Protein AF-A0AAP1V5I1-F1 (afdb_monomer)

pLDDT: mean 77.34, std 19.94, range [26.41, 98.38]

Foldseek 3Di:
DDDDDDDDPDDDQLLVVCLVVLLVLLVLCVVPDPDDDDPPGDPPSVLQSVLSVVQVVPDDVQPRDPSNVVCLVVSLVSLVSQLVPPDPDPPDPPPNVVSLQSSVSSQVSCVSNPNHDPPDDDFDWDKDWLQPDDAQWFFQQCQPPQRVPPPCRNPGGFGFHDWDDPDPFWIWTDTPPDDIDIDGGRRITITGPVRCPPPPPPPPPDPDDDDDDDDDDDDDLPVVLVVLVVVLVVLVVCPPVPVDPCSVVVNVVSVVVSVVSVVVVPPPPPPPQPADPVRDHDDLVNLLCSLLQCLLVCLVVVNQDDLPPPPNPSSSQSNVLNVVVCLLPVHGDPDCVVSVVVVVPDDDPDPDPDDDPPVVPCLLDLVSVLVSLVVQLVVQAFFKFWFQWKWFDQDNDIDIDGAVVTFIKGFYDDDSCQSQDDDPQKRWHKTFIHGPDDGPRCPRTPRIIFIAWMGGSNSDIDHRPGTRDTDPPPPPPPPPPPPPDD

Mean predicted aligned error: 19.48 Å

Radius of gyration: 29.24 Å; Cα contacts (8 Å, |Δi|>4): 608; chains: 1; bounding box: 84×93×68 Å

Secondary structure (DSSP, 8-state):
----------SS-HHHHTHHHHHHHHHHHHHT-----STT----HHHHHHHHHHHHHT--TT---HHHHHTHHHHHHHHHHHHHH----TTSTTHHHHHHHHHHHHHHHHHHTT---SS-PPPPEEEEEGGG--TT-EEESTT-TTTTTSTTTTT-EEEEEEEEEEETTEEEEEETTEEEEEEETT-EEEE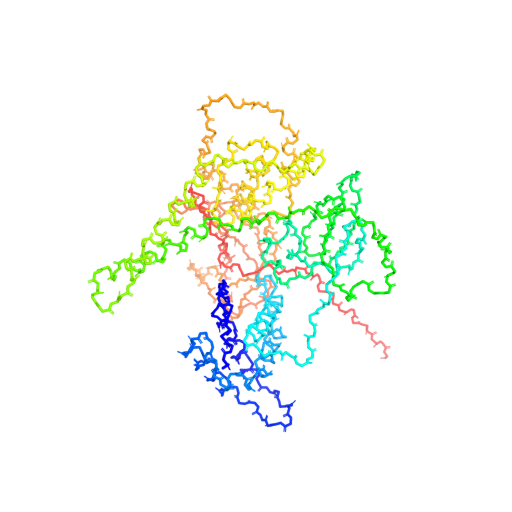EHHHHTT----------------PPP---HHHHHHHHHHHHHHHGGGTT-TTSTTHHHHHHHHHHHHHHHHHHHTS-------B-TTSPBPPHHHHHHHHHHHHHHHHHTT-PPP-TT-S-HHHHHHHHHHHHHHHHHSS--S-SHHHHHHHHHS---PPPTT-------TTS-HHHHHHHHHHHHHHHTT-EEEEEEEEEEETTEEEEEEEEEEEEEEE----HHHHT-EETTEE--EEEEEESS--GGGTT-EEEEEE--EEETTS-EE--TTEEEEE---------------

Nearest PDB structures (foldseek):
  5iqp-assembly1_B  TM=2.088E-01  e=7.873E+00  Homo sapiens

Organism: NCBI:txid488447

Sequence (486 aa):
MNSKIEGKVLEADDFVTHRKAWRDALLIARDNGSHVGLDDGPLNWDICIQAFDEAFALYAPGSIPDGFRSNREAWRLALTIAQDLAKVQGPDVDDKAYWEHEIRAFDRAFESVGIRLADGELPELTELAVEDLQAGDKVDLDSCPFLKESASADFEFAVVESVERETADCVVVSYEDHEVVGYPVGCKLKVSSETLGNRKLPETSHQTAGAVHLNGRVVAAADLITTLDKAESFIVGFEGDEQQEGIDELLREIRTTKGGLKAQRKQPQLTVEVKRSDGTTFPDRVRFNWGFHDGTAEAERAKVRDMESNQDRSYAHGYVRGVLAWKNLGYRPESSDEAWSMYQGHPFVSPEAGKVLETSDLNSDPAVIEARVLADYQHMLGRTVLVRVVSGYRGSDSVDIRLNPPAKVRIAKTEEASLKHWNDDWCDPYWEVEVVEPHPQLVGIRSTWISGSCYHLNGQQANASDVISVVSNEPSHKPDSLASSL

Solvent-accessible surface area (backbone atoms only — not comparable to full-atom values): 28775 Å² total; per-residue (Å²): 142,79,84,82,81,84,76,78,85,72,78,75,61,61,66,70,74,45,45,65,61,59,53,49,19,43,52,49,36,50,78,66,64,76,83,75,85,58,102,84,60,79,81,57,50,68,58,52,54,48,33,50,56,50,32,63,74,56,65,48,101,92,51,72,41,67,67,46,65,76,39,48,68,60,52,54,50,18,37,50,47,35,33,75,64,50,67,87,58,65,65,62,87,49,56,50,60,51,33,55,46,52,51,50,52,51,50,50,51,36,39,77,74,72,50,72,69,96,84,67,79,75,70,59,70,41,81,40,38,57,78,74,56,49,62,62,33,31,32,39,22,54,54,29,93,85,41,41,84,43,94,55,11,89,77,40,59,48,39,27,56,41,66,44,74,79,48,101,59,31,28,34,38,32,26,76,91,51,75,76,45,80,38,53,63,75,42,64,36,34,28,35,48,80,54,50,65,88,61,80,70,80,80,76,78,83,76,88,73,75,94,71,86,80,73,83,80,83,76,57,70,64,62,53,45,53,50,49,52,52,54,48,65,65,51,63,83,52,67,86,46,89,88,52,86,61,51,69,58,52,51,50,51,50,52,50,53,48,50,52,54,55,54,60,65,69,47,82,77,75,74,79,71,77,50,45,98,86,69,47,71,72,56,59,67,58,38,16,46,54,17,19,54,52,17,24,58,25,42,76,68,73,56,77,76,89,50,91,83,50,86,52,59,42,23,38,50,18,18,56,46,15,30,50,46,23,73,73,67,78,47,82,71,96,66,60,63,69,61,48,52,56,58,74,72,51,82,85,73,77,73,68,91,85,60,76,78,71,73,66,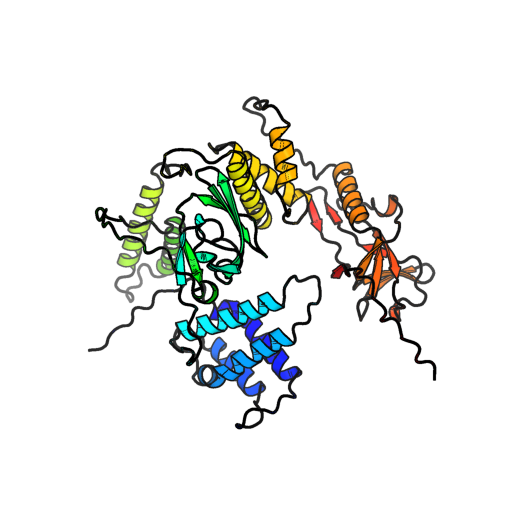56,67,40,52,37,67,69,52,47,47,52,50,44,49,50,55,48,61,74,44,52,70,41,39,30,33,25,42,40,41,32,26,26,54,83,93,44,78,44,80,42,79,43,85,72,60,44,47,30,27,33,42,91,54,59,68,70,40,47,61,27,68,56,89,66,30,36,53,16,43,36,29,39,44,76,74,55,98,50,86,90,52,69,80,54,43,79,38,28,36,55,38,51,26,42,30,43,89,57,54,73,44,72,30,82,29,59,52,28,78,52,81,83,67,78,79,77,71,76,78,76,77,77,80,87,126

Structure (mmCIF, N/CA/C/O backbone):
data_AF-A0AAP1V5I1-F1
#
_entry.id   AF-A0AAP1V5I1-F1
#
loop_
_atom_site.group_PDB
_atom_site.id
_atom_site.type_symbol
_atom_site.label_atom_id
_atom_site.label_alt_id
_atom_site.label_comp_id
_atom_site.label_asym_id
_atom_site.label_entity_id
_atom_site.label_seq_id
_atom_site.pdbx_PDB_ins_code
_atom_site.Cartn_x
_atom_site.Cartn_y
_atom_site.Cartn_z
_atom_site.occupancy
_atom_site.B_iso_or_equiv
_atom_site.auth_seq_id
_atom_site.auth_comp_id
_atom_site.auth_asym_id
_atom_site.auth_atom_id
_atom_site.pdbx_PDB_model_num
ATOM 1 N N . MET A 1 1 ? -53.655 21.019 -6.103 1.00 32.69 1 MET A N 1
ATOM 2 C CA . MET A 1 1 ? -53.094 19.798 -5.496 1.00 32.69 1 MET A CA 1
ATOM 3 C C . MET A 1 1 ? -51.842 19.443 -6.281 1.00 32.69 1 MET A C 1
ATOM 5 O O . MET A 1 1 ? -51.947 18.743 -7.270 1.00 32.69 1 MET A O 1
ATOM 9 N N . ASN A 1 2 ? -50.699 20.015 -5.898 1.00 26.58 2 ASN A N 1
ATOM 10 C CA . ASN A 1 2 ? -49.377 19.674 -6.430 1.00 26.58 2 ASN A CA 1
ATOM 11 C C . ASN A 1 2 ? -48.532 19.307 -5.212 1.00 26.58 2 ASN A C 1
ATOM 13 O O . ASN A 1 2 ? -48.266 20.172 -4.377 1.00 26.58 2 ASN A O 1
ATOM 17 N N . SER A 1 3 ? -48.192 18.031 -5.064 1.00 32.16 3 SER A N 1
ATOM 18 C CA . SER A 1 3 ? -47.277 17.568 -4.025 1.00 32.16 3 SER A CA 1
ATOM 19 C C . SER A 1 3 ? -45.862 18.000 -4.401 1.00 32.16 3 SER A C 1
ATOM 21 O O . SER A 1 3 ? -45.286 17.482 -5.356 1.00 32.16 3 SER A O 1
ATOM 23 N N . LYS A 1 4 ? -45.321 18.976 -3.666 1.00 30.91 4 LYS A N 1
ATOM 24 C CA . LYS A 1 4 ? -43.886 19.266 -3.648 1.00 30.91 4 LYS A CA 1
ATOM 25 C C . LYS A 1 4 ? -43.174 18.039 -3.079 1.00 30.91 4 LYS A C 1
ATOM 27 O O . LYS A 1 4 ? -43.415 17.673 -1.934 1.00 30.91 4 LYS A O 1
ATOM 32 N N . ILE A 1 5 ? -42.338 17.408 -3.894 1.00 35.22 5 ILE A N 1
ATOM 33 C CA . ILE A 1 5 ? -41.344 16.444 -3.432 1.00 35.22 5 ILE A CA 1
ATOM 34 C C . ILE A 1 5 ? -40.186 17.285 -2.888 1.00 35.22 5 ILE A C 1
ATOM 36 O O . ILE A 1 5 ? -39.507 17.972 -3.648 1.00 35.22 5 ILE A O 1
ATOM 40 N N . GLU A 1 6 ? -40.023 17.306 -1.567 1.00 33.34 6 GLU A N 1
ATOM 41 C CA . GLU A 1 6 ? -38.847 17.879 -0.911 1.00 33.34 6 GLU A CA 1
ATOM 42 C C . GLU A 1 6 ? -37.688 16.888 -1.065 1.00 33.34 6 GLU A C 1
ATOM 44 O O . GLU A 1 6 ? -37.664 15.831 -0.437 1.00 33.34 6 GLU A O 1
ATOM 49 N N . GLY A 1 7 ? -36.754 17.205 -1.964 1.00 36.75 7 GLY A N 1
ATOM 50 C CA . GLY A 1 7 ? -35.523 16.443 -2.138 1.00 36.75 7 GLY A CA 1
ATOM 51 C C . GLY A 1 7 ? -34.581 16.679 -0.961 1.00 36.75 7 GLY A C 1
ATOM 52 O O . GLY A 1 7 ? -34.205 17.818 -0.681 1.00 36.75 7 GLY A O 1
ATOM 53 N N . LYS A 1 8 ? -34.183 15.599 -0.280 1.00 33.38 8 LYS A N 1
ATOM 54 C CA . LYS A 1 8 ? -32.989 15.602 0.570 1.00 33.38 8 LYS A CA 1
ATOM 55 C C . LYS A 1 8 ? -31.784 15.924 -0.314 1.00 33.38 8 LYS A C 1
ATOM 57 O O . LYS A 1 8 ? -31.584 15.269 -1.333 1.00 33.38 8 LYS A O 1
ATOM 62 N N . VAL A 1 9 ? -30.992 16.915 0.083 1.00 36.09 9 VAL A N 1
ATOM 63 C CA . VAL A 1 9 ? -29.667 17.153 -0.497 1.00 36.09 9 VAL A CA 1
ATOM 64 C C . VAL A 1 9 ? -28.792 15.976 -0.070 1.00 36.09 9 VAL A C 1
ATOM 66 O O . VAL A 1 9 ? -28.479 15.849 1.112 1.00 36.09 9 VAL A O 1
ATOM 69 N N . LEU A 1 10 ? -28.505 15.073 -1.007 1.00 38.88 10 LEU A N 1
ATOM 70 C CA . LEU A 1 10 ? -27.580 13.961 -0.810 1.00 38.88 10 LEU A CA 1
ATOM 71 C C . LEU A 1 10 ? -26.147 14.510 -0.747 1.00 38.88 10 LEU A C 1
ATOM 73 O O . LEU A 1 10 ? -25.772 15.391 -1.524 1.00 38.88 10 LEU A O 1
ATOM 77 N N . GLU A 1 11 ? -25.380 14.021 0.225 1.00 43.00 11 GLU A N 1
ATOM 78 C CA . GLU A 1 11 ? -23.933 14.211 0.308 1.00 43.00 11 GLU A CA 1
ATOM 79 C C . GLU A 1 11 ? -23.270 13.560 -0.913 1.00 43.00 11 GLU A C 1
ATOM 81 O O . GLU A 1 11 ? -23.717 12.501 -1.328 1.00 43.00 11 GLU A O 1
ATOM 86 N N . ALA A 1 12 ? -22.266 14.241 -1.486 1.00 47.50 12 ALA A N 1
ATOM 87 C CA . ALA A 1 12 ? -21.458 13.857 -2.653 1.00 47.50 12 ALA A CA 1
ATOM 88 C C . ALA A 1 12 ? -22.222 13.127 -3.778 1.00 47.50 12 ALA A C 1
ATOM 90 O O . ALA A 1 12 ? -22.467 11.934 -3.731 1.00 47.50 12 ALA A O 1
ATOM 91 N N . ASP A 1 13 ? -22.562 13.856 -4.838 1.00 59.34 13 ASP A N 1
ATOM 92 C CA . ASP A 1 13 ? -23.255 13.305 -6.001 1.00 59.34 13 ASP A CA 1
ATOM 93 C C . ASP A 1 13 ? -22.401 12.231 -6.711 1.00 59.34 13 ASP A C 1
ATOM 95 O O . ASP A 1 13 ? -21.555 12.564 -7.548 1.00 59.34 13 ASP A O 1
ATOM 99 N N . ASP A 1 14 ? -22.608 10.953 -6.360 1.00 55.12 14 ASP A N 1
ATOM 100 C CA . ASP A 1 14 ? -21.954 9.767 -6.945 1.00 55.12 14 ASP A CA 1
ATOM 101 C C . ASP A 1 14 ? -21.909 9.849 -8.480 1.00 55.12 14 ASP A C 1
ATOM 103 O O . ASP A 1 14 ? -20.917 9.490 -9.115 1.00 55.12 14 ASP A O 1
ATOM 107 N N . PHE A 1 15 ? -22.947 10.428 -9.089 1.00 57.16 15 PHE A N 1
ATOM 108 C CA . PHE A 1 15 ? -23.031 10.635 -10.530 1.00 57.16 15 PHE A CA 1
ATOM 109 C C . PHE A 1 15 ? -21.855 11.458 -11.078 1.00 57.16 15 PHE A C 1
ATOM 111 O O . PHE A 1 15 ? -21.280 11.127 -12.113 1.00 57.16 15 PHE A O 1
ATOM 118 N N . VAL A 1 16 ? -21.458 12.523 -10.379 1.00 61.00 16 VAL A N 1
ATOM 119 C CA . VAL A 1 16 ? -20.340 13.395 -10.773 1.00 61.00 16 VAL A CA 1
ATOM 120 C C . VAL A 1 16 ? -18.997 12.750 -10.439 1.00 61.00 16 VAL A C 1
ATOM 122 O O . VAL A 1 16 ? -18.058 12.859 -11.232 1.00 61.00 16 VAL A O 1
ATOM 125 N N . THR A 1 17 ? -18.916 12.061 -9.300 1.00 59.31 17 THR A N 1
ATOM 126 C CA . THR A 1 17 ? -17.688 11.426 -8.802 1.00 59.31 17 THR A CA 1
ATOM 127 C C . THR A 1 17 ? -17.194 10.321 -9.741 1.00 59.31 17 THR A C 1
ATOM 129 O O . THR A 1 17 ? -16.002 10.263 -10.044 1.00 59.31 17 THR A O 1
ATOM 132 N N . HIS A 1 18 ? -18.107 9.520 -10.296 1.00 64.00 18 HIS A N 1
ATOM 133 C CA . HIS A 1 18 ? -17.780 8.350 -11.122 1.00 64.00 18 HIS A CA 1
ATOM 134 C C . HIS A 1 18 ? -17.791 8.615 -12.640 1.00 64.00 18 HIS A C 1
ATOM 136 O O . HIS A 1 18 ? -17.535 7.725 -13.455 1.00 64.00 18 HIS A O 1
ATOM 142 N N . ARG A 1 19 ? -17.997 9.875 -13.055 1.00 74.56 19 ARG A N 1
ATOM 143 C CA . ARG A 1 19 ? -18.090 10.291 -14.468 1.00 74.56 19 ARG A CA 1
ATOM 144 C C . ARG A 1 19 ? -16.959 9.747 -15.344 1.00 74.56 19 ARG A C 1
ATOM 146 O O . ARG A 1 19 ? -17.184 9.321 -16.475 1.00 74.56 19 ARG A O 1
ATOM 153 N N . LYS A 1 20 ? -15.717 9.850 -14.874 1.00 72.31 20 LYS A N 1
ATOM 154 C CA . LYS A 1 20 ? -14.555 9.454 -15.677 1.00 72.31 20 LYS A CA 1
ATOM 155 C C . LYS A 1 20 ? -14.551 7.940 -15.915 1.00 72.31 20 LYS A C 1
ATOM 157 O O . LYS A 1 20 ? -14.397 7.520 -17.056 1.00 72.31 20 LYS A O 1
ATOM 162 N N . ALA A 1 21 ? -14.802 7.160 -14.865 1.00 67.69 21 ALA A N 1
ATOM 163 C CA . ALA A 1 21 ? -14.830 5.702 -14.911 1.00 67.69 21 ALA A CA 1
ATOM 164 C C . ALA A 1 21 ? -15.889 5.179 -15.890 1.00 67.69 21 ALA A C 1
ATOM 166 O O . ALA A 1 21 ? -15.598 4.354 -16.754 1.00 67.69 21 ALA A O 1
ATOM 167 N N . TRP A 1 22 ? -17.102 5.734 -15.833 1.00 75.81 22 TRP A N 1
ATOM 168 C CA . TRP A 1 22 ? -18.193 5.327 -16.722 1.00 75.81 22 TRP A CA 1
ATOM 169 C C . TRP A 1 22 ? -17.923 5.680 -18.185 1.00 75.81 22 TRP A C 1
ATOM 171 O O . TRP A 1 22 ? -18.255 4.912 -19.090 1.00 75.81 22 TRP A O 1
ATOM 181 N N . ARG A 1 23 ? -17.275 6.823 -18.436 1.00 78.50 23 ARG A N 1
ATOM 182 C CA . ARG A 1 23 ? -16.849 7.202 -19.785 1.00 78.50 23 ARG A CA 1
ATOM 183 C C . ARG A 1 23 ? -15.756 6.278 -20.316 1.00 78.50 23 ARG A C 1
ATOM 185 O O . ARG A 1 23 ? -15.794 5.907 -21.487 1.00 78.50 23 ARG A O 1
ATOM 192 N N . ASP A 1 24 ? -14.797 5.913 -19.474 1.00 72.69 24 ASP A N 1
ATOM 193 C CA . ASP A 1 24 ? -13.700 5.021 -19.846 1.00 72.69 24 ASP A CA 1
ATOM 194 C C . ASP A 1 24 ? -14.229 3.605 -20.152 1.00 72.69 24 ASP A C 1
ATOM 196 O O . ASP A 1 24 ? -13.832 3.014 -21.157 1.00 72.69 24 ASP A O 1
ATOM 200 N N . ALA A 1 25 ? -15.222 3.113 -19.400 1.00 71.06 25 ALA A N 1
ATOM 201 C CA . ALA A 1 25 ? -15.902 1.843 -19.679 1.00 71.06 25 ALA A CA 1
ATOM 202 C C . ALA A 1 25 ? -16.560 1.796 -21.070 1.00 71.06 25 ALA A C 1
ATOM 204 O O . ALA A 1 25 ? -16.445 0.801 -21.786 1.00 71.06 25 ALA A O 1
ATOM 205 N N . LEU A 1 26 ? -17.197 2.886 -21.510 1.00 72.44 26 LEU A N 1
ATOM 206 C CA . LEU A 1 26 ? -17.752 2.969 -22.867 1.00 72.44 26 LEU A CA 1
ATOM 207 C C . LEU A 1 26 ? -16.696 2.923 -23.958 1.00 72.44 26 LEU A C 1
ATOM 209 O O . LEU A 1 26 ? -16.922 2.332 -25.011 1.00 72.44 26 LEU A O 1
ATOM 213 N N . LEU A 1 27 ? -15.574 3.611 -23.743 1.00 75.38 27 LEU A N 1
ATOM 214 C CA . LEU A 1 27 ? -14.481 3.619 -24.706 1.00 75.38 27 LEU A CA 1
ATOM 215 C C . LEU A 1 27 ? -13.894 2.214 -24.830 1.00 75.38 27 LEU A C 1
ATOM 217 O O . LEU A 1 27 ? -13.675 1.750 -25.945 1.00 75.38 27 LEU A O 1
ATOM 221 N N . ILE A 1 28 ? -13.744 1.510 -23.704 1.00 72.56 28 ILE A N 1
ATOM 222 C CA . ILE A 1 28 ? -13.348 0.100 -23.674 1.00 72.56 28 ILE A CA 1
ATOM 223 C C . ILE A 1 28 ? -14.362 -0.756 -24.446 1.00 72.56 28 ILE A C 1
ATOM 225 O O . ILE A 1 28 ? -13.962 -1.532 -25.314 1.00 72.56 28 ILE A O 1
ATOM 229 N N . ALA A 1 29 ? -15.665 -0.602 -24.195 1.00 69.88 29 ALA A N 1
ATOM 230 C CA . ALA A 1 29 ? -16.703 -1.358 -24.897 1.00 69.88 29 ALA A CA 1
ATOM 231 C C . ALA A 1 29 ? -16.718 -1.081 -26.415 1.00 69.88 29 ALA A C 1
ATOM 233 O O . ALA A 1 29 ? -16.845 -2.012 -27.214 1.00 69.88 29 ALA A O 1
ATOM 234 N N . ARG A 1 30 ? -16.519 0.180 -26.824 1.00 79.38 30 ARG A N 1
ATOM 235 C CA . ARG A 1 30 ? -16.409 0.591 -28.231 1.00 79.38 30 ARG A CA 1
ATOM 236 C C . ARG A 1 30 ? -15.192 -0.031 -28.908 1.00 79.38 30 ARG A C 1
ATOM 238 O O . ARG A 1 30 ? -15.322 -0.616 -29.981 1.00 79.38 30 ARG A O 1
ATOM 245 N N . ASP A 1 31 ? -14.020 0.100 -28.293 1.00 75.88 31 ASP A N 1
ATOM 246 C CA . ASP A 1 31 ? -12.742 -0.293 -28.892 1.00 75.88 31 ASP A CA 1
ATOM 247 C C . ASP A 1 31 ? -12.601 -1.826 -28.994 1.00 75.88 31 ASP A C 1
ATOM 249 O O . ASP A 1 31 ? -11.866 -2.326 -29.847 1.00 75.88 31 ASP A O 1
ATOM 253 N N . ASN A 1 32 ? -13.356 -2.578 -28.184 1.00 71.94 32 ASN A N 1
ATOM 254 C CA . ASN A 1 32 ? -13.403 -4.046 -28.202 1.00 71.94 32 ASN A CA 1
ATOM 255 C C . ASN A 1 32 ? -14.633 -4.622 -28.938 1.00 71.94 32 ASN A C 1
ATOM 257 O O . ASN A 1 32 ? -14.843 -5.837 -28.956 1.00 71.94 32 ASN A O 1
ATOM 261 N N . GLY A 1 33 ? -15.457 -3.770 -29.555 1.00 58.22 33 GLY A N 1
ATOM 262 C CA . GLY A 1 33 ? -16.745 -4.141 -30.133 1.00 58.22 33 GLY A CA 1
ATOM 263 C C . GLY A 1 33 ? -16.667 -5.126 -31.309 1.00 58.22 33 GLY A C 1
ATOM 264 O O . GLY A 1 33 ? -16.475 -4.736 -32.457 1.00 58.22 33 GLY A O 1
ATOM 265 N N . SER A 1 34 ? -16.925 -6.411 -31.039 1.00 47.69 34 SER A N 1
ATOM 266 C CA . SER A 1 34 ? -17.446 -7.396 -32.013 1.00 47.69 34 SER A CA 1
ATOM 267 C C . SER A 1 34 ? -18.730 -8.097 -31.540 1.00 47.69 34 SER A C 1
ATOM 269 O O . SER A 1 34 ? -19.179 -9.055 -32.168 1.00 47.69 34 SER A O 1
ATOM 271 N N . HIS A 1 35 ? -19.372 -7.627 -30.466 1.00 52.06 35 HIS A N 1
ATOM 272 C CA . HIS A 1 35 ? -20.631 -8.208 -29.996 1.00 52.06 35 HIS A CA 1
ATOM 273 C C . HIS A 1 35 ? -21.833 -7.635 -30.759 1.00 52.06 35 HIS A C 1
ATOM 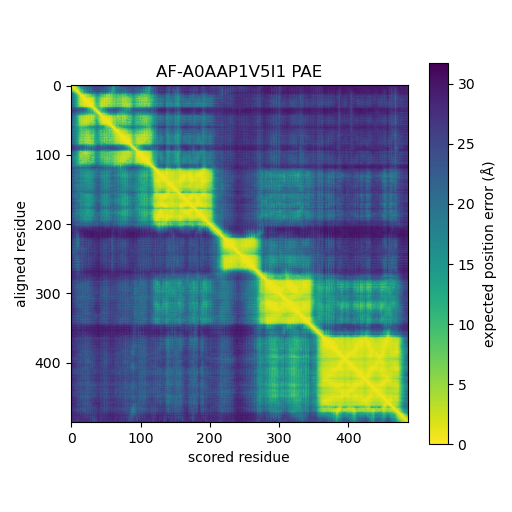275 O O . HIS A 1 35 ? -22.421 -6.623 -30.393 1.00 52.06 35 HIS A O 1
ATOM 281 N N . VAL A 1 36 ? -22.188 -8.323 -31.846 1.00 49.34 36 VAL A N 1
ATOM 282 C CA . VAL A 1 36 ? -23.516 -8.279 -32.466 1.00 49.34 36 VAL A CA 1
ATOM 283 C C . VAL A 1 36 ? -24.367 -9.319 -31.739 1.00 49.34 36 VAL A C 1
ATOM 285 O O . VAL A 1 36 ? -24.056 -10.507 -31.818 1.00 49.34 36 VAL A O 1
ATOM 288 N N . GLY A 1 37 ? -25.399 -8.903 -31.005 1.00 45.16 37 GLY A N 1
ATOM 289 C CA . GLY A 1 37 ? -26.219 -9.873 -30.278 1.00 45.16 37 GLY A CA 1
ATOM 290 C C . GLY A 1 37 ? -27.282 -9.319 -29.339 1.00 45.16 37 GLY A C 1
ATOM 291 O O . GLY A 1 37 ? -27.453 -9.875 -28.265 1.00 45.16 37 GLY A O 1
ATOM 292 N N . LEU A 1 38 ? -27.996 -8.266 -29.731 1.00 43.69 38 LEU A N 1
ATOM 293 C CA . LEU A 1 38 ? -29.361 -8.004 -29.267 1.00 43.69 38 LEU A CA 1
ATOM 294 C C . LEU A 1 38 ? -30.163 -7.610 -30.516 1.00 43.69 38 LEU A C 1
ATOM 296 O O . LEU A 1 38 ? -29.623 -6.938 -31.396 1.00 43.69 38 LEU A O 1
ATOM 300 N N . ASP A 1 39 ? -31.400 -8.091 -30.637 1.00 46.00 39 ASP A N 1
ATOM 301 C CA . ASP A 1 39 ? -32.242 -8.080 -31.853 1.00 46.00 39 ASP A CA 1
ATOM 302 C C . ASP A 1 39 ? -32.601 -6.678 -32.417 1.00 46.00 39 ASP A C 1
ATOM 304 O O . ASP A 1 39 ? -33.360 -6.570 -33.380 1.00 46.00 39 ASP A O 1
ATOM 308 N N . ASP A 1 40 ? -31.998 -5.607 -31.893 1.00 45.06 40 ASP A N 1
ATOM 309 C CA . ASP A 1 40 ? -32.268 -4.201 -32.223 1.00 45.06 40 ASP A CA 1
ATOM 310 C C . ASP A 1 40 ? -31.194 -3.533 -33.116 1.00 45.06 40 ASP A C 1
ATOM 312 O O . ASP A 1 40 ? -31.215 -2.322 -33.347 1.00 45.06 40 ASP A O 1
ATOM 316 N N . GLY A 1 41 ? -30.272 -4.315 -33.690 1.00 48.03 41 GLY A N 1
ATOM 317 C CA . GLY A 1 41 ? -29.200 -3.822 -34.567 1.00 48.03 41 GLY A CA 1
ATOM 318 C C . GLY A 1 41 ? -27.905 -3.475 -33.817 1.00 48.03 41 GLY A C 1
ATOM 319 O O . GLY A 1 41 ? -27.846 -3.569 -32.593 1.00 48.03 41 GLY A O 1
ATOM 320 N N . PRO A 1 42 ? -26.809 -3.142 -34.529 1.00 54.34 42 PRO A N 1
ATOM 321 C CA . PRO A 1 42 ? -25.531 -2.863 -33.882 1.00 54.34 42 PRO A CA 1
ATOM 322 C C . PRO A 1 42 ? -25.661 -1.630 -32.980 1.00 54.34 42 PRO A C 1
ATOM 324 O O . PRO A 1 42 ? -25.962 -0.539 -33.470 1.00 54.34 42 PRO A O 1
ATOM 327 N N . LEU A 1 43 ? -25.418 -1.805 -31.674 1.00 60.06 43 LEU A N 1
ATOM 328 C CA . LEU A 1 43 ? -25.301 -0.687 -30.741 1.00 60.06 43 LEU A CA 1
ATOM 329 C C . LEU A 1 43 ? -24.247 0.285 -31.271 1.00 60.06 43 LEU A C 1
ATOM 331 O O . LEU A 1 43 ? -23.080 -0.068 -31.454 1.00 60.06 43 LEU A O 1
ATOM 335 N N . ASN A 1 44 ? -24.664 1.520 -31.526 1.00 74.88 44 ASN A N 1
ATOM 336 C CA . ASN A 1 44 ? -23.748 2.569 -31.927 1.00 74.88 44 ASN A CA 1
ATOM 337 C C . ASN A 1 44 ? -23.162 3.211 -30.666 1.00 74.88 44 ASN A C 1
ATOM 339 O O . ASN A 1 44 ? -23.726 4.157 -30.118 1.00 74.88 44 ASN A O 1
ATOM 343 N N . TRP A 1 45 ? -22.033 2.674 -30.203 1.00 72.56 45 TRP A N 1
ATOM 344 C CA . TRP A 1 45 ? -21.340 3.155 -29.007 1.00 72.56 45 TRP A CA 1
ATOM 345 C C . TRP A 1 45 ? -20.997 4.649 -29.059 1.00 72.56 45 TRP A C 1
ATOM 347 O O . TRP A 1 45 ? -20.987 5.292 -28.012 1.00 72.56 45 TRP A O 1
ATOM 357 N N . ASP A 1 46 ? -20.798 5.229 -30.247 1.00 71.88 46 ASP A N 1
ATOM 358 C CA . ASP A 1 46 ? -20.561 6.670 -30.384 1.00 71.88 46 ASP A CA 1
ATOM 359 C C . ASP A 1 46 ? -21.802 7.492 -29.996 1.00 71.88 46 ASP A C 1
ATOM 361 O O . ASP A 1 46 ? -21.665 8.554 -29.391 1.00 71.88 46 ASP A O 1
ATOM 365 N N . ILE A 1 47 ? -23.014 6.981 -30.256 1.00 71.81 47 ILE A N 1
ATOM 366 C CA . ILE A 1 47 ? -24.271 7.611 -29.814 1.00 71.81 47 ILE A CA 1
ATOM 367 C C . ILE A 1 47 ? -24.398 7.537 -28.291 1.00 71.81 47 ILE A C 1
ATOM 369 O O . ILE A 1 47 ? -24.796 8.519 -27.666 1.00 71.81 47 ILE A O 1
ATOM 373 N N . CYS A 1 48 ? -24.030 6.407 -27.678 1.00 68.38 48 CYS A N 1
ATOM 374 C CA . CYS A 1 48 ? -24.017 6.281 -26.223 1.00 68.38 48 CYS A CA 1
ATOM 375 C C . CYS A 1 48 ? -23.018 7.278 -25.616 1.00 68.38 48 CYS A C 1
ATOM 377 O O . CYS A 1 48 ? -23.424 8.119 -24.819 1.00 68.38 48 CYS A O 1
ATOM 379 N N . ILE A 1 49 ? -21.749 7.266 -26.046 1.00 72.00 49 ILE A N 1
ATOM 380 C CA . ILE A 1 49 ? -20.702 8.190 -25.565 1.00 72.00 49 ILE A CA 1
ATOM 381 C C . ILE A 1 49 ? -21.138 9.653 -25.712 1.00 72.00 49 ILE A C 1
ATOM 383 O O . ILE A 1 49 ? -20.966 10.441 -24.783 1.00 72.00 49 ILE A O 1
ATOM 387 N N . GLN A 1 50 ? -21.751 10.017 -26.840 1.00 72.44 50 GLN A N 1
ATOM 388 C CA . GLN A 1 50 ? -22.283 11.362 -27.035 1.00 72.44 50 GLN A CA 1
ATOM 389 C C . GLN A 1 50 ? -23.407 11.685 -26.037 1.00 72.44 50 GLN A C 1
ATOM 391 O O . GLN A 1 50 ? -23.371 12.740 -25.409 1.00 72.44 50 GLN A O 1
ATOM 396 N N . ALA A 1 51 ? -24.366 10.776 -25.837 1.00 68.12 51 ALA A N 1
ATOM 397 C CA . ALA A 1 51 ? -25.444 10.958 -24.863 1.00 68.12 51 ALA A CA 1
ATOM 398 C C . ALA A 1 51 ? -24.921 11.087 -23.418 1.00 68.12 51 ALA A C 1
ATOM 400 O O . ALA A 1 51 ? -25.501 11.824 -22.621 1.00 68.12 51 ALA A O 1
ATOM 401 N N . PHE A 1 52 ? -23.816 10.415 -23.081 1.00 73.75 52 PHE A N 1
ATOM 402 C CA . PHE A 1 52 ? -23.109 10.585 -21.809 1.00 73.75 52 PHE A CA 1
ATOM 403 C C . PHE A 1 52 ? -22.507 11.976 -21.670 1.00 73.75 52 PHE A C 1
ATOM 405 O O . PHE A 1 52 ? -22.776 12.678 -20.696 1.00 73.75 52 PHE A O 1
ATOM 412 N N . ASP A 1 53 ? -21.710 12.392 -22.654 1.00 74.50 53 ASP A N 1
ATOM 413 C CA . ASP A 1 53 ? -21.046 13.691 -22.630 1.00 74.50 53 ASP A CA 1
ATOM 414 C C . ASP A 1 53 ? -22.083 14.836 -22.575 1.00 74.50 53 ASP A C 1
ATOM 416 O O . ASP A 1 53 ? -21.900 15.794 -21.818 1.00 74.50 53 ASP A O 1
ATOM 420 N N . GLU A 1 54 ? -23.215 14.702 -23.279 1.00 70.06 54 GLU A N 1
ATOM 421 C CA . GLU A 1 54 ? -24.351 15.634 -23.225 1.00 70.06 54 GLU A CA 1
ATOM 422 C C . GLU A 1 54 ? -25.059 15.639 -21.858 1.00 70.06 54 GLU A C 1
ATOM 424 O O . GLU A 1 54 ? -25.338 16.714 -21.321 1.00 70.06 54 GLU A O 1
ATOM 429 N N . ALA A 1 55 ? -25.306 14.468 -21.255 1.00 66.00 55 ALA A N 1
ATOM 430 C CA . ALA A 1 55 ? -25.922 14.362 -19.929 1.00 66.00 55 ALA A CA 1
ATOM 431 C C . ALA A 1 55 ? -25.094 15.043 -18.837 1.00 66.00 55 ALA A C 1
ATOM 433 O O . ALA A 1 55 ? -25.649 15.721 -17.973 1.00 66.00 55 ALA A O 1
ATOM 434 N N . PHE A 1 56 ? -23.770 14.923 -18.911 1.00 69.06 56 PHE A N 1
ATOM 435 C CA . PHE A 1 56 ? -22.868 15.581 -17.972 1.00 69.06 56 PHE A CA 1
ATOM 436 C C . PHE A 1 56 ? -22.672 17.070 -18.251 1.00 69.06 56 PHE A C 1
ATOM 438 O O . PHE A 1 56 ? -22.493 17.842 -17.311 1.00 69.06 56 PHE A O 1
ATOM 445 N N . ALA A 1 57 ? -22.707 17.498 -19.514 1.00 70.06 57 ALA A N 1
ATOM 446 C CA . ALA A 1 57 ? -22.627 18.917 -19.859 1.00 70.06 57 ALA A CA 1
ATOM 447 C C . ALA A 1 57 ? -23.861 19.705 -19.385 1.00 70.06 57 ALA A C 1
ATOM 449 O O . ALA A 1 57 ? -23.753 20.892 -19.080 1.00 70.06 57 ALA A O 1
ATOM 450 N N . LEU A 1 58 ? -25.021 19.045 -19.315 1.00 62.84 58 LEU A N 1
ATOM 451 C CA . LEU A 1 58 ? -26.301 19.642 -18.929 1.00 62.84 58 LEU A CA 1
ATOM 452 C C . LEU A 1 58 ? -26.685 19.391 -17.465 1.00 62.84 58 LEU A C 1
ATOM 454 O O . LEU A 1 58 ? -27.775 19.789 -17.060 1.00 62.84 58 LEU A O 1
ATOM 458 N N . TYR A 1 59 ? -25.823 18.745 -16.676 1.00 61.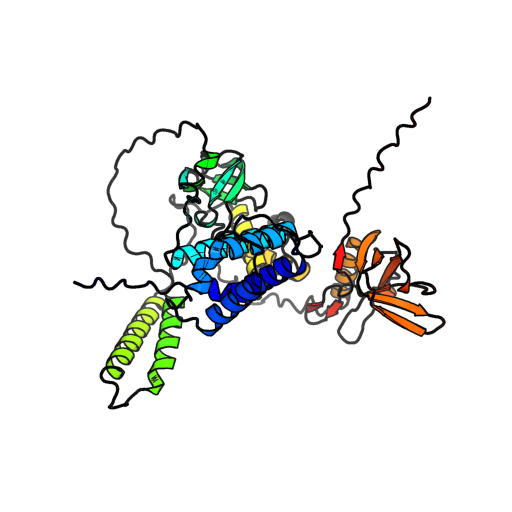69 59 TYR A N 1
ATOM 459 C CA . TYR A 1 59 ? -26.192 18.230 -15.363 1.00 61.69 59 TYR A CA 1
ATOM 460 C C . TYR A 1 59 ? -26.585 19.334 -14.363 1.00 61.69 59 TYR A C 1
ATOM 462 O O . TYR A 1 59 ? -25.748 19.998 -13.753 1.00 61.69 59 TYR A O 1
ATOM 470 N N . ALA A 1 60 ? -27.892 19.477 -14.161 1.00 59.66 60 ALA A N 1
ATOM 471 C CA . ALA A 1 60 ? -28.523 19.972 -12.944 1.00 59.66 60 ALA A CA 1
ATOM 472 C C . ALA A 1 60 ? -29.326 18.820 -12.304 1.00 59.66 60 ALA A C 1
ATOM 474 O O . ALA A 1 60 ? -29.973 18.071 -13.048 1.00 59.66 60 ALA A O 1
ATOM 475 N N . PRO A 1 61 ? -29.352 18.664 -10.967 1.00 47.22 61 PRO A N 1
ATOM 476 C CA . PRO A 1 61 ? -30.144 17.622 -10.312 1.00 47.22 61 PRO A CA 1
ATOM 477 C C . PRO A 1 61 ? -31.601 17.629 -10.819 1.00 47.22 61 PRO A C 1
ATOM 479 O O . PRO A 1 61 ? -32.322 18.612 -10.647 1.00 47.22 61 PRO A O 1
ATOM 482 N N . GLY A 1 62 ? -32.012 16.560 -11.517 1.00 54.38 62 GLY A N 1
ATOM 483 C CA . GLY A 1 62 ? -33.333 16.426 -12.159 1.00 54.38 62 GLY A CA 1
ATOM 484 C C . GLY A 1 62 ? -33.399 16.641 -13.683 1.00 54.38 62 GLY A C 1
ATOM 485 O O . GLY A 1 62 ? -34.463 16.442 -14.266 1.00 54.38 62 GLY A O 1
ATOM 486 N N . SER A 1 63 ? -32.292 16.988 -14.348 1.00 62.84 63 SER A N 1
ATOM 487 C CA . SER A 1 63 ? -32.234 17.298 -15.796 1.00 62.84 63 SER A CA 1
ATOM 488 C C . SER A 1 63 ? -31.546 16.233 -16.663 1.00 62.84 63 SER A C 1
ATOM 490 O O . SER A 1 63 ? -31.113 16.522 -17.776 1.00 62.84 63 SER A O 1
ATOM 492 N N . ILE A 1 64 ? -31.453 14.991 -16.176 1.00 61.78 64 ILE A N 1
ATOM 493 C CA . ILE A 1 64 ? -30.839 13.886 -16.927 1.00 61.78 64 ILE A CA 1
ATOM 494 C C . ILE A 1 64 ? -31.572 13.699 -18.272 1.00 61.78 64 ILE A C 1
ATOM 496 O O . ILE A 1 64 ? -32.774 13.412 -18.247 1.00 61.78 64 ILE A O 1
ATOM 500 N N . PRO A 1 65 ? -30.884 13.827 -19.427 1.00 66.62 65 PRO A N 1
ATOM 501 C CA . PRO A 1 65 ? -31.506 13.698 -20.742 1.00 66.62 65 PRO A CA 1
ATOM 502 C C . PRO A 1 65 ? -32.151 12.327 -20.969 1.00 66.62 65 PRO A C 1
ATOM 504 O O . PRO A 1 65 ? -31.611 11.294 -20.570 1.00 66.62 65 PRO A O 1
ATOM 507 N N . ASP A 1 66 ? -33.269 12.292 -21.699 1.00 63.53 66 ASP A N 1
ATOM 508 C CA . ASP A 1 66 ? -33.982 11.044 -22.019 1.00 63.53 66 ASP A CA 1
ATOM 509 C C . ASP A 1 66 ? -33.116 10.054 -22.815 1.00 63.53 66 ASP A C 1
ATOM 511 O O . ASP A 1 66 ? -33.249 8.841 -22.652 1.00 63.53 66 ASP A O 1
ATOM 515 N N . GLY A 1 67 ? -32.171 10.556 -23.618 1.00 62.03 67 GLY A N 1
ATOM 516 C CA . GLY A 1 67 ? -31.163 9.738 -24.298 1.00 62.03 67 GLY A CA 1
ATOM 517 C C . GLY A 1 67 ? -30.267 8.967 -23.323 1.00 62.03 67 GLY A C 1
ATOM 518 O O . GLY A 1 67 ? -29.940 7.813 -23.564 1.00 62.03 67 GLY A O 1
ATOM 519 N N . PHE A 1 68 ? -29.925 9.548 -22.174 1.00 64.19 68 PHE A N 1
ATOM 520 C CA . PHE A 1 68 ? -29.146 8.856 -21.148 1.00 64.19 68 PHE A CA 1
ATOM 521 C C . PHE A 1 68 ? -29.981 7.770 -20.456 1.00 64.19 68 PHE A C 1
ATOM 523 O O . PHE A 1 68 ? -29.519 6.642 -20.290 1.00 64.19 68 PHE A O 1
ATOM 530 N N . ARG A 1 69 ? -31.245 8.079 -20.136 1.00 65.81 69 ARG A N 1
ATOM 531 C CA . ARG A 1 69 ? -32.185 7.143 -19.492 1.00 65.81 69 ARG A CA 1
ATOM 532 C C . ARG A 1 69 ? -32.523 5.941 -20.374 1.00 65.81 69 ARG A C 1
ATOM 534 O O . ARG A 1 69 ? -32.547 4.815 -19.892 1.00 65.81 69 ARG A O 1
ATOM 541 N N . SER A 1 70 ? -32.772 6.185 -21.659 1.00 68.75 70 SER A N 1
ATOM 542 C CA . SER A 1 70 ? -33.154 5.154 -22.637 1.00 68.75 70 SER A CA 1
ATOM 543 C C . SER A 1 70 ? -32.019 4.195 -23.003 1.00 68.75 70 SER A C 1
ATOM 545 O O . SER A 1 70 ? -32.296 3.110 -23.499 1.00 68.75 70 SER A O 1
ATOM 547 N N . ASN A 1 71 ? -30.763 4.547 -22.706 1.00 63.84 71 ASN A N 1
ATOM 548 C CA . ASN A 1 71 ? -29.588 3.718 -22.985 1.00 63.84 71 ASN A CA 1
ATOM 549 C C . ASN A 1 71 ? -29.029 2.992 -21.743 1.00 63.84 71 ASN A C 1
ATOM 551 O O . ASN A 1 71 ? -27.926 2.460 -21.794 1.00 63.84 71 ASN A O 1
ATOM 555 N N . ARG A 1 72 ? -29.779 2.929 -20.631 1.00 72.38 72 ARG A N 1
ATOM 556 C CA . ARG A 1 72 ? -29.384 2.256 -19.372 1.00 72.38 72 ARG A CA 1
ATOM 557 C C . ARG A 1 72 ? -28.801 0.856 -19.539 1.00 72.38 72 ARG A C 1
ATOM 559 O O . ARG A 1 72 ? -27.769 0.562 -18.948 1.00 72.38 72 ARG A O 1
ATOM 566 N N . GLU A 1 73 ? -29.435 0.004 -20.330 1.00 72.00 73 GLU A N 1
ATOM 567 C CA . GLU A 1 73 ? -28.939 -1.362 -20.529 1.00 72.00 73 GLU A CA 1
ATOM 568 C C . GLU A 1 73 ? -27.600 -1.373 -21.279 1.00 72.00 73 GLU A C 1
ATOM 570 O O . GLU A 1 73 ? -26.709 -2.147 -20.945 1.00 72.00 73 GLU A O 1
ATOM 575 N N . ALA A 1 74 ? -27.404 -0.444 -22.223 1.00 68.94 74 ALA A N 1
ATOM 576 C CA . ALA A 1 74 ? -26.123 -0.253 -22.900 1.00 68.94 74 ALA A CA 1
ATOM 577 C C . ALA A 1 74 ? -25.029 0.225 -21.929 1.00 68.94 74 ALA A C 1
ATOM 579 O O . ALA A 1 74 ? -23.885 -0.217 -22.024 1.00 68.94 74 ALA A O 1
ATOM 580 N N . TRP A 1 75 ? -25.388 1.093 -20.976 1.00 72.19 75 TRP A N 1
ATOM 581 C CA . TRP A 1 75 ? -24.496 1.588 -19.923 1.00 72.19 75 TRP A CA 1
ATOM 582 C C . TRP A 1 75 ? -24.012 0.467 -19.008 1.00 72.19 75 TRP A C 1
ATOM 584 O O . TRP A 1 75 ? -22.809 0.290 -18.817 1.00 72.19 75 TRP A O 1
ATOM 594 N N . ARG A 1 76 ? -24.957 -0.320 -18.487 1.00 77.31 76 ARG A N 1
ATOM 595 C CA . ARG A 1 76 ? -24.658 -1.466 -17.632 1.00 77.31 76 ARG A CA 1
ATOM 596 C C . ARG A 1 76 ? -23.821 -2.499 -18.382 1.00 77.31 76 ARG A C 1
ATOM 598 O O . ARG A 1 76 ? -22.813 -2.954 -17.856 1.00 77.31 76 ARG A O 1
ATOM 605 N N . LEU A 1 77 ? -24.186 -2.801 -19.631 1.00 73.06 77 LEU A N 1
ATOM 606 C CA . LEU A 1 77 ? -23.438 -3.718 -20.489 1.00 73.06 77 LEU A CA 1
ATOM 607 C C . LEU A 1 77 ? -21.996 -3.244 -20.717 1.00 73.06 77 LEU A C 1
ATOM 609 O O . LEU A 1 77 ? -21.083 -4.059 -20.653 1.00 73.06 77 LEU A O 1
ATOM 613 N N . ALA A 1 78 ? -21.766 -1.947 -20.943 1.00 69.19 78 ALA A N 1
ATOM 614 C CA . ALA A 1 78 ? -20.415 -1.405 -21.096 1.00 69.19 78 ALA A CA 1
ATOM 615 C C . ALA A 1 78 ? -19.570 -1.566 -19.823 1.00 69.19 78 ALA A C 1
ATOM 617 O O . ALA A 1 78 ? -18.398 -1.926 -19.917 1.00 69.19 78 ALA A O 1
ATOM 618 N N . LEU A 1 79 ? -20.160 -1.347 -18.644 1.00 72.31 79 LEU A N 1
ATOM 619 C CA . LEU A 1 79 ? -19.481 -1.551 -17.362 1.00 72.31 79 LEU A CA 1
ATOM 620 C C . LEU A 1 79 ? -19.181 -3.033 -17.099 1.00 72.31 79 LEU A C 1
ATOM 622 O O . LEU A 1 79 ? -18.083 -3.354 -16.660 1.00 72.31 79 LEU A O 1
ATOM 626 N N . THR A 1 80 ? -20.100 -3.945 -17.430 1.00 74.62 80 THR A N 1
ATOM 627 C CA . THR A 1 80 ? -19.853 -5.396 -17.355 1.00 74.62 80 THR A CA 1
ATOM 628 C C . THR A 1 80 ? -18.769 -5.838 -18.339 1.00 74.62 80 THR A C 1
ATOM 630 O O . THR A 1 80 ? -17.891 -6.609 -17.976 1.00 74.62 80 THR A O 1
ATOM 633 N N . ILE A 1 81 ? -18.753 -5.302 -19.563 1.00 71.38 81 ILE A N 1
ATOM 634 C CA . ILE A 1 81 ? -17.665 -5.557 -20.518 1.00 71.38 81 ILE A CA 1
ATOM 635 C C . ILE A 1 81 ? -16.333 -5.033 -19.965 1.00 71.38 81 ILE A C 1
ATOM 637 O O . ILE A 1 81 ? -15.318 -5.713 -20.088 1.00 71.38 81 ILE A O 1
ATOM 641 N N . ALA A 1 82 ? -16.315 -3.847 -19.349 1.00 68.00 82 ALA A N 1
ATOM 642 C CA . ALA A 1 82 ? -15.115 -3.308 -18.714 1.00 68.00 82 ALA A CA 1
ATOM 643 C C . ALA A 1 82 ? -14.640 -4.194 -17.551 1.00 68.00 82 ALA A C 1
ATOM 645 O O . ALA A 1 82 ? -13.451 -4.494 -17.487 1.00 68.00 82 ALA A O 1
ATOM 646 N N . GLN A 1 83 ? -15.561 -4.687 -16.716 1.00 76.75 83 GLN A N 1
ATOM 647 C CA . GLN A 1 83 ? -15.295 -5.663 -15.655 1.00 76.75 83 GLN A CA 1
ATOM 648 C C . GLN A 1 83 ? -14.685 -6.962 -16.207 1.00 76.75 83 GLN A C 1
ATOM 650 O O . GLN A 1 83 ? -13.657 -7.416 -15.714 1.00 76.75 83 GLN A O 1
ATOM 655 N N . ASP A 1 84 ? -15.282 -7.548 -17.247 1.00 72.88 84 ASP A N 1
ATOM 656 C CA . ASP A 1 84 ? -14.831 -8.815 -17.839 1.00 72.88 84 ASP A CA 1
ATOM 657 C C . ASP A 1 84 ? -13.482 -8.679 -18.567 1.00 72.88 84 ASP A C 1
ATOM 659 O O . ASP A 1 84 ? -12.694 -9.627 -18.642 1.00 72.88 84 ASP A O 1
ATOM 663 N N . LEU A 1 85 ? -13.208 -7.498 -19.130 1.00 67.38 85 LEU A N 1
ATOM 664 C CA . LEU A 1 85 ? -11.961 -7.187 -19.833 1.00 67.38 85 LEU A CA 1
ATOM 665 C C . LEU A 1 85 ? -10.860 -6.657 -18.918 1.00 67.38 85 LEU A C 1
ATOM 667 O O . LEU A 1 85 ? -9.704 -6.592 -19.359 1.00 67.38 85 LEU A O 1
ATOM 671 N N . ALA A 1 86 ? -11.189 -6.299 -17.678 1.00 64.25 86 ALA A N 1
ATOM 672 C CA . ALA A 1 86 ? -10.226 -5.942 -16.656 1.00 64.25 86 ALA A CA 1
ATOM 673 C C . ALA A 1 86 ? -9.364 -7.163 -16.331 1.00 64.25 86 ALA A C 1
ATOM 675 O O . ALA A 1 86 ? -9.656 -7.997 -15.475 1.00 64.25 86 ALA A O 1
ATOM 676 N N . LYS A 1 87 ? -8.282 -7.316 -17.091 1.00 53.34 87 LYS A N 1
ATOM 677 C CA . LYS A 1 87 ? -7.241 -8.280 -16.770 1.00 53.34 87 LYS A CA 1
ATOM 678 C C . LYS A 1 87 ? -6.532 -7.751 -15.543 1.00 53.34 87 LYS A C 1
ATOM 680 O O . LYS A 1 87 ? -5.932 -6.690 -15.654 1.00 53.34 87 LYS A O 1
ATOM 685 N N . VAL A 1 88 ? -6.530 -8.540 -14.469 1.00 49.97 88 VAL A N 1
ATOM 686 C CA . VAL A 1 88 ? -5.673 -8.350 -13.292 1.00 49.97 88 VAL A CA 1
ATOM 687 C C . VAL A 1 88 ? -4.240 -8.093 -13.774 1.00 49.97 88 VAL A C 1
ATOM 689 O O . VAL A 1 88 ? -3.507 -9.021 -14.127 1.00 49.97 88 VAL A O 1
ATOM 692 N N . GLN A 1 89 ? -3.855 -6.824 -13.875 1.00 40.12 89 GLN A N 1
ATOM 693 C CA . GLN A 1 89 ? -2.488 -6.404 -14.141 1.00 40.12 89 GLN A CA 1
ATOM 694 C C . GLN A 1 89 ? -1.985 -5.754 -12.861 1.00 40.12 89 GLN A C 1
ATOM 696 O O . GLN A 1 89 ? -2.302 -4.606 -12.583 1.00 40.12 89 GLN A O 1
ATOM 701 N N . GLY A 1 90 ? -1.181 -6.485 -12.083 1.00 34.94 90 GLY A N 1
ATOM 702 C CA . GLY A 1 90 ? -0.540 -5.910 -10.896 1.00 34.94 90 GLY A CA 1
ATOM 703 C C . GLY A 1 90 ? 0.255 -4.644 -11.261 1.00 34.94 90 GLY A C 1
ATOM 704 O O . GLY A 1 90 ? 0.910 -4.639 -12.315 1.00 34.94 90 GLY A O 1
ATOM 705 N N . PRO A 1 91 ? 0.245 -3.599 -10.409 1.00 41.31 91 PRO A N 1
ATOM 706 C CA . PRO A 1 91 ? 0.151 -3.679 -8.947 1.00 41.31 91 PRO A CA 1
ATOM 707 C C . PRO A 1 91 ? -1.203 -3.305 -8.333 1.00 41.31 91 PRO A C 1
ATOM 709 O O . PRO A 1 91 ? -1.308 -3.365 -7.111 1.00 41.31 91 PRO A O 1
ATOM 712 N N . ASP A 1 92 ? -2.209 -2.925 -9.122 1.00 46.66 92 ASP A N 1
ATOM 713 C CA . ASP A 1 92 ? -3.505 -2.554 -8.553 1.00 46.66 92 ASP A CA 1
ATOM 714 C C . ASP A 1 92 ? -4.256 -3.816 -8.119 1.00 46.66 92 ASP A C 1
ATOM 716 O O . ASP A 1 92 ? -4.624 -4.692 -8.908 1.00 46.66 92 ASP A O 1
ATOM 720 N N . VAL A 1 93 ? -4.374 -3.937 -6.800 1.00 50.22 93 VAL A N 1
ATOM 721 C CA . VAL A 1 93 ? -5.130 -4.980 -6.129 1.00 50.22 93 VAL A CA 1
ATOM 722 C C . VAL A 1 93 ? -6.605 -4.667 -6.365 1.00 50.22 93 VAL A C 1
ATOM 724 O O . VAL A 1 93 ? -7.145 -3.711 -5.821 1.00 50.22 93 VAL A O 1
ATOM 727 N N . ASP A 1 94 ? -7.209 -5.513 -7.196 1.00 57.69 94 ASP A N 1
ATOM 728 C CA . ASP A 1 94 ? -8.649 -5.714 -7.358 1.00 57.69 94 ASP A CA 1
ATOM 729 C C . ASP A 1 94 ? -9.412 -4.820 -8.357 1.00 57.69 94 ASP A C 1
ATOM 731 O O . ASP A 1 94 ? -10.479 -4.274 -8.070 1.00 57.69 94 ASP A O 1
ATOM 735 N N . ASP A 1 95 ? -8.923 -4.760 -9.604 1.00 63.00 95 ASP A N 1
ATOM 736 C CA . ASP A 1 95 ? -9.668 -4.183 -10.739 1.00 63.00 95 ASP A CA 1
ATOM 737 C C . ASP A 1 95 ? -11.101 -4.744 -10.856 1.00 63.00 95 ASP A C 1
ATOM 739 O O . ASP A 1 95 ? -12.017 -4.052 -11.301 1.00 63.00 95 ASP A O 1
ATOM 743 N N . LYS A 1 96 ? -11.324 -6.001 -10.453 1.00 63.97 96 LYS A N 1
ATOM 744 C CA . LYS A 1 96 ? -12.647 -6.623 -10.507 1.00 63.97 96 LYS A CA 1
ATOM 745 C C . LYS A 1 96 ? -13.578 -6.028 -9.451 1.00 63.97 96 LYS A C 1
ATOM 747 O O . LYS A 1 96 ? -14.678 -5.612 -9.818 1.00 63.97 96 LYS A O 1
ATOM 752 N N . ALA A 1 97 ? -13.151 -5.933 -8.191 1.00 63.56 97 ALA A N 1
ATOM 753 C CA . ALA A 1 97 ? -13.928 -5.252 -7.156 1.00 63.56 97 ALA A CA 1
ATOM 754 C C . ALA A 1 97 ? -14.150 -3.770 -7.488 1.00 63.56 97 ALA A C 1
ATOM 756 O O . ALA A 1 97 ? -15.239 -3.250 -7.241 1.00 63.56 97 ALA A O 1
ATOM 757 N N . TYR A 1 98 ? -13.175 -3.108 -8.124 1.00 72.12 98 TYR A N 1
ATOM 758 C CA . TYR A 1 98 ? -13.333 -1.747 -8.640 1.00 72.12 98 TYR A CA 1
ATOM 759 C C . TYR A 1 98 ? -14.476 -1.646 -9.665 1.00 72.12 98 TYR A C 1
ATOM 761 O O . TYR A 1 98 ? -15.373 -0.817 -9.516 1.00 72.12 98 TYR A O 1
ATOM 769 N N . TRP A 1 99 ? -14.522 -2.515 -10.677 1.00 73.94 99 TRP A N 1
ATOM 770 C CA . TRP A 1 99 ? -15.616 -2.475 -11.655 1.00 73.94 99 TRP A CA 1
ATOM 771 C C . TRP A 1 99 ? -16.961 -2.932 -11.074 1.00 73.94 99 TRP A C 1
ATOM 773 O O . TRP A 1 99 ? -18.001 -2.380 -11.434 1.00 73.94 99 TRP A O 1
ATOM 783 N N . GLU A 1 100 ? -16.971 -3.871 -10.125 1.00 72.50 100 GLU A N 1
ATOM 784 C CA . GLU A 1 100 ? -18.176 -4.218 -9.357 1.00 72.50 100 GLU A CA 1
ATOM 785 C C . GLU A 1 100 ? -18.677 -3.042 -8.509 1.00 72.50 100 GLU A C 1
ATOM 787 O O . GLU A 1 100 ? -19.887 -2.867 -8.329 1.00 72.50 100 GLU A O 1
ATOM 792 N N . HIS A 1 101 ? -17.763 -2.224 -7.985 1.00 70.19 101 HIS A N 1
ATOM 793 C CA . HIS A 1 101 ? -18.082 -0.972 -7.311 1.00 70.19 101 HIS A CA 1
ATOM 794 C C . HIS A 1 101 ? -18.713 0.029 -8.289 1.00 70.19 101 HIS A C 1
ATOM 796 O O . HIS A 1 101 ? -19.796 0.541 -8.007 1.00 70.19 101 HIS A O 1
ATOM 802 N N . GLU A 1 102 ? -18.119 0.236 -9.466 1.00 73.12 102 GLU A N 1
ATOM 803 C CA . GLU A 1 102 ? -18.639 1.158 -10.485 1.00 73.12 102 GLU A CA 1
ATOM 804 C C . GLU A 1 102 ? -20.025 0.743 -11.018 1.00 73.12 102 GLU A C 1
ATOM 806 O O . GLU A 1 102 ? -20.898 1.596 -11.188 1.00 73.12 102 GLU A O 1
ATOM 811 N N . ILE A 1 103 ? -20.282 -0.560 -11.210 1.00 74.75 103 ILE A N 1
ATOM 812 C CA . ILE A 1 103 ? -21.606 -1.087 -11.603 1.00 74.75 103 ILE A CA 1
ATOM 813 C C . ILE A 1 103 ? -22.657 -0.817 -10.517 1.00 74.75 103 ILE A C 1
ATOM 815 O O . ILE A 1 103 ? -23.775 -0.396 -10.820 1.00 74.75 103 ILE A O 1
ATOM 819 N N . ARG A 1 104 ? -22.316 -1.024 -9.240 1.00 68.19 104 ARG A N 1
ATOM 820 C CA . ARG A 1 104 ? -23.240 -0.774 -8.121 1.00 68.19 104 ARG A CA 1
ATOM 821 C C . ARG A 1 104 ? -23.484 0.718 -7.891 1.00 68.19 104 ARG A C 1
ATOM 823 O O . ARG A 1 104 ? -24.620 1.110 -7.624 1.00 68.19 104 ARG A O 1
ATOM 830 N N . ALA A 1 105 ? -22.453 1.552 -8.025 1.00 66.62 105 ALA A N 1
ATOM 831 C CA . ALA A 1 105 ? -22.581 3.008 -7.984 1.00 66.62 105 ALA A CA 1
ATOM 832 C C . ALA A 1 105 ? -23.492 3.512 -9.113 1.00 66.62 105 ALA A C 1
ATOM 834 O O . ALA A 1 105 ? -24.391 4.321 -8.874 1.00 66.62 105 ALA A O 1
ATOM 835 N N . PHE A 1 106 ? -23.331 2.960 -10.319 1.00 74.75 106 PHE A N 1
ATOM 836 C CA . PHE A 1 106 ? -24.220 3.213 -11.447 1.00 74.75 106 PHE A CA 1
ATOM 837 C C . PHE A 1 106 ? -25.680 2.851 -11.119 1.00 74.75 106 PHE A C 1
ATOM 839 O O . PHE A 1 106 ? -26.582 3.663 -11.332 1.00 74.75 106 PHE A O 1
ATOM 846 N N . ASP A 1 107 ? -25.932 1.678 -10.534 1.00 75.62 107 ASP A N 1
ATOM 847 C CA . ASP A 1 107 ? -27.288 1.254 -10.165 1.00 75.62 107 ASP A CA 1
ATOM 848 C C . ASP A 1 107 ? -27.952 2.167 -9.130 1.00 75.62 107 ASP A C 1
ATOM 850 O O . ASP A 1 107 ? -29.099 2.582 -9.331 1.00 75.62 107 ASP A O 1
ATOM 854 N N . ARG A 1 108 ? -27.229 2.543 -8.066 1.00 64.94 108 ARG A N 1
ATOM 855 C CA . ARG A 1 108 ? -27.729 3.478 -7.042 1.00 64.94 108 ARG A CA 1
ATOM 856 C C . ARG A 1 108 ? -28.019 4.857 -7.621 1.00 64.94 108 ARG A C 1
ATOM 858 O O . ARG A 1 108 ? -29.038 5.460 -7.284 1.00 64.94 108 ARG A O 1
ATOM 865 N N . ALA A 1 109 ? -27.158 5.349 -8.511 1.00 64.75 109 ALA A N 1
ATOM 866 C CA . ALA A 1 109 ? -27.357 6.635 -9.166 1.00 64.75 109 ALA A CA 1
ATOM 867 C C . ALA A 1 109 ? -28.612 6.641 -10.058 1.00 64.75 109 ALA A C 1
ATOM 869 O O . ALA A 1 109 ? -29.316 7.646 -10.128 1.00 64.75 109 ALA A O 1
ATOM 870 N N . PHE A 1 110 ? -28.943 5.518 -10.703 1.00 68.31 110 PHE A N 1
ATOM 871 C CA . PHE A 1 110 ? -30.194 5.377 -11.456 1.00 68.31 110 PHE A CA 1
ATOM 872 C C . PHE A 1 110 ? -31.420 5.218 -10.547 1.00 68.31 110 PHE A C 1
ATOM 874 O O . PHE A 1 110 ? -32.486 5.771 -10.840 1.00 68.31 110 PHE A O 1
ATOM 881 N N . GLU A 1 111 ? -31.284 4.514 -9.424 1.00 66.31 111 GLU A N 1
ATOM 882 C CA . GLU A 1 111 ? -32.363 4.380 -8.447 1.00 66.31 111 GLU A CA 1
ATOM 883 C C . GLU A 1 111 ? -32.706 5.720 -7.777 1.00 66.31 111 GLU A C 1
ATOM 885 O O . GLU A 1 111 ? -33.888 6.051 -7.641 1.00 66.31 111 GLU A O 1
ATOM 890 N N . SER A 1 112 ? -31.701 6.529 -7.426 1.00 60.25 112 SER A N 1
ATOM 891 C CA . SER A 1 112 ? -31.889 7.833 -6.772 1.00 60.25 112 SER A CA 1
ATOM 892 C C . SER A 1 112 ? -32.669 8.831 -7.637 1.00 60.25 112 SER A C 1
ATOM 894 O O . SER A 1 112 ? -33.371 9.698 -7.112 1.00 60.25 112 SER A O 1
ATOM 896 N N . VAL A 1 113 ? -32.633 8.659 -8.964 1.00 62.75 113 VAL A N 1
ATOM 897 C CA . VAL A 1 113 ? -33.416 9.446 -9.933 1.00 62.75 113 VAL A CA 1
ATOM 898 C C . VAL A 1 113 ? -34.734 8.780 -10.342 1.00 62.75 113 VAL A C 1
ATOM 900 O O . VAL A 1 113 ? -35.394 9.225 -11.283 1.00 62.75 113 VAL A O 1
ATOM 903 N N . GLY A 1 114 ? -35.154 7.742 -9.612 1.00 65.31 114 GLY A N 1
ATOM 904 C CA . GLY A 1 114 ? -36.456 7.089 -9.752 1.00 65.31 114 GLY A CA 1
ATOM 905 C C . GLY A 1 114 ? -36.536 6.042 -10.864 1.00 65.31 114 GLY A C 1
ATOM 906 O O . GLY A 1 114 ? -37.641 5.651 -11.243 1.00 65.31 114 GLY A O 1
ATOM 907 N N . ILE A 1 115 ? -35.400 5.578 -11.392 1.00 57.31 115 ILE A N 1
ATOM 908 C CA . ILE A 1 115 ? -35.335 4.562 -12.447 1.00 57.31 115 ILE A CA 1
ATOM 909 C C . ILE A 1 115 ? -34.958 3.221 -11.803 1.00 57.31 115 ILE A C 1
ATOM 911 O O . ILE A 1 115 ? -33.791 2.843 -11.725 1.00 57.31 115 ILE A O 1
ATOM 915 N N . ARG A 1 116 ? -35.961 2.487 -11.307 1.00 55.16 116 ARG A N 1
ATOM 916 C CA . ARG A 1 116 ? -35.756 1.152 -10.715 1.00 55.16 116 ARG A CA 1
ATOM 917 C C . ARG A 1 116 ? -35.416 0.109 -11.784 1.00 55.16 116 ARG A C 1
ATOM 919 O O . ARG A 1 116 ? -35.875 0.203 -12.921 1.00 55.16 116 ARG A O 1
ATOM 926 N N . LEU A 1 117 ? -34.568 -0.866 -11.445 1.00 48.72 117 LEU A N 1
ATOM 927 C CA . LEU A 1 117 ? -34.436 -2.108 -12.222 1.00 48.72 117 LEU A CA 1
ATOM 928 C C . LEU A 1 117 ? -35.767 -2.861 -12.155 1.00 48.72 117 LEU A C 1
ATOM 930 O O . LEU A 1 117 ? -36.416 -2.855 -11.112 1.00 48.72 117 LEU A O 1
ATOM 934 N N . ALA A 1 118 ? -36.164 -3.507 -13.249 1.00 46.78 118 ALA A N 1
ATOM 935 C CA . ALA A 1 118 ? -37.310 -4.408 -13.214 1.00 46.78 118 ALA A CA 1
ATOM 936 C C . ALA A 1 118 ? -36.995 -5.720 -12.465 1.00 46.78 118 ALA A C 1
ATOM 938 O O . ALA A 1 118 ? -37.929 -6.329 -11.965 1.00 46.78 118 ALA A O 1
ATOM 939 N N . ASP A 1 119 ? -35.713 -6.099 -12.311 1.00 50.78 119 ASP A N 1
ATOM 940 C CA . ASP A 1 119 ? -35.326 -7.453 -11.864 1.00 50.78 119 ASP A CA 1
ATOM 941 C C . ASP A 1 119 ? -34.156 -7.521 -10.846 1.00 50.78 119 ASP A C 1
ATOM 943 O O . ASP A 1 119 ? -33.526 -8.563 -10.697 1.00 50.78 119 ASP A O 1
ATOM 947 N N . GLY A 1 120 ? -33.837 -6.438 -10.126 1.00 51.38 120 GLY A N 1
ATOM 948 C CA . GLY A 1 120 ? -32.780 -6.435 -9.098 1.00 51.38 120 GLY A CA 1
ATOM 949 C C . GLY A 1 120 ? -33.313 -6.047 -7.724 1.00 51.38 120 GLY A C 1
ATOM 950 O O . GLY A 1 120 ? -33.159 -4.896 -7.323 1.00 51.38 120 GLY A O 1
ATOM 951 N N . GLU A 1 121 ? -33.972 -6.964 -7.014 1.00 59.16 121 GLU A N 1
ATOM 952 C CA . GLU A 1 121 ? -34.283 -6.747 -5.597 1.00 59.16 121 GLU A CA 1
ATOM 953 C C . GLU A 1 121 ? -32.971 -6.763 -4.802 1.00 59.16 121 GLU A C 1
ATOM 955 O O . GLU A 1 121 ? -32.214 -7.732 -4.861 1.00 59.16 121 GLU A O 1
ATOM 960 N N . LEU A 1 122 ? -32.676 -5.675 -4.080 1.00 60.34 122 LEU A N 1
ATOM 961 C CA . LEU A 1 122 ? -31.610 -5.688 -3.079 1.00 60.34 122 LEU A CA 1
ATOM 962 C C . LEU A 1 122 ? -31.900 -6.820 -2.083 1.00 60.34 122 LEU A C 1
ATOM 964 O O . LEU A 1 122 ? -33.062 -6.977 -1.691 1.00 60.34 122 LEU A O 1
ATOM 968 N N . PRO A 1 123 ? -30.882 -7.591 -1.662 1.00 74.44 123 PRO A N 1
ATOM 969 C CA . PRO A 1 123 ? -31.095 -8.709 -0.758 1.00 74.44 123 PRO A CA 1
ATOM 970 C C . PRO A 1 123 ? -31.795 -8.221 0.510 1.00 74.44 123 PRO A C 1
ATOM 972 O O . PRO A 1 123 ? -31.364 -7.256 1.145 1.00 74.44 123 PRO A O 1
ATOM 975 N N . GLU A 1 124 ? -32.897 -8.877 0.874 1.00 86.38 124 GLU A N 1
ATOM 976 C CA . GLU A 1 124 ? -33.634 -8.536 2.087 1.00 86.38 124 GLU A CA 1
ATOM 977 C C . GLU A 1 124 ? -32.703 -8.732 3.291 1.00 86.38 124 GLU A C 1
ATOM 979 O O . GLU A 1 124 ? -32.112 -9.801 3.460 1.00 86.38 124 GLU A O 1
ATOM 984 N N . LEU A 1 125 ? -32.528 -7.689 4.103 1.00 92.12 125 LEU A N 1
ATOM 985 C CA . LEU A 1 125 ? -31.614 -7.703 5.243 1.00 92.12 125 LEU A CA 1
ATOM 986 C C . LEU A 1 125 ? -32.355 -8.078 6.521 1.00 92.12 125 LEU A C 1
ATOM 988 O O . LEU A 1 125 ? -33.371 -7.474 6.861 1.00 92.12 125 LEU A O 1
ATOM 992 N N . THR A 1 126 ? -31.807 -9.033 7.268 1.00 94.62 126 THR A N 1
ATOM 993 C CA . THR A 1 126 ? -32.325 -9.447 8.577 1.00 94.62 126 THR A CA 1
ATOM 994 C C . THR A 1 126 ? -31.312 -9.121 9.667 1.00 94.62 126 THR A C 1
ATOM 996 O O . THR A 1 126 ? -30.123 -9.375 9.505 1.00 94.62 126 THR A O 1
ATOM 999 N N . GLU A 1 127 ? -31.761 -8.569 10.795 1.00 96.19 127 GLU A N 1
ATOM 1000 C CA . GLU A 1 127 ? -30.888 -8.372 11.957 1.00 96.19 127 GLU A CA 1
ATOM 1001 C C . GLU A 1 127 ? -30.627 -9.703 12.672 1.00 96.19 127 GLU A C 1
ATOM 1003 O O . GLU A 1 127 ? -31.566 -10.350 13.144 1.00 96.19 127 GLU A O 1
ATOM 1008 N N . LEU A 1 128 ? -29.355 -10.068 12.819 1.00 96.94 128 LEU A N 1
ATOM 1009 C CA . LEU A 1 128 ? -28.913 -11.255 13.545 1.00 96.94 128 LEU A CA 1
ATOM 1010 C C . LEU A 1 128 ? -27.927 -10.867 14.651 1.00 96.94 128 LEU A C 1
ATOM 1012 O O . LEU A 1 128 ? -27.120 -9.954 14.472 1.00 96.94 128 LEU A O 1
ATOM 1016 N N . ALA A 1 129 ? -28.004 -11.535 15.804 1.00 97.06 129 ALA A N 1
ATOM 1017 C CA . ALA A 1 129 ? -27.009 -11.355 16.855 1.00 97.06 129 ALA A CA 1
ATOM 1018 C C . ALA A 1 129 ? -25.667 -11.971 16.425 1.00 97.06 129 ALA A C 1
ATOM 1020 O O . ALA A 1 129 ? -25.643 -13.007 15.765 1.00 97.06 129 ALA A O 1
ATOM 1021 N N . VAL A 1 130 ? -24.552 -11.350 16.808 1.00 97.38 130 VAL A N 1
ATOM 1022 C CA . VAL A 1 130 ? -23.203 -11.782 16.400 1.00 97.38 130 VAL A CA 1
ATOM 1023 C C . VAL A 1 130 ? -22.861 -13.202 16.849 1.00 97.38 130 VAL A C 1
ATOM 1025 O O . VAL A 1 130 ? -22.162 -13.910 16.137 1.00 97.38 130 VAL A O 1
ATOM 1028 N N . GLU A 1 131 ? -23.378 -13.654 17.994 1.00 97.62 131 GLU A N 1
ATOM 1029 C CA . GLU A 1 131 ? -23.226 -15.035 18.467 1.00 97.62 131 GLU A CA 1
ATOM 1030 C C . GLU A 1 131 ? -24.010 -16.075 17.653 1.00 97.62 131 GLU A C 1
ATOM 1032 O O . GLU A 1 131 ? -23.715 -17.264 17.766 1.00 97.62 131 GLU A O 1
ATOM 1037 N N . ASP A 1 132 ? -24.996 -15.642 16.865 1.00 97.12 132 ASP A N 1
ATOM 1038 C CA . ASP A 1 132 ? -25.836 -16.509 16.034 1.00 97.12 132 ASP A CA 1
ATOM 1039 C C . ASP A 1 132 ? -25.347 -16.576 14.573 1.00 97.12 132 ASP A C 1
ATOM 1041 O O . ASP A 1 132 ? -25.884 -17.362 13.784 1.00 97.12 132 ASP A O 1
ATOM 1045 N N . LEU A 1 133 ? -24.337 -15.773 14.211 1.00 96.94 133 LEU A N 1
ATOM 1046 C CA . LEU A 1 133 ? -23.681 -15.821 12.902 1.00 96.94 133 LEU A CA 1
ATOM 1047 C C . LEU A 1 133 ? -23.001 -17.178 12.681 1.00 96.94 133 LEU A C 1
ATOM 1049 O O . LEU A 1 133 ? -22.530 -17.833 13.614 1.00 96.94 133 LEU A O 1
ATOM 1053 N N . GLN A 1 134 ? -22.922 -17.597 11.423 1.00 97.25 134 GLN A N 1
ATOM 1054 C CA . GLN A 1 134 ? -22.217 -18.808 11.009 1.00 97.25 134 GLN A CA 1
ATOM 1055 C C . GLN A 1 134 ? -21.323 -18.527 9.804 1.00 97.25 134 GLN A C 1
ATOM 1057 O O . GLN A 1 134 ? -21.546 -17.576 9.057 1.00 97.25 134 GLN A O 1
ATOM 1062 N N . ALA A 1 135 ? -20.340 -19.402 9.592 1.00 96.44 135 ALA A N 1
ATOM 1063 C CA . ALA A 1 135 ? -19.503 -19.365 8.401 1.00 96.44 135 ALA A CA 1
ATOM 1064 C C . ALA A 1 135 ? -20.362 -19.369 7.118 1.00 96.44 135 ALA A C 1
ATOM 1066 O O . ALA A 1 135 ? -21.298 -20.167 6.988 1.00 96.44 135 ALA A O 1
ATOM 1067 N N . GLY A 1 136 ? -20.042 -18.472 6.187 1.00 95.69 136 GLY A N 1
ATOM 1068 C CA . GLY A 1 136 ? -20.765 -18.218 4.943 1.00 95.69 136 GLY A CA 1
ATOM 1069 C C . GLY A 1 136 ? -21.857 -17.144 5.026 1.00 95.69 136 GLY A C 1
ATOM 1070 O O . GLY A 1 136 ? -22.425 -16.804 3.988 1.00 95.69 136 GLY A O 1
ATOM 1071 N N . ASP A 1 137 ? -22.173 -16.602 6.209 1.00 96.44 137 ASP A N 1
ATOM 1072 C CA . ASP A 1 137 ? -23.138 -15.503 6.328 1.00 96.44 137 ASP A CA 1
ATOM 1073 C C . ASP A 1 137 ? -22.580 -14.215 5.715 1.00 96.44 137 ASP A C 1
ATOM 1075 O O . ASP A 1 137 ? -21.440 -13.837 5.972 1.00 96.44 137 ASP A O 1
ATOM 1079 N N . LYS A 1 138 ? -23.395 -13.523 4.915 1.00 95.69 138 LYS A N 1
ATOM 1080 C CA . LYS A 1 138 ? -23.042 -12.239 4.299 1.00 95.69 138 LYS A CA 1
ATOM 1081 C C . LYS A 1 138 ? -23.519 -11.087 5.175 1.00 95.69 138 LYS A C 1
ATOM 1083 O O . LYS A 1 138 ? -24.719 -10.805 5.220 1.00 95.69 138 LYS A O 1
ATOM 1088 N N . VAL A 1 139 ? -22.589 -10.425 5.853 1.00 96.00 139 VAL A N 1
ATOM 1089 C CA . VAL A 1 139 ? -22.841 -9.314 6.780 1.00 96.00 139 VAL A CA 1
ATOM 1090 C C . VAL A 1 139 ? -22.681 -7.976 6.070 1.00 96.00 139 VAL A C 1
ATOM 1092 O O . VAL A 1 139 ? -21.646 -7.714 5.471 1.00 96.00 139 VAL A O 1
ATOM 1095 N N . ASP A 1 140 ? -23.692 -7.117 6.167 1.00 94.75 140 ASP A N 1
ATOM 1096 C CA . ASP A 1 140 ? -23.648 -5.732 5.690 1.00 94.75 140 ASP A CA 1
ATOM 1097 C C . ASP A 1 140 ? -22.665 -4.919 6.544 1.00 94.75 140 ASP A C 1
ATOM 1099 O O . ASP A 1 140 ? -22.904 -4.694 7.740 1.00 94.75 140 ASP A O 1
ATOM 1103 N N . LEU A 1 141 ? -21.550 -4.499 5.947 1.00 89.69 141 LEU A N 1
ATOM 1104 C CA . LEU A 1 141 ? -20.484 -3.794 6.651 1.00 89.69 141 LEU A CA 1
ATOM 1105 C C . LEU A 1 141 ? -20.889 -2.388 7.119 1.00 89.69 141 LEU A C 1
ATOM 1107 O O . LEU A 1 141 ? -20.386 -1.950 8.155 1.00 89.69 141 LEU A O 1
ATOM 1111 N N . ASP A 1 142 ? -21.837 -1.715 6.463 1.00 88.75 142 ASP A N 1
ATOM 1112 C CA . ASP A 1 142 ? -22.375 -0.426 6.933 1.00 88.75 142 ASP A CA 1
ATOM 1113 C C . ASP A 1 142 ? -23.152 -0.594 8.255 1.00 88.75 142 ASP A C 1
ATOM 1115 O O . ASP A 1 142 ? -23.132 0.252 9.155 1.00 88.75 142 ASP A O 1
ATOM 1119 N N . SER A 1 143 ? -23.773 -1.762 8.453 1.00 89.81 143 SER A N 1
ATOM 1120 C CA . SER A 1 143 ? -24.407 -2.101 9.732 1.00 89.81 143 SER A CA 1
ATOM 1121 C C . SER A 1 143 ? -23.401 -2.387 10.856 1.00 89.81 143 SER A C 1
ATOM 1123 O O . SER A 1 143 ? -23.766 -2.352 12.036 1.00 89.81 143 SER A O 1
ATOM 1125 N N . CYS A 1 144 ? -22.135 -2.653 10.516 1.00 91.19 144 CYS A N 1
ATOM 1126 C CA . CYS A 1 144 ? -21.092 -2.972 11.477 1.00 91.19 144 CYS A CA 1
ATOM 1127 C C . CYS A 1 144 ? -20.548 -1.699 12.146 1.00 91.19 144 CYS A C 1
ATOM 1129 O O . CYS A 1 144 ? -19.875 -0.899 11.501 1.00 91.19 144 CYS A O 1
ATOM 1131 N N . PRO A 1 145 ? -20.704 -1.513 13.471 1.00 88.75 145 PRO A N 1
ATOM 1132 C CA . PRO A 1 145 ? -20.264 -0.289 14.146 1.00 88.75 145 PRO A CA 1
ATOM 1133 C C . PRO A 1 145 ? -18.746 -0.059 14.106 1.00 88.75 145 PRO A C 1
ATOM 1135 O O . PRO A 1 145 ? -18.316 1.071 14.333 1.00 88.75 145 PRO A O 1
ATOM 1138 N N . PHE A 1 146 ? -17.964 -1.110 13.842 1.00 86.12 146 PHE A N 1
ATOM 1139 C CA . PHE A 1 146 ? -16.501 -1.076 13.802 1.00 86.12 146 PHE A CA 1
ATOM 1140 C C . PHE A 1 146 ? -15.936 -0.988 12.383 1.00 86.12 146 PHE A C 1
ATOM 1142 O O . PHE A 1 146 ? -14.835 -0.482 12.212 1.00 86.12 146 PHE A O 1
ATOM 1149 N N . LEU A 1 147 ? -16.681 -1.466 11.381 1.00 85.31 147 LEU A N 1
ATOM 1150 C CA . LEU A 1 147 ? -16.234 -1.494 9.988 1.00 85.31 147 LEU A CA 1
ATOM 1151 C C . LEU A 1 147 ? -16.968 -0.493 9.098 1.00 85.31 147 LEU A C 1
ATOM 1153 O O . LEU A 1 147 ? -16.492 -0.265 8.000 1.00 85.31 147 LEU A O 1
ATOM 1157 N N . LYS A 1 148 ? -18.033 0.172 9.564 1.00 86.88 148 LYS A N 1
ATOM 1158 C CA . LYS A 1 148 ? -18.802 1.176 8.798 1.00 86.88 148 LYS A CA 1
ATOM 1159 C C . LYS A 1 148 ? -17.994 2.355 8.230 1.00 86.88 148 LYS A C 1
ATOM 1161 O O . LYS A 1 148 ? -18.490 3.087 7.393 1.00 86.88 148 LYS A O 1
ATOM 1166 N N . GLU A 1 149 ? -16.782 2.604 8.733 1.00 80.75 149 GLU A N 1
ATOM 1167 C CA . GLU A 1 149 ? -15.886 3.657 8.215 1.00 80.75 149 GLU A CA 1
ATOM 1168 C C . GLU A 1 149 ? -14.798 3.095 7.283 1.00 80.75 149 GLU A C 1
ATOM 1170 O O . GLU A 1 149 ? -13.930 3.836 6.810 1.00 80.75 149 GLU A O 1
ATOM 1175 N N . SER A 1 150 ? -14.819 1.782 7.031 1.00 75.19 150 SER A N 1
ATOM 1176 C CA . SER A 1 150 ? -14.003 1.153 5.999 1.00 75.19 150 SER A CA 1
ATOM 1177 C C . SER A 1 150 ? -14.446 1.647 4.628 1.00 75.19 150 SER A C 1
ATOM 1179 O O . SER A 1 150 ? -15.635 1.816 4.373 1.00 75.19 150 SER A O 1
ATOM 1181 N N . ALA A 1 151 ? -13.493 1.809 3.711 1.00 72.69 151 ALA A N 1
ATOM 1182 C CA . ALA A 1 151 ? -13.794 2.167 2.328 1.00 72.69 151 ALA A CA 1
ATOM 1183 C C . ALA A 1 151 ? -14.674 1.117 1.623 1.00 72.69 151 ALA A C 1
ATOM 1185 O O . ALA A 1 151 ? -15.342 1.453 0.655 1.00 72.69 151 ALA A O 1
ATOM 1186 N N . SER A 1 152 ? -14.692 -0.130 2.106 1.00 72.69 152 SER A N 1
ATOM 1187 C CA . SER A 1 152 ? -15.548 -1.214 1.607 1.00 72.69 152 SER A CA 1
ATOM 1188 C C . SER A 1 152 ? -16.954 -1.228 2.220 1.00 72.69 152 SER A C 1
ATOM 1190 O O . SER A 1 152 ? -17.826 -1.935 1.716 1.00 72.69 152 SER A O 1
ATOM 1192 N N . ALA A 1 153 ? -17.204 -0.465 3.291 1.00 79.69 153 ALA A N 1
ATOM 1193 C CA . ALA A 1 153 ? -18.375 -0.673 4.139 1.00 79.69 153 ALA A CA 1
ATOM 1194 C C . ALA A 1 153 ? -19.709 -0.373 3.458 1.00 79.69 153 ALA A C 1
ATOM 1196 O O . ALA A 1 153 ? -20.671 -1.117 3.616 1.00 79.69 153 ALA A O 1
ATOM 1197 N N . ASP A 1 154 ? -19.728 0.677 2.645 1.00 70.25 154 ASP A N 1
ATOM 1198 C CA . ASP A 1 154 ? -20.906 1.107 1.893 1.00 70.25 154 ASP A CA 1
ATOM 1199 C C . ASP A 1 154 ? -21.235 0.163 0.717 1.00 70.25 154 ASP A C 1
ATOM 1201 O O . ASP A 1 154 ? -22.241 0.344 0.019 1.00 70.25 154 ASP A O 1
ATOM 1205 N N . PHE A 1 155 ? -20.357 -0.805 0.417 1.00 57.00 155 PHE A N 1
ATOM 1206 C CA . PHE A 1 155 ? -20.334 -1.474 -0.886 1.00 57.00 155 PHE A CA 1
ATOM 1207 C C . PHE A 1 155 ? -20.243 -2.998 -0.826 1.00 57.00 155 PHE A C 1
ATOM 1209 O O . PHE A 1 155 ? -20.535 -3.645 -1.836 1.00 57.00 155 PHE A O 1
ATOM 1216 N N . GLU A 1 156 ? -19.862 -3.581 0.308 1.00 77.38 156 GLU A N 1
ATOM 1217 C CA . GLU A 1 156 ? -19.551 -5.002 0.407 1.00 77.38 156 GLU A CA 1
ATOM 1218 C C . GLU A 1 156 ? -20.282 -5.689 1.560 1.00 77.38 156 GLU A C 1
ATOM 1220 O O . GLU A 1 156 ? -20.414 -5.161 2.666 1.00 77.38 156 GLU A O 1
ATOM 1225 N N . PHE A 1 157 ? -20.732 -6.913 1.285 1.00 89.31 157 PHE A N 1
ATOM 1226 C CA . PHE A 1 157 ? -21.058 -7.848 2.344 1.00 89.31 157 PHE A CA 1
ATOM 1227 C C . PHE A 1 157 ? -19.797 -8.615 2.697 1.00 89.31 157 PHE A C 1
ATOM 1229 O O . PHE A 1 157 ? -19.293 -9.356 1.856 1.00 89.31 157 PHE A O 1
ATOM 1236 N N . ALA A 1 158 ? -19.336 -8.504 3.935 1.00 91.62 158 ALA A N 1
ATOM 1237 C CA . ALA A 1 158 ? -18.267 -9.366 4.400 1.00 91.62 158 ALA A CA 1
ATOM 1238 C C . ALA A 1 158 ? -18.812 -10.779 4.628 1.00 91.62 158 ALA A C 1
ATOM 1240 O O . ALA A 1 158 ? -19.840 -10.967 5.290 1.00 91.62 158 ALA A O 1
ATOM 1241 N N . VAL A 1 159 ? -18.132 -11.776 4.063 1.00 94.69 159 VAL A N 1
ATOM 1242 C CA . VAL A 1 159 ? -18.462 -13.187 4.271 1.00 94.69 159 VAL A CA 1
ATOM 1243 C C . VAL A 1 159 ? -17.825 -13.634 5.575 1.00 94.69 159 VAL A C 1
ATOM 1245 O O . VAL A 1 159 ? -16.611 -13.547 5.743 1.00 94.69 159 VAL A O 1
ATOM 1248 N N . VAL A 1 160 ? -18.646 -14.089 6.517 1.00 96.25 160 VAL A N 1
ATOM 1249 C CA . VAL A 1 160 ? -18.176 -14.641 7.788 1.00 96.25 160 VAL A CA 1
ATOM 1250 C C . VAL A 1 160 ? -17.388 -15.919 7.507 1.00 96.25 160 VAL A C 1
ATOM 1252 O O . VAL A 1 160 ? -17.942 -16.884 6.994 1.00 96.25 160 VAL A O 1
ATOM 1255 N N . GLU A 1 161 ? -16.115 -15.956 7.878 1.00 96.50 161 GLU A N 1
ATOM 1256 C CA . GLU A 1 161 ? -15.267 -17.148 7.802 1.00 96.50 161 GLU A CA 1
ATOM 1257 C C . GLU A 1 161 ? -15.437 -18.006 9.064 1.00 96.50 161 GLU A C 1
ATOM 1259 O O . GLU A 1 161 ? -15.622 -19.223 9.002 1.00 96.50 161 GLU A O 1
ATOM 1264 N N . SER A 1 162 ? -15.408 -17.372 10.240 1.00 96.88 162 SER A N 1
ATOM 1265 C CA . SER A 1 162 ? -15.547 -18.053 11.529 1.00 96.88 162 SER A CA 1
ATOM 1266 C C . SER A 1 162 ? -16.133 -17.142 12.605 1.00 96.88 162 SER A C 1
ATOM 1268 O O . SER A 1 162 ? -16.020 -15.920 12.546 1.00 96.88 162 SER A O 1
ATOM 1270 N N . VAL A 1 163 ? -16.781 -17.759 13.596 1.00 97.25 163 VAL A N 1
ATOM 1271 C CA . VAL A 1 163 ? -17.367 -17.082 14.758 1.00 97.25 163 VAL A CA 1
ATOM 1272 C C . VAL A 1 163 ? -16.910 -17.816 16.008 1.00 97.25 163 VAL A C 1
ATOM 1274 O O . VAL A 1 163 ? -17.262 -18.977 16.226 1.00 97.25 163 VAL A O 1
ATOM 1277 N N . GLU A 1 164 ? -16.123 -17.144 16.837 1.00 96.56 164 GLU A N 1
ATOM 1278 C CA . GLU A 1 164 ? -15.539 -17.716 18.042 1.00 96.56 164 GLU A CA 1
ATOM 1279 C C . GLU A 1 164 ? -15.898 -16.887 19.268 1.00 96.56 164 GLU A C 1
ATOM 1281 O O . GLU A 1 164 ? -15.747 -15.669 19.315 1.00 96.56 164 GLU A O 1
ATOM 1286 N N . ARG A 1 165 ? -16.356 -17.551 20.326 1.00 96.75 165 ARG A N 1
ATOM 1287 C CA . ARG A 1 165 ? -16.590 -16.883 21.605 1.00 96.75 165 ARG A CA 1
ATOM 1288 C C . ARG A 1 165 ? -15.274 -16.794 22.378 1.00 96.75 165 ARG A C 1
ATOM 1290 O O . ARG A 1 165 ? -14.917 -17.722 23.098 1.00 96.75 165 ARG A O 1
ATOM 1297 N N . GLU A 1 166 ? -14.580 -15.668 22.244 1.00 90.12 166 GLU A N 1
ATOM 1298 C CA . GLU A 1 166 ? -13.297 -15.414 22.915 1.00 90.12 166 GLU A CA 1
ATOM 1299 C C . GLU A 1 166 ? -13.463 -15.248 24.437 1.00 90.12 166 GLU A C 1
ATOM 1301 O O . GLU A 1 166 ? -12.656 -15.747 25.221 1.00 90.12 166 GLU A O 1
ATOM 1306 N N . THR A 1 167 ? -14.535 -14.578 24.887 1.00 92.69 167 THR A N 1
ATOM 1307 C CA . THR A 1 167 ? -14.850 -14.411 26.321 1.00 92.69 167 THR A CA 1
ATOM 1308 C C . THR A 1 167 ? -16.351 -14.552 26.596 1.00 92.69 167 THR A C 1
ATOM 1310 O O . THR A 1 167 ? -17.157 -14.720 25.683 1.00 92.69 167 THR A O 1
ATOM 1313 N N . ALA A 1 168 ? -16.772 -14.464 27.864 1.00 90.38 168 ALA A N 1
ATOM 1314 C CA . ALA A 1 168 ? -18.194 -14.487 28.227 1.00 90.38 168 ALA A CA 1
ATOM 1315 C C . ALA A 1 168 ? -19.016 -13.360 27.564 1.00 90.38 168 ALA A C 1
ATOM 1317 O O . ALA A 1 168 ? -20.208 -13.543 27.328 1.00 90.38 168 ALA A O 1
ATOM 1318 N N . ASP A 1 169 ? -18.365 -12.254 27.193 1.00 92.94 169 ASP A N 1
ATOM 1319 C CA . ASP A 1 169 ? -19.014 -11.036 26.696 1.00 92.94 169 ASP A CA 1
ATOM 1320 C C . ASP A 1 169 ? -18.431 -10.555 25.352 1.00 92.94 169 ASP A C 1
ATOM 1322 O O . ASP A 1 169 ? -18.684 -9.423 24.940 1.00 92.94 169 ASP A O 1
ATOM 1326 N N . CYS A 1 170 ? -17.604 -11.372 24.688 1.00 95.12 170 CYS A N 1
ATOM 1327 C CA . CYS A 1 170 ? -16.986 -11.055 23.398 1.00 95.12 170 CYS A CA 1
ATOM 1328 C C . CYS A 1 170 ? -17.127 -12.236 22.435 1.00 95.12 170 CYS A C 1
ATOM 1330 O O . CYS A 1 170 ? -16.761 -13.362 22.785 1.00 95.12 170 CYS A O 1
ATOM 1332 N N . VAL A 1 171 ? -17.627 -11.952 21.237 1.00 97.06 171 VAL A N 1
ATOM 1333 C CA . VAL A 1 171 ? -17.649 -12.852 20.085 1.00 97.06 171 VAL A CA 1
ATOM 1334 C C . VAL A 1 171 ? -16.740 -12.255 19.028 1.00 97.06 171 VAL A C 1
ATOM 1336 O O . VAL A 1 171 ? -16.931 -11.117 18.613 1.00 97.06 171 VAL A O 1
ATOM 1339 N N . VAL A 1 172 ? -15.746 -13.015 18.612 1.00 96.62 172 VAL A N 1
ATOM 1340 C CA . VAL A 1 172 ? -14.831 -12.671 17.536 1.00 96.62 172 VAL A CA 1
ATOM 1341 C C . VAL A 1 172 ? -15.387 -13.247 16.244 1.00 96.62 172 VAL A C 1
ATOM 1343 O O . VAL A 1 172 ? -15.703 -14.433 16.183 1.00 96.62 172 VAL A O 1
ATOM 1346 N N . VAL A 1 173 ? -15.532 -12.400 15.232 1.00 97.06 173 VAL A N 1
ATOM 1347 C CA . VAL A 1 173 ? -15.951 -12.791 13.887 1.00 97.06 173 VAL A CA 1
ATOM 1348 C C . VAL A 1 173 ? -14.780 -12.530 12.950 1.00 97.06 173 VAL A C 1
ATOM 1350 O O . VAL A 1 173 ? -14.294 -11.399 12.870 1.00 97.06 173 VAL A O 1
ATOM 1353 N N . SER A 1 174 ? -14.323 -13.576 12.272 1.00 95.25 174 SER A N 1
ATOM 1354 C CA . SER A 1 174 ? -13.347 -13.477 11.185 1.00 95.25 174 SER A CA 1
ATOM 1355 C C . SER A 1 174 ? -14.105 -13.428 9.866 1.00 95.25 174 SER A C 1
ATOM 1357 O O . SER A 1 174 ? -15.088 -14.155 9.702 1.00 95.25 174 SER A O 1
ATOM 1359 N N . TYR A 1 175 ? -13.661 -12.588 8.940 1.00 95.12 175 TYR A N 1
ATOM 1360 C CA . TYR A 1 175 ? -14.258 -12.423 7.618 1.00 95.12 175 TYR A CA 1
ATOM 1361 C C . TYR A 1 175 ? -13.236 -12.826 6.548 1.00 95.12 175 TYR A C 1
ATOM 1363 O O . TYR A 1 175 ? -12.057 -12.556 6.736 1.00 95.12 175 TYR A O 1
ATOM 1371 N N . GLU A 1 176 ? -13.668 -13.444 5.443 1.00 87.94 176 GLU A N 1
ATOM 1372 C CA . GLU A 1 176 ? -12.749 -14.031 4.440 1.00 87.94 176 GLU A CA 1
ATOM 1373 C C . GLU A 1 176 ? -11.753 -13.011 3.849 1.00 87.94 176 GLU A C 1
ATOM 1375 O O . GLU A 1 176 ? -10.579 -13.331 3.688 1.00 87.94 176 GLU A O 1
ATOM 1380 N N . ASP A 1 177 ? -12.199 -11.773 3.611 1.00 83.62 177 ASP A N 1
ATOM 1381 C CA . ASP A 1 177 ? -11.394 -10.700 3.004 1.00 83.62 177 ASP A CA 1
ATOM 1382 C C . ASP A 1 177 ? -11.246 -9.461 3.912 1.00 83.62 177 ASP A C 1
ATOM 1384 O O . ASP A 1 177 ? -10.766 -8.411 3.481 1.00 83.62 177 ASP A O 1
ATOM 1388 N N . HIS A 1 178 ? -11.660 -9.555 5.184 1.00 82.94 178 HIS A N 1
ATOM 1389 C CA . HIS A 1 178 ? -11.592 -8.433 6.133 1.00 82.94 178 HIS A CA 1
ATOM 1390 C C . HIS A 1 178 ? -10.919 -8.833 7.449 1.00 82.94 178 HIS A C 1
ATOM 1392 O O . HIS A 1 178 ? -10.720 -10.003 7.762 1.00 82.94 178 HIS A O 1
ATOM 1398 N N . GLU A 1 179 ? -10.555 -7.826 8.244 1.00 80.94 179 GLU A N 1
ATOM 1399 C CA . GLU A 1 179 ? -9.919 -8.027 9.547 1.00 80.94 179 GLU A CA 1
ATOM 1400 C C . GLU A 1 179 ? -10.820 -8.821 10.518 1.00 80.94 179 GLU A C 1
ATOM 1402 O O . GLU A 1 179 ? -12.050 -8.798 10.446 1.00 80.94 179 GLU A O 1
ATOM 1407 N N . VAL A 1 180 ? -10.193 -9.489 11.488 1.00 91.00 180 VAL A N 1
ATOM 1408 C CA . VAL A 1 180 ? -10.880 -10.166 12.594 1.00 91.00 180 VAL A CA 1
ATOM 1409 C C . VAL A 1 180 ? -11.438 -9.125 13.570 1.00 91.00 180 VAL A C 1
ATOM 1411 O O . VAL A 1 180 ? -10.681 -8.349 14.159 1.00 91.00 180 VAL A O 1
ATOM 1414 N N . VAL A 1 181 ? -12.757 -9.120 13.791 1.00 93.88 181 VAL A N 1
ATOM 1415 C CA . VAL A 1 181 ? -13.434 -8.109 14.620 1.00 93.88 181 VAL A CA 1
ATOM 1416 C C . VAL A 1 181 ? -14.059 -8.729 15.868 1.00 93.88 181 VAL A C 1
ATOM 1418 O O . VAL A 1 181 ? -14.837 -9.677 15.801 1.00 93.88 181 VAL A O 1
ATOM 1421 N N . GLY A 1 182 ? -13.749 -8.155 17.034 1.00 94.19 182 GLY A N 1
ATOM 1422 C CA . GLY A 1 182 ? -14.372 -8.510 18.311 1.00 94.19 182 GLY A CA 1
ATOM 1423 C C . GLY A 1 182 ? -15.637 -7.694 18.591 1.00 94.19 182 GLY A C 1
ATOM 1424 O O . GLY A 1 182 ? -15.577 -6.472 18.733 1.00 94.19 182 GLY A O 1
ATOM 1425 N N . TYR A 1 183 ? -16.772 -8.373 18.742 1.00 95.69 183 TYR A N 1
ATOM 1426 C CA . TYR A 1 183 ? -18.080 -7.792 19.035 1.00 95.69 183 TYR A CA 1
ATOM 1427 C C . TYR A 1 183 ? -18.552 -8.123 20.457 1.00 95.69 183 TYR A C 1
ATOM 1429 O O . TYR A 1 183 ? -18.344 -9.235 20.945 1.00 95.69 183 TYR A O 1
ATOM 1437 N N . PRO A 1 184 ? -19.265 -7.207 21.135 1.00 95.31 184 PRO A N 1
ATOM 1438 C CA . PRO A 1 184 ? -20.017 -7.554 22.336 1.00 95.31 184 PRO A CA 1
ATOM 1439 C C . PRO A 1 184 ? -21.111 -8.591 22.038 1.00 95.31 184 PRO A C 1
ATOM 1441 O O . PRO A 1 184 ? -21.810 -8.472 21.033 1.00 95.31 184 PRO A O 1
ATOM 1444 N N . VAL A 1 185 ? -21.312 -9.558 22.938 1.00 94.88 185 VAL A N 1
ATOM 1445 C CA . VAL A 1 185 ? -22.447 -10.506 22.866 1.00 94.88 185 VAL A CA 1
ATOM 1446 C C . VAL A 1 185 ? -23.772 -9.735 22.802 1.00 94.88 185 VAL A C 1
ATOM 1448 O O . VAL A 1 185 ? -23.972 -8.772 23.548 1.00 94.88 185 VAL A O 1
ATOM 1451 N N . GLY A 1 186 ? -24.673 -10.143 21.910 1.00 94.81 186 GLY A N 1
ATOM 1452 C CA . GLY A 1 186 ? -25.955 -9.491 21.649 1.00 94.81 186 GLY A CA 1
ATOM 1453 C C . GLY A 1 186 ? -25.876 -8.282 20.712 1.00 94.81 186 GLY A C 1
ATOM 1454 O O . GLY A 1 186 ? -26.914 -7.683 20.412 1.00 94.81 186 GLY A O 1
ATOM 1455 N N . CYS A 1 187 ? -24.681 -7.904 20.237 1.00 95.81 187 CYS A N 1
ATOM 1456 C CA . CYS A 1 187 ? -24.548 -6.956 19.132 1.00 95.81 187 CYS A CA 1
ATOM 1457 C C . CYS A 1 187 ? -25.286 -7.517 17.913 1.00 95.81 187 CYS A C 1
ATOM 1459 O O . CYS A 1 187 ? -25.179 -8.706 17.626 1.00 95.81 187 CYS A O 1
ATOM 1461 N N . LYS A 1 188 ? -26.062 -6.680 17.223 1.00 97.12 188 LYS A N 1
ATOM 1462 C CA . LYS A 1 188 ? -26.821 -7.092 16.044 1.00 97.12 188 LYS A CA 1
ATOM 1463 C C . LYS A 1 188 ? -26.199 -6.512 14.790 1.00 97.12 188 LYS A C 1
ATOM 1465 O O . LYS A 1 188 ? -25.950 -5.309 14.750 1.00 97.12 188 LYS A O 1
ATOM 1470 N N . LEU A 1 189 ? -26.016 -7.359 13.787 1.00 96.62 189 LEU A N 1
ATOM 1471 C CA . LEU A 1 189 ? -25.578 -6.985 12.448 1.00 96.62 189 LEU A CA 1
ATOM 1472 C C . LEU A 1 189 ? -26.684 -7.316 11.448 1.00 96.62 189 LEU A C 1
ATOM 1474 O O . LEU A 1 189 ? -27.503 -8.206 11.689 1.00 96.62 189 LEU A O 1
ATOM 1478 N N . LYS A 1 190 ? -26.735 -6.590 10.334 1.00 96.50 190 LYS A N 1
ATOM 1479 C CA . LYS A 1 190 ? -27.637 -6.923 9.233 1.00 96.50 190 LYS A CA 1
ATOM 1480 C C . LYS A 1 190 ? -26.978 -7.985 8.358 1.00 96.50 190 LYS A C 1
ATOM 1482 O O . LYS A 1 190 ? -25.838 -7.827 7.934 1.00 96.50 190 LYS A O 1
ATOM 1487 N N . VAL A 1 191 ? -27.708 -9.059 8.090 1.00 96.19 191 VAL A N 1
ATOM 1488 C CA . VAL A 1 191 ? -27.255 -10.209 7.304 1.00 96.19 191 VAL A CA 1
ATOM 1489 C C . VAL A 1 191 ? -28.163 -10.373 6.093 1.00 96.19 191 VAL A C 1
ATOM 1491 O O . VAL A 1 191 ? -29.382 -10.217 6.203 1.00 96.19 191 VAL A O 1
ATOM 1494 N N . SER A 1 192 ? -27.579 -10.700 4.943 1.00 94.06 192 SER A N 1
ATOM 1495 C CA . SER A 1 192 ? -28.333 -11.023 3.733 1.00 94.06 192 SER A CA 1
ATOM 1496 C C . SER A 1 192 ? -29.196 -12.272 3.939 1.00 94.06 192 SER A C 1
ATOM 1498 O O . SER A 1 192 ? -28.715 -13.338 4.339 1.00 94.06 192 SER A O 1
ATOM 1500 N N . SER A 1 193 ? -30.486 -12.157 3.621 1.00 90.75 193 SER A N 1
ATOM 1501 C CA . SER A 1 193 ? -31.433 -13.280 3.592 1.00 90.75 193 SER A CA 1
ATOM 1502 C C . SER A 1 193 ? -30.991 -14.414 2.663 1.00 90.75 193 SER A C 1
ATOM 1504 O O . SER A 1 193 ? -31.299 -15.574 2.940 1.00 90.75 193 SER A O 1
ATOM 1506 N N . GLU A 1 194 ? -30.204 -14.119 1.624 1.00 89.56 194 GLU A N 1
ATOM 1507 C CA . GLU A 1 194 ? -29.677 -15.118 0.688 1.00 89.56 194 GLU A CA 1
ATOM 1508 C C . GLU A 1 194 ? -28.833 -16.189 1.390 1.00 89.56 194 GLU A C 1
ATOM 1510 O O . GLU A 1 194 ? -28.908 -17.369 1.047 1.00 89.56 194 GLU A O 1
ATOM 1515 N N . THR A 1 195 ? -28.044 -15.791 2.393 1.00 90.44 195 THR A N 1
ATOM 1516 C CA . THR A 1 195 ? -27.139 -16.698 3.117 1.00 90.44 195 THR A CA 1
ATOM 1517 C C . THR A 1 195 ? -27.782 -17.351 4.332 1.00 90.44 195 THR A C 1
ATOM 1519 O O . THR A 1 195 ? -27.311 -18.384 4.805 1.00 90.44 195 THR A O 1
ATOM 1522 N N . LEU A 1 196 ? -28.904 -16.805 4.806 1.00 86.94 196 LEU A N 1
ATOM 1523 C CA . LEU A 1 196 ? -29.643 -17.366 5.937 1.00 86.94 196 LEU A CA 1
ATOM 1524 C C . LEU A 1 196 ? -30.331 -18.701 5.592 1.00 86.94 196 LEU A C 1
ATOM 1526 O O . LEU A 1 196 ? -30.568 -19.520 6.484 1.00 86.94 196 LEU A O 1
ATOM 1530 N N . GLY A 1 197 ? -30.588 -18.976 4.307 1.00 80.94 197 GLY A N 1
ATOM 1531 C CA . GLY A 1 197 ? -31.139 -20.249 3.832 1.00 80.94 197 GLY A CA 1
ATOM 1532 C C . GLY A 1 197 ? -32.404 -20.691 4.588 1.00 80.94 197 GLY A C 1
ATOM 1533 O O . GLY A 1 197 ? -33.216 -19.879 5.017 1.00 80.94 197 GLY A O 1
ATOM 1534 N N . ASN A 1 198 ? -32.569 -22.004 4.796 1.00 72.12 198 ASN A N 1
ATOM 1535 C CA . ASN A 1 198 ? -33.674 -22.577 5.587 1.00 72.12 198 ASN A CA 1
ATOM 1536 C C . ASN A 1 198 ? -33.389 -22.601 7.103 1.00 72.12 198 ASN A C 1
ATOM 1538 O O . ASN A 1 198 ? -33.990 -23.410 7.824 1.00 72.12 198 ASN A O 1
ATOM 1542 N N . ARG A 1 199 ? -32.437 -21.802 7.611 1.00 80.25 199 ARG A N 1
ATOM 1543 C CA . ARG A 1 199 ? -32.147 -21.804 9.049 1.00 80.25 199 ARG A CA 1
ATOM 1544 C C . ARG A 1 199 ? -33.398 -21.352 9.788 1.00 80.25 199 ARG A C 1
ATOM 1546 O O . ARG A 1 199 ? -33.954 -20.286 9.538 1.00 80.25 199 ARG A O 1
ATOM 1553 N N . LYS A 1 200 ? -33.860 -22.194 10.711 1.00 69.81 200 LYS A N 1
ATOM 1554 C CA . LYS A 1 200 ? -34.947 -21.835 11.613 1.00 69.81 200 LYS A CA 1
ATOM 1555 C C . LYS A 1 200 ? -34.371 -20.815 12.589 1.00 69.81 200 LYS A C 1
ATOM 1557 O O . LYS A 1 200 ? -33.722 -21.205 13.558 1.00 69.81 200 LYS A O 1
ATOM 1562 N N . LEU A 1 201 ? -34.536 -19.530 12.273 1.00 71.31 201 LEU A N 1
ATOM 1563 C CA . LEU A 1 201 ? -34.148 -18.452 13.172 1.00 71.31 201 LEU A CA 1
ATOM 1564 C C . LEU A 1 201 ? -34.779 -18.728 14.544 1.00 71.31 201 LEU A C 1
ATOM 1566 O O . LEU A 1 201 ? -35.950 -19.130 14.592 1.00 71.31 201 LEU A O 1
ATOM 1570 N N . PRO A 1 202 ? -34.029 -18.583 15.649 1.00 62.56 202 PRO A N 1
ATOM 1571 C CA . PRO A 1 202 ? -34.606 -18.720 16.973 1.00 62.56 202 PRO A CA 1
ATOM 1572 C C . PRO A 1 202 ? -35.774 -17.737 17.077 1.00 62.56 202 PRO A C 1
ATOM 1574 O O . PRO A 1 202 ? -35.591 -16.529 16.937 1.00 62.56 202 PRO A O 1
ATOM 1577 N N . GLU A 1 203 ? -36.991 -18.265 17.249 1.00 51.16 203 GLU A N 1
ATOM 1578 C CA . GLU A 1 203 ? -38.193 -17.454 17.434 1.00 51.16 203 GLU A CA 1
ATOM 1579 C C . GLU A 1 203 ? -37.961 -16.573 18.660 1.00 51.16 203 GLU A C 1
ATOM 1581 O O . GLU A 1 203 ? -38.009 -17.029 19.806 1.00 51.16 203 GLU A O 1
ATOM 1586 N N . THR A 1 204 ? -37.651 -15.302 18.421 1.00 46.03 204 THR A N 1
ATOM 1587 C CA . THR A 1 204 ? -37.477 -14.336 19.492 1.00 46.03 204 THR A CA 1
ATOM 1588 C C . THR A 1 204 ? -38.846 -14.125 20.125 1.00 46.03 204 THR A C 1
ATOM 1590 O O . THR A 1 204 ? -39.747 -13.505 19.563 1.00 46.03 204 THR A O 1
ATOM 1593 N N . SER A 1 205 ? -39.040 -14.694 21.314 1.00 36.28 205 SER A N 1
ATOM 1594 C CA . SER A 1 205 ? -40.218 -14.424 22.126 1.00 36.28 205 SER A CA 1
ATOM 1595 C C . SER A 1 205 ? -40.221 -12.935 22.471 1.00 36.28 205 SER A C 1
ATOM 1597 O O . SER A 1 205 ? -39.477 -12.494 23.349 1.00 36.28 205 SER A O 1
ATOM 1599 N N . HIS A 1 206 ? -41.037 -12.152 21.767 1.00 34.44 206 HIS A N 1
ATOM 1600 C CA . HIS A 1 206 ? -41.281 -10.747 22.067 1.00 34.44 206 HIS A CA 1
ATOM 1601 C C . HIS A 1 206 ? -41.906 -10.606 23.465 1.00 34.44 206 HIS A C 1
ATOM 1603 O O . HIS A 1 206 ? -43.124 -10.572 23.623 1.00 34.44 206 HIS A O 1
ATOM 1609 N N . GLN A 1 207 ? -41.075 -10.483 24.500 1.00 30.94 207 GLN A N 1
ATOM 1610 C CA . GLN A 1 207 ? -41.459 -9.761 25.707 1.00 30.94 207 GLN A CA 1
ATOM 1611 C C . GLN A 1 207 ? -41.203 -8.276 25.455 1.00 30.94 207 GLN A C 1
ATOM 1613 O O . GLN A 1 207 ? -40.080 -7.786 25.530 1.00 30.94 207 GLN A O 1
ATOM 1618 N N . THR A 1 208 ? -42.272 -7.555 25.122 1.00 33.41 208 THR A N 1
ATOM 1619 C CA . THR A 1 208 ? -42.305 -6.092 25.084 1.00 33.41 208 THR A CA 1
ATOM 1620 C C . THR A 1 208 ? -42.026 -5.529 26.477 1.00 33.41 208 THR A C 1
ATOM 1622 O O . THR A 1 208 ? -42.925 -5.469 27.317 1.00 33.41 208 THR A O 1
ATOM 1625 N N . ALA A 1 209 ? -40.791 -5.093 26.715 1.00 33.22 209 ALA A N 1
ATOM 1626 C CA . ALA A 1 209 ? -40.434 -4.232 27.832 1.00 33.22 209 ALA A CA 1
ATOM 1627 C C . ALA A 1 209 ? -40.305 -2.783 27.333 1.00 33.22 209 ALA A C 1
ATOM 1629 O O . ALA A 1 209 ? -39.461 -2.483 26.499 1.00 33.22 209 ALA A O 1
ATOM 1630 N N . GLY A 1 210 ? -41.189 -1.920 27.846 1.00 26.41 210 GLY A N 1
ATOM 1631 C CA . GLY A 1 210 ? -41.046 -0.466 27.998 1.00 26.41 210 GLY A CA 1
ATOM 1632 C C . GLY A 1 210 ? -40.420 0.339 26.855 1.00 26.41 210 GLY A C 1
ATOM 1633 O O . GLY A 1 210 ? -39.203 0.443 26.753 1.00 26.41 210 GLY A O 1
ATOM 1634 N N . ALA A 1 211 ? -41.263 1.048 26.101 1.00 28.66 211 ALA A N 1
ATOM 1635 C CA . ALA A 1 211 ? -40.844 2.157 25.251 1.00 28.66 211 ALA A CA 1
ATOM 1636 C C . ALA A 1 211 ? -40.131 3.239 26.088 1.00 28.66 211 ALA A C 1
ATOM 1638 O O . ALA A 1 211 ? -40.768 4.000 26.819 1.00 28.66 211 ALA A O 1
ATOM 1639 N N . VAL A 1 212 ? -38.805 3.302 25.972 1.00 27.59 212 VAL A N 1
ATOM 1640 C CA . VAL A 1 212 ? -37.990 4.431 26.426 1.00 27.59 212 VAL A CA 1
ATOM 1641 C C . VAL A 1 212 ? -37.792 5.365 25.236 1.00 27.59 212 VAL A C 1
ATOM 1643 O O . VAL A 1 212 ? -37.341 4.958 24.169 1.00 27.59 212 VAL A O 1
ATOM 1646 N N . HIS A 1 213 ? -38.174 6.625 25.434 1.00 27.42 213 HIS A N 1
ATOM 1647 C CA . HIS A 1 213 ? -37.980 7.740 24.513 1.00 27.42 213 HIS A CA 1
ATOM 1648 C C . HIS A 1 213 ? -36.534 7.799 23.988 1.00 27.42 213 HIS A C 1
ATOM 1650 O O . HIS A 1 213 ? -35.606 8.067 24.751 1.00 27.42 213 HIS A O 1
ATOM 1656 N N . LEU A 1 214 ? -36.347 7.627 22.677 1.00 29.67 214 LEU A N 1
ATOM 1657 C CA . LEU A 1 214 ? -35.112 8.011 21.994 1.00 29.67 214 LEU A CA 1
ATOM 1658 C C . LEU A 1 214 ? -35.153 9.519 21.724 1.00 29.67 214 LEU A C 1
ATOM 1660 O O . LEU A 1 214 ? -35.858 9.989 20.831 1.00 29.67 214 LEU A O 1
ATOM 1664 N N . ASN A 1 215 ? -34.404 10.277 22.525 1.00 34.94 215 ASN A N 1
ATOM 1665 C CA . ASN A 1 215 ? -34.003 11.635 22.176 1.00 34.94 215 ASN A CA 1
ATOM 1666 C C . ASN A 1 215 ? -33.044 11.584 20.982 1.00 34.94 215 ASN A C 1
ATOM 1668 O O . ASN A 1 215 ? -32.142 10.747 20.935 1.00 34.94 215 ASN A O 1
ATOM 1672 N N . GLY A 1 216 ? -33.263 12.493 20.030 1.00 34.28 216 GLY A N 1
ATOM 1673 C CA . GLY A 1 216 ? -32.526 12.601 18.776 1.00 34.28 216 GLY A CA 1
ATOM 1674 C C . GLY A 1 216 ? -31.012 12.594 18.971 1.00 34.28 216 GLY A C 1
ATOM 1675 O O . GLY A 1 216 ? -30.447 13.411 19.699 1.00 34.28 216 GLY A O 1
ATOM 1676 N N . ARG A 1 217 ? -30.363 11.649 18.291 1.00 33.03 217 ARG A N 1
ATOM 1677 C CA . ARG A 1 217 ? -28.913 11.527 18.204 1.00 33.03 217 ARG A CA 1
ATOM 1678 C C . ARG A 1 217 ? -28.398 12.611 17.257 1.00 33.03 217 ARG A C 1
ATOM 1680 O O . ARG A 1 217 ? -28.783 12.670 16.094 1.00 33.03 217 ARG A O 1
ATOM 1687 N N . VAL A 1 218 ? -27.559 13.479 17.813 1.00 41.69 218 VAL A N 1
ATOM 1688 C CA . VAL A 1 218 ? -26.859 14.584 17.154 1.00 41.69 218 VAL A CA 1
ATOM 1689 C C . VAL A 1 218 ? -25.958 14.017 16.058 1.00 41.69 218 VAL A C 1
ATOM 1691 O O . VAL A 1 218 ? -24.903 13.459 16.349 1.00 41.69 218 VAL A O 1
ATOM 1694 N N . VAL A 1 219 ? -26.379 14.148 14.801 1.00 36.72 219 VAL A N 1
ATOM 1695 C CA . VAL A 1 219 ? -25.487 13.980 13.652 1.00 36.72 219 VAL A CA 1
ATOM 1696 C C . VAL A 1 219 ? -24.618 15.239 13.573 1.00 36.72 219 VAL A C 1
ATOM 1698 O O . VAL A 1 219 ? -25.126 16.354 13.482 1.00 36.72 219 VAL A O 1
ATOM 1701 N N . ALA A 1 220 ? -23.316 15.024 13.756 1.00 52.25 220 ALA A N 1
ATOM 1702 C CA . ALA A 1 220 ? -22.175 15.903 13.501 1.00 52.25 220 ALA A CA 1
ATOM 1703 C C . ALA A 1 220 ? -22.431 17.426 13.488 1.00 52.25 220 ALA A C 1
ATOM 1705 O O . ALA A 1 220 ? -22.521 18.078 12.449 1.00 52.25 220 ALA A O 1
ATOM 1706 N N . ALA A 1 221 ? -22.397 18.044 14.673 1.00 68.25 221 ALA A N 1
ATOM 1707 C CA . ALA A 1 221 ? -22.393 19.504 14.797 1.00 68.25 221 ALA A CA 1
ATOM 1708 C C . ALA A 1 221 ? -21.212 20.180 14.059 1.00 68.25 221 ALA A C 1
ATOM 1710 O O . ALA A 1 221 ? -21.291 21.367 13.756 1.00 68.25 221 ALA A O 1
ATOM 1711 N N . ALA A 1 222 ? -20.118 19.459 13.782 1.00 70.62 222 ALA A N 1
ATOM 1712 C CA . ALA A 1 222 ? -18.957 19.997 13.073 1.00 70.62 222 ALA A CA 1
ATOM 1713 C C . ALA A 1 222 ? -19.261 20.261 11.591 1.00 70.62 222 ALA A C 1
ATOM 1715 O O . ALA A 1 222 ? -19.086 21.394 11.142 1.00 70.62 222 ALA A O 1
ATOM 1716 N N . ASP A 1 223 ? -19.799 19.271 10.879 1.00 70.50 223 ASP A N 1
ATOM 1717 C CA . ASP A 1 223 ? -20.122 19.389 9.452 1.00 70.50 223 ASP A CA 1
ATOM 1718 C C . ASP A 1 223 ? -21.265 20.377 9.217 1.00 70.50 223 ASP A C 1
ATOM 1720 O O . ASP A 1 223 ? -21.243 21.159 8.261 1.00 70.50 223 ASP A O 1
ATOM 1724 N N . LEU A 1 224 ? -22.210 20.447 10.160 1.00 80.75 224 LEU A N 1
ATOM 1725 C CA . LEU A 1 224 ? -23.258 21.462 10.147 1.00 80.75 224 LEU A CA 1
ATOM 1726 C C . LEU A 1 224 ? -22.692 22.879 10.341 1.00 80.75 224 LEU A C 1
ATOM 1728 O O . LEU A 1 224 ? -23.091 23.794 9.624 1.00 80.75 224 LEU A O 1
ATOM 1732 N N . ILE A 1 225 ? -21.737 23.083 11.259 1.00 84.31 225 ILE A N 1
ATOM 1733 C CA . ILE A 1 225 ? -21.072 24.389 11.427 1.00 84.31 225 ILE A CA 1
ATOM 1734 C C . ILE A 1 225 ? -20.304 24.769 10.155 1.00 84.31 225 ILE A C 1
ATOM 1736 O O . ILE A 1 225 ? -20.418 25.908 9.708 1.00 84.31 225 ILE A O 1
ATOM 1740 N N . THR A 1 226 ? -19.575 23.833 9.544 1.00 78.75 226 THR A N 1
ATOM 1741 C CA . THR A 1 226 ? -18.848 24.075 8.288 1.00 78.75 226 THR A CA 1
ATOM 1742 C C . THR A 1 226 ? -19.794 24.396 7.130 1.00 78.75 226 THR A C 1
ATOM 1744 O O . THR A 1 226 ? -19.505 25.271 6.314 1.00 78.75 226 THR A O 1
ATOM 1747 N N . THR A 1 227 ? -20.950 23.739 7.068 1.00 84.56 227 THR A N 1
ATOM 1748 C CA . THR A 1 227 ? -21.989 24.028 6.071 1.00 84.56 227 THR A CA 1
ATOM 1749 C C . THR A 1 227 ? -22.581 25.424 6.278 1.00 84.56 227 THR A C 1
ATOM 1751 O O . THR A 1 227 ? -22.707 26.184 5.318 1.00 84.56 227 THR A O 1
ATOM 1754 N N . LEU A 1 228 ? -22.853 25.814 7.528 1.00 89.62 228 LEU A N 1
ATOM 1755 C CA . LEU A 1 228 ? -23.308 27.166 7.867 1.00 89.62 228 LEU A CA 1
ATOM 1756 C C . LEU A 1 228 ? -22.238 28.234 7.568 1.00 89.62 228 LEU A C 1
ATOM 1758 O O . LEU A 1 228 ? -22.591 29.328 7.136 1.00 89.62 228 LEU A O 1
ATOM 1762 N N . ASP A 1 229 ? -20.945 27.927 7.729 1.00 87.38 229 ASP A N 1
ATOM 1763 C CA . ASP A 1 229 ? -19.835 28.822 7.360 1.00 87.38 229 ASP A CA 1
ATOM 1764 C C . ASP A 1 229 ? -19.775 29.072 5.842 1.00 87.38 229 ASP A C 1
ATOM 1766 O O . ASP A 1 229 ? -19.558 30.205 5.402 1.00 87.38 229 ASP A O 1
ATOM 1770 N N . LYS A 1 230 ? -20.002 28.031 5.032 1.00 87.19 230 LYS A N 1
ATOM 1771 C CA . LYS A 1 230 ? -20.071 28.148 3.567 1.00 87.19 230 LYS A CA 1
ATOM 1772 C C . LYS A 1 230 ? -21.300 28.943 3.128 1.00 87.19 230 LYS A C 1
ATOM 1774 O O . LYS A 1 230 ? -21.169 29.836 2.294 1.00 87.19 230 LYS A O 1
ATOM 1779 N N . ALA A 1 231 ? -22.463 28.651 3.713 1.00 86.44 231 ALA A N 1
ATOM 1780 C CA . ALA A 1 231 ? -23.704 29.367 3.429 1.00 86.44 231 ALA A CA 1
ATOM 1781 C C . ALA A 1 231 ? -23.586 30.859 3.775 1.00 86.44 231 ALA A C 1
ATOM 1783 O O . ALA A 1 231 ? -23.905 31.703 2.946 1.00 86.44 231 ALA A O 1
ATOM 1784 N N . GLU A 1 232 ? -23.049 31.198 4.952 1.00 93.25 232 GLU A N 1
ATOM 1785 C CA . GLU A 1 232 ? -22.795 32.592 5.331 1.00 93.25 232 GLU A CA 1
ATOM 1786 C C . GLU A 1 232 ? -21.852 33.276 4.330 1.00 93.25 232 GLU A C 1
ATOM 1788 O O . GLU A 1 232 ? -22.167 34.352 3.829 1.00 93.25 232 GLU A O 1
ATOM 1793 N N . SER A 1 233 ? -20.732 32.635 3.978 1.00 88.81 233 SER A N 1
ATOM 1794 C CA . SER A 1 233 ? -19.735 33.209 3.057 1.00 88.81 233 SER A CA 1
ATOM 1795 C C . SER A 1 233 ? -20.290 33.466 1.653 1.00 88.81 233 SER A C 1
ATOM 1797 O O . SER A 1 233 ? -19.887 34.426 1.002 1.00 88.81 233 SER A O 1
ATOM 1799 N N . PHE A 1 234 ? -21.214 32.620 1.189 1.00 90.12 234 PHE A N 1
ATOM 1800 C CA . PHE A 1 234 ? -21.903 32.805 -0.086 1.00 90.12 234 PHE A CA 1
ATOM 1801 C C . PHE A 1 234 ? -22.890 33.981 -0.041 1.00 90.12 234 PHE A C 1
ATOM 1803 O O . PHE A 1 234 ? -22.970 34.754 -0.991 1.00 90.12 234 PHE A O 1
ATOM 1810 N N . ILE A 1 235 ? -23.627 34.130 1.064 1.00 89.12 235 ILE A N 1
ATOM 1811 C CA . ILE A 1 235 ? -24.739 35.086 1.168 1.00 89.12 235 ILE A CA 1
ATOM 1812 C C . ILE A 1 235 ? -24.262 36.501 1.551 1.00 89.12 235 ILE A C 1
ATOM 1814 O O . ILE A 1 235 ? -24.884 37.478 1.149 1.00 89.12 235 ILE A O 1
ATOM 1818 N N . VAL A 1 236 ? -23.130 36.649 2.254 1.00 89.00 236 VAL A N 1
ATOM 1819 C CA . VAL A 1 236 ? -22.592 37.960 2.693 1.00 89.00 236 VAL A CA 1
ATOM 1820 C C . VAL A 1 236 ? -22.365 38.951 1.536 1.00 89.00 236 VAL A C 1
ATOM 1822 O O . VAL A 1 236 ? -22.415 40.158 1.749 1.00 89.00 236 VAL A O 1
ATOM 1825 N N . GLY A 1 237 ? -22.179 38.478 0.299 1.00 84.62 237 GLY A N 1
ATOM 1826 C CA . GLY A 1 237 ? -22.059 39.342 -0.885 1.00 84.62 237 GLY A CA 1
ATOM 1827 C C . GLY A 1 237 ? -23.349 40.056 -1.316 1.00 84.62 237 GLY A C 1
ATOM 1828 O O . GLY A 1 237 ? -23.283 40.920 -2.187 1.00 84.62 237 GLY A O 1
ATOM 1829 N N . PHE A 1 238 ? -24.492 39.705 -0.723 1.00 84.44 238 PHE A N 1
ATOM 1830 C CA . PHE A 1 238 ? -25.818 40.231 -1.062 1.00 84.44 238 PHE A CA 1
ATOM 1831 C C . PHE A 1 238 ? -26.420 41.113 0.050 1.00 84.44 238 PHE A C 1
ATOM 1833 O O . PHE A 1 238 ? -27.578 41.518 -0.047 1.00 84.44 238 PHE A O 1
ATOM 1840 N N . GLU A 1 239 ? -25.657 41.424 1.108 1.00 82.19 239 GLU A N 1
ATOM 1841 C CA . GLU A 1 239 ? -26.103 42.327 2.180 1.00 82.19 239 GLU A CA 1
ATOM 1842 C C . GLU A 1 239 ? -26.409 43.727 1.607 1.00 82.19 239 GLU A C 1
ATOM 1844 O O . GLU A 1 239 ? -25.549 44.370 0.999 1.00 82.19 239 GLU A O 1
ATOM 1849 N N . GLY A 1 240 ? -27.638 44.211 1.811 1.00 75.88 240 GLY A N 1
ATOM 1850 C CA . GLY A 1 240 ? -28.080 45.529 1.339 1.00 75.88 240 GLY A CA 1
ATOM 1851 C C . GLY A 1 240 ? -28.515 45.613 -0.131 1.00 75.88 240 GLY A C 1
ATOM 1852 O O . GLY A 1 240 ? -28.725 46.723 -0.623 1.00 75.88 240 GLY A O 1
ATOM 1853 N N . ASP A 1 241 ? -28.675 44.488 -0.838 1.00 86.06 241 ASP A N 1
ATOM 1854 C CA . ASP A 1 241 ? -29.331 44.482 -2.151 1.00 86.06 241 ASP A CA 1
ATOM 1855 C C . ASP A 1 241 ? -30.846 44.708 -1.989 1.00 86.06 241 ASP A C 1
ATOM 1857 O O . ASP A 1 241 ? -31.592 43.818 -1.578 1.00 86.06 241 ASP A O 1
ATOM 1861 N N . GLU A 1 242 ? -31.316 45.913 -2.332 1.00 83.56 242 GLU A N 1
ATOM 1862 C CA . GLU A 1 242 ? -32.734 46.298 -2.257 1.00 83.56 242 GLU A CA 1
ATOM 1863 C C . GLU A 1 242 ? -33.654 45.429 -3.141 1.00 83.56 242 GLU A C 1
ATOM 1865 O O . GLU A 1 242 ? -34.872 45.465 -2.969 1.00 83.56 242 GLU A O 1
ATOM 1870 N N . GLN A 1 243 ? -33.109 44.641 -4.079 1.00 81.00 243 GLN A N 1
ATOM 1871 C CA . GLN A 1 243 ? -33.890 43.714 -4.907 1.00 81.00 243 GLN A CA 1
ATOM 1872 C C . GLN A 1 243 ? -34.086 42.331 -4.273 1.00 81.00 243 GLN A C 1
ATOM 1874 O O . GLN A 1 243 ? -34.848 41.524 -4.810 1.00 81.00 243 GLN A O 1
ATOM 1879 N N . GLN A 1 244 ? -33.423 42.038 -3.152 1.00 79.69 244 GLN A N 1
ATOM 1880 C CA . GLN A 1 244 ? -33.444 40.720 -2.519 1.00 79.69 244 GLN A CA 1
ATOM 1881 C C . GLN A 1 244 ? -34.011 40.808 -1.095 1.00 79.69 244 GLN A C 1
ATOM 1883 O O . GLN A 1 244 ? -33.300 40.711 -0.093 1.00 79.69 244 GLN A O 1
ATOM 1888 N N . GLU A 1 245 ? -35.335 40.979 -1.007 1.00 84.19 245 GLU A N 1
ATOM 1889 C CA . GLU A 1 245 ? -36.058 40.963 0.268 1.00 84.19 245 GLU A CA 1
ATOM 1890 C C . GLU A 1 245 ? -35.800 39.650 1.036 1.00 84.19 245 GLU A C 1
ATOM 1892 O O . GLU A 1 245 ? -36.025 38.553 0.526 1.00 84.19 245 GLU A O 1
ATOM 1897 N N . GLY A 1 246 ? -35.355 39.766 2.293 1.00 85.69 246 GLY A N 1
ATOM 1898 C CA . GLY A 1 246 ? -35.219 38.639 3.227 1.00 85.69 246 GLY A CA 1
ATOM 1899 C C . GLY A 1 246 ? -33.806 38.075 3.411 1.00 85.69 246 GLY A C 1
ATOM 1900 O O . GLY A 1 246 ? -33.608 37.246 4.299 1.00 85.69 246 GLY A O 1
ATOM 1901 N N . ILE A 1 247 ? -32.808 38.538 2.652 1.00 89.06 247 ILE A N 1
ATOM 1902 C CA . ILE A 1 247 ? -31.420 38.060 2.794 1.00 89.06 247 ILE A CA 1
ATOM 1903 C C . ILE A 1 247 ? -30.803 38.422 4.142 1.00 89.06 247 ILE A C 1
ATOM 1905 O O . ILE A 1 247 ? -30.180 37.573 4.782 1.00 89.06 247 ILE A O 1
ATOM 1909 N N . ASP A 1 248 ? -31.035 39.644 4.614 1.00 86.56 248 ASP A N 1
ATOM 1910 C CA . ASP A 1 248 ? -30.527 40.087 5.913 1.00 86.56 248 ASP A CA 1
ATOM 1911 C C . ASP A 1 248 ? -31.113 39.253 7.067 1.00 86.56 248 ASP A C 1
ATOM 1913 O O . ASP A 1 248 ? -30.425 38.945 8.044 1.00 86.56 248 ASP A O 1
ATOM 1917 N N . GLU A 1 249 ? -32.375 38.833 6.937 1.00 89.31 249 GLU A N 1
ATOM 1918 C CA . GLU A 1 249 ? -33.049 37.971 7.910 1.00 89.31 249 GLU A CA 1
ATOM 1919 C C . GLU A 1 249 ? -32.472 36.547 7.884 1.00 89.31 249 GLU A C 1
ATOM 1921 O O . GLU A 1 249 ? -32.140 36.002 8.938 1.00 89.31 249 GLU A O 1
ATOM 1926 N N . LEU A 1 250 ? -32.233 35.982 6.696 1.00 88.94 250 LEU A N 1
ATOM 1927 C CA . LEU A 1 250 ? -31.598 34.669 6.545 1.00 88.94 250 LEU A CA 1
ATOM 1928 C C . LEU A 1 250 ? -30.168 34.648 7.116 1.00 88.94 250 LEU A C 1
ATOM 1930 O O . LEU A 1 250 ? -29.796 33.728 7.848 1.00 88.94 250 LEU A O 1
ATOM 1934 N N . LEU A 1 251 ? -29.365 35.682 6.845 1.00 91.31 251 LEU A N 1
ATOM 1935 C CA . LEU A 1 251 ? -28.026 35.825 7.428 1.00 91.31 251 LEU A CA 1
ATOM 1936 C C . LEU A 1 251 ? -28.076 35.919 8.955 1.00 91.31 251 LEU A C 1
ATOM 1938 O O . LEU A 1 251 ? -27.233 35.335 9.647 1.00 91.31 251 LEU A O 1
ATOM 1942 N N . ARG A 1 252 ? -29.075 36.618 9.504 1.00 92.12 252 ARG A N 1
ATOM 1943 C CA . ARG A 1 252 ? -29.291 36.710 10.952 1.00 92.12 252 ARG A CA 1
ATOM 1944 C C . ARG A 1 252 ? -29.623 35.346 11.562 1.00 92.12 252 ARG A C 1
ATOM 1946 O O . ARG A 1 252 ? -29.079 35.016 12.623 1.00 92.12 252 ARG A O 1
ATOM 1953 N N . GLU A 1 253 ? -30.458 34.542 10.907 1.00 93.25 253 GLU A N 1
ATOM 1954 C CA . GLU A 1 253 ? -30.806 33.183 11.344 1.00 93.25 253 GLU A CA 1
ATOM 1955 C C . GLU A 1 253 ? -29.603 32.230 11.298 1.00 93.25 253 GLU A C 1
ATOM 1957 O O . GLU A 1 253 ? -29.341 31.520 12.277 1.00 93.25 253 GLU A O 1
ATOM 1962 N N . ILE A 1 254 ? -28.814 32.270 10.217 1.00 91.38 254 ILE A N 1
ATOM 1963 C CA . ILE A 1 254 ? -27.583 31.476 10.067 1.00 91.38 254 ILE A CA 1
ATOM 1964 C C . ILE A 1 254 ? -26.590 31.817 11.182 1.00 91.38 254 ILE A C 1
ATOM 1966 O O . ILE A 1 254 ? -26.110 30.922 11.884 1.00 91.38 254 ILE A O 1
ATOM 1970 N N . ARG A 1 255 ? -26.325 33.111 11.410 1.00 94.94 255 ARG A N 1
ATOM 1971 C CA . ARG A 1 255 ? -25.404 33.581 12.461 1.00 94.94 255 ARG A CA 1
ATOM 1972 C C . ARG A 1 255 ? -25.875 33.175 13.858 1.00 94.94 255 ARG A C 1
ATOM 1974 O O . ARG A 1 255 ? -25.065 32.722 14.670 1.00 94.94 255 ARG A O 1
ATOM 1981 N N . THR A 1 256 ? -27.175 33.285 14.132 1.00 91.88 256 THR A N 1
ATOM 1982 C CA . THR A 1 256 ? -27.772 32.901 15.424 1.00 91.88 256 THR A CA 1
ATOM 1983 C C . THR A 1 256 ? -27.649 31.396 15.667 1.00 91.88 256 THR A C 1
ATOM 1985 O O . THR A 1 256 ? -27.178 30.975 16.726 1.00 91.88 256 THR A O 1
ATOM 1988 N N . THR A 1 257 ? -27.986 30.583 14.664 1.00 89.88 257 THR A N 1
ATOM 1989 C CA . THR A 1 257 ? -27.905 29.115 14.727 1.00 89.88 257 THR A CA 1
ATOM 1990 C C . THR A 1 257 ? -26.463 28.647 14.919 1.00 89.88 257 THR A C 1
ATOM 1992 O O . THR A 1 257 ? -26.165 27.868 15.827 1.00 89.88 257 THR A O 1
ATOM 1995 N N . LYS A 1 258 ? -25.531 29.203 14.137 1.00 91.75 258 LYS A N 1
ATOM 1996 C CA . LYS A 1 258 ? -24.087 28.966 14.264 1.00 91.75 258 LYS A CA 1
ATOM 1997 C C . LYS A 1 258 ? -23.562 29.354 15.649 1.00 91.75 258 LYS A C 1
ATOM 1999 O O . LYS A 1 258 ? -22.754 28.625 16.227 1.00 91.75 258 LYS A O 1
ATOM 2004 N N . GLY A 1 259 ? -24.035 30.469 16.209 1.00 87.75 259 GLY A N 1
ATOM 2005 C CA . GLY A 1 259 ? -23.728 30.895 17.576 1.00 87.75 259 GLY A CA 1
ATOM 2006 C C . GLY A 1 259 ? -24.188 29.883 18.631 1.00 87.75 259 GLY A C 1
ATOM 2007 O O . GLY A 1 259 ? -23.398 29.505 19.498 1.00 87.75 259 GLY A O 1
ATOM 2008 N N . GLY A 1 260 ? -25.425 29.389 18.520 1.00 88.25 260 GLY A N 1
ATOM 2009 C CA . GLY A 1 260 ? -25.981 28.366 19.412 1.00 88.25 260 GLY A CA 1
ATOM 2010 C C . GLY A 1 260 ? -25.206 27.046 19.370 1.00 88.25 260 GLY A C 1
ATOM 2011 O O . GLY A 1 260 ? -24.834 26.514 20.418 1.00 88.25 260 GLY A O 1
ATOM 2012 N N . LEU A 1 261 ? -24.869 26.566 18.169 1.00 85.38 261 LEU A N 1
ATOM 2013 C CA . LEU A 1 261 ? -24.085 25.339 17.975 1.00 85.38 261 LEU A CA 1
ATOM 2014 C C . LEU A 1 261 ? -22.660 25.465 18.539 1.00 85.38 261 LEU A C 1
ATOM 2016 O O . LEU A 1 261 ? -22.166 24.560 19.215 1.00 85.38 261 LEU A O 1
ATOM 2020 N N . LYS A 1 262 ? -22.000 26.615 18.339 1.00 83.88 262 LYS A N 1
ATOM 2021 C CA . LYS A 1 262 ? -20.675 26.881 18.930 1.00 83.88 262 LYS A CA 1
ATOM 2022 C C . LYS A 1 262 ? -20.729 26.985 20.457 1.00 83.88 262 LYS A C 1
ATOM 2024 O O . LYS A 1 262 ? -19.768 26.589 21.117 1.00 83.88 262 LYS A O 1
ATOM 2029 N N . ALA A 1 263 ? -21.824 27.491 21.027 1.00 77.88 263 ALA A N 1
ATOM 2030 C CA . ALA A 1 263 ? -22.007 27.549 22.476 1.00 77.88 263 ALA A CA 1
ATOM 2031 C C . ALA A 1 263 ? -22.236 26.151 23.079 1.00 77.88 263 ALA A C 1
ATOM 2033 O O . ALA A 1 263 ? -21.648 25.838 24.112 1.00 77.88 263 ALA A O 1
ATOM 2034 N N . GLN A 1 264 ? -23.003 25.287 22.402 1.00 72.88 264 GLN A N 1
ATOM 2035 C CA . GLN A 1 264 ? -23.166 23.878 22.787 1.00 72.88 264 GLN A CA 1
ATOM 2036 C C . GLN A 1 264 ? -21.839 23.109 22.737 1.00 72.88 264 GLN A C 1
ATOM 2038 O O . GLN A 1 264 ? -21.554 22.328 23.639 1.00 72.88 264 GLN A O 1
ATOM 2043 N N . ARG A 1 265 ? -20.970 23.401 21.760 1.00 70.12 265 ARG A N 1
ATOM 2044 C CA . ARG A 1 265 ? -19.621 22.811 21.665 1.00 70.12 265 ARG A CA 1
ATOM 2045 C C . ARG A 1 265 ? -18.674 23.224 22.804 1.00 70.12 265 ARG A C 1
ATOM 2047 O O . ARG A 1 265 ? -17.693 22.531 23.046 1.00 70.12 265 ARG A O 1
ATOM 2054 N N . LYS A 1 266 ? -18.932 24.344 23.493 1.00 52.84 266 LYS A N 1
ATOM 2055 C CA . LYS A 1 266 ? -18.135 24.801 24.649 1.00 52.84 266 LYS A CA 1
ATOM 2056 C C . LYS A 1 266 ? -18.543 24.156 25.977 1.00 52.84 266 LYS A C 1
ATOM 2058 O O . LYS A 1 266 ? -17.867 24.398 26.977 1.00 52.84 266 LYS A O 1
ATOM 2063 N N . GLN A 1 267 ? -19.599 23.340 26.019 1.00 45.47 267 GLN A N 1
ATOM 2064 C CA . GLN A 1 267 ? -19.729 22.388 27.122 1.00 45.47 267 GLN A CA 1
ATOM 2065 C C . GLN A 1 267 ? -18.612 21.346 26.982 1.00 45.47 267 GLN A C 1
ATOM 2067 O O . GLN A 1 267 ? -18.340 20.933 25.854 1.00 45.47 267 GLN A O 1
ATOM 2072 N N . PRO A 1 268 ? -17.924 20.955 28.074 1.00 43.19 268 PRO A N 1
ATOM 2073 C CA . PRO A 1 268 ? -16.877 19.946 28.001 1.00 43.19 268 PRO A CA 1
ATOM 2074 C C . PRO A 1 268 ? -17.473 18.715 27.330 1.00 43.19 268 PRO A C 1
ATOM 2076 O O . PRO A 1 268 ? -18.439 18.145 27.838 1.00 43.19 268 PRO A O 1
ATOM 2079 N N . GLN A 1 269 ? -16.946 18.364 26.154 1.00 41.00 269 GLN A N 1
ATOM 2080 C CA . GLN A 1 269 ? -17.270 17.100 25.517 1.00 41.00 269 GLN A CA 1
ATOM 2081 C C . GLN A 1 269 ? -16.978 16.030 26.562 1.00 41.00 269 GLN A C 1
ATOM 2083 O O . GLN A 1 269 ? -15.827 15.836 26.949 1.00 41.00 269 GLN A O 1
ATOM 2088 N N . LEU A 1 270 ? -18.036 15.411 27.085 1.00 40.97 270 LEU A N 1
ATOM 2089 C CA . LEU A 1 270 ? -17.925 14.180 27.845 1.00 40.97 270 LEU A CA 1
ATOM 2090 C C . LEU A 1 270 ? -17.213 13.208 26.913 1.00 40.97 270 LEU A C 1
ATOM 2092 O O . LEU A 1 270 ? -17.793 12.766 25.921 1.00 40.97 270 LEU A O 1
ATOM 2096 N N . THR A 1 271 ? -15.931 12.977 27.190 1.00 40.84 271 THR A N 1
ATOM 2097 C CA . THR A 1 271 ? -15.124 11.951 26.549 1.00 40.84 271 THR A CA 1
ATOM 2098 C C . THR A 1 271 ? -15.956 10.684 26.595 1.00 40.84 271 THR A C 1
ATOM 2100 O O . THR A 1 271 ? -16.331 10.235 27.681 1.00 40.84 271 THR A O 1
ATOM 2103 N N . VAL A 1 272 ? -16.340 10.176 25.425 1.00 42.31 272 VAL A N 1
ATOM 2104 C CA . VAL A 1 272 ? -17.070 8.918 25.325 1.00 42.31 272 VAL A CA 1
ATOM 2105 C C . VAL A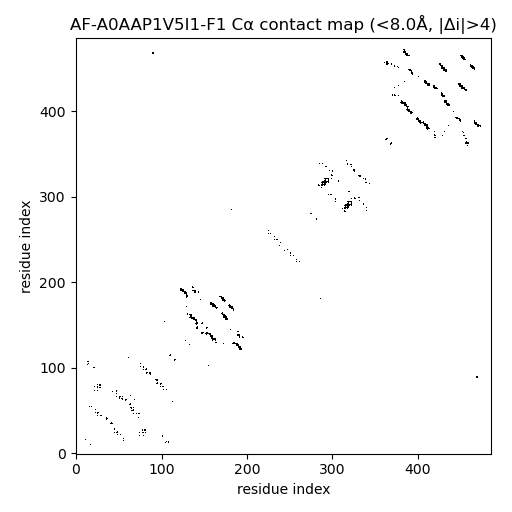 1 272 ? -16.084 7.846 25.767 1.00 42.31 272 VAL A C 1
ATOM 2107 O O . VAL A 1 272 ? -15.309 7.333 24.969 1.00 42.31 272 VAL A O 1
ATOM 2110 N N . GLU A 1 273 ? -16.046 7.560 27.067 1.00 48.53 273 GLU A N 1
ATOM 2111 C CA . GLU A 1 273 ? -15.495 6.303 27.538 1.00 48.53 273 GLU A CA 1
ATOM 2112 C C . GLU A 1 273 ? -16.292 5.221 26.817 1.00 48.53 273 GLU A C 1
ATOM 2114 O O . GLU A 1 273 ? -17.516 5.143 26.965 1.00 48.53 273 GLU A O 1
ATOM 2119 N N . VAL A 1 274 ? -15.608 4.401 26.020 1.00 50.62 274 VAL A N 1
ATOM 2120 C CA . VAL A 1 274 ? -16.192 3.198 25.429 1.00 50.62 274 VAL A CA 1
ATOM 2121 C C . VAL A 1 274 ? -16.345 2.176 26.559 1.00 50.62 274 VAL A C 1
ATOM 2123 O O . VAL A 1 274 ? -15.608 1.200 26.681 1.00 50.62 274 VAL A O 1
ATOM 2126 N N . LYS A 1 275 ? -17.269 2.471 27.471 1.00 49.66 275 LYS A N 1
ATOM 2127 C CA . LYS A 1 275 ? -17.751 1.552 28.487 1.00 49.66 275 LYS A CA 1
ATOM 2128 C C . LYS A 1 275 ? -18.777 0.658 27.824 1.00 49.66 275 LYS A C 1
ATOM 2130 O O . LYS A 1 275 ? -19.645 1.122 27.083 1.00 49.66 275 LYS A O 1
ATOM 2135 N N . ARG A 1 276 ? -18.678 -0.634 28.105 1.00 55.75 276 ARG A N 1
ATOM 2136 C CA . ARG A 1 276 ? -19.756 -1.572 27.814 1.00 55.75 276 ARG A CA 1
ATOM 2137 C C . ARG A 1 276 ? -21.041 -1.097 28.495 1.00 55.75 276 ARG A C 1
ATOM 2139 O O . ARG A 1 276 ? -21.010 -0.336 29.464 1.00 55.75 276 ARG A O 1
ATOM 2146 N N . SER A 1 277 ? -22.179 -1.578 28.009 1.00 55.41 277 SER A N 1
ATOM 2147 C CA . SER A 1 277 ? -23.492 -1.329 28.620 1.00 55.41 277 SER A CA 1
ATOM 2148 C C . SER A 1 277 ? -23.566 -1.778 30.089 1.00 55.41 277 SER A C 1
ATOM 2150 O O . SER A 1 277 ? -24.387 -1.258 30.840 1.00 55.41 277 SER A O 1
ATOM 2152 N N . ASP A 1 278 ? -22.681 -2.685 30.513 1.00 62.44 278 ASP A N 1
ATOM 2153 C CA . ASP A 1 278 ? -22.519 -3.155 31.894 1.00 62.44 278 ASP A CA 1
ATOM 2154 C C . ASP A 1 278 ? -21.556 -2.301 32.755 1.00 62.44 278 ASP A C 1
ATOM 2156 O O . ASP A 1 278 ? -21.382 -2.567 33.944 1.00 62.44 278 ASP A O 1
ATOM 2160 N N . GLY A 1 279 ? -20.938 -1.263 32.180 1.00 75.75 279 GLY A N 1
ATOM 2161 C CA . GLY A 1 279 ? -19.978 -0.383 32.849 1.00 75.75 279 GLY A CA 1
ATOM 2162 C C . GLY A 1 279 ? -18.533 -0.898 32.896 1.00 75.75 279 GLY A C 1
ATOM 2163 O O . GLY A 1 279 ? -17.677 -0.201 33.446 1.00 75.75 279 GLY A O 1
ATOM 2164 N N . THR A 1 280 ? -18.237 -2.068 32.323 1.00 74.50 280 THR A N 1
ATOM 2165 C CA . THR A 1 280 ? -16.878 -2.626 32.241 1.00 74.50 280 THR A CA 1
ATOM 2166 C C . THR A 1 280 ? -16.106 -2.085 31.030 1.00 74.50 280 THR A C 1
ATOM 2168 O O . THR A 1 280 ? -16.678 -1.656 30.024 1.00 74.50 280 THR A O 1
ATOM 2171 N N . THR A 1 281 ? -14.776 -2.055 31.132 1.00 82.44 281 THR A N 1
ATOM 2172 C CA . THR A 1 281 ? -13.866 -1.658 30.046 1.00 82.44 281 THR A CA 1
ATOM 2173 C C . THR A 1 281 ? -13.449 -2.876 29.223 1.00 82.44 281 THR A C 1
ATOM 2175 O O . THR A 1 281 ? -13.255 -3.955 29.780 1.00 82.44 281 THR A O 1
ATOM 2178 N N . PHE A 1 282 ? -13.264 -2.707 27.911 1.00 85.69 282 PHE A N 1
ATOM 2179 C CA . PHE A 1 282 ? -12.751 -3.769 27.035 1.00 85.69 282 PHE A CA 1
ATOM 2180 C C . PHE A 1 282 ? -11.348 -4.255 27.466 1.00 85.69 282 PHE A C 1
ATOM 2182 O O . PHE A 1 282 ? -10.609 -3.493 28.098 1.00 85.69 282 PHE A O 1
ATOM 2189 N N . PRO A 1 283 ? -10.940 -5.495 27.128 1.00 89.88 283 PRO A N 1
ATOM 2190 C CA . PRO A 1 283 ? -9.581 -5.973 27.393 1.00 89.88 283 PRO A CA 1
ATOM 2191 C C . PRO A 1 283 ? -8.511 -5.075 26.756 1.00 89.88 283 PRO A C 1
ATOM 2193 O O . PRO A 1 283 ? -8.715 -4.539 25.667 1.00 89.88 283 PRO A O 1
ATOM 2196 N N . ASP A 1 284 ? -7.346 -4.947 27.398 1.00 89.75 284 ASP A N 1
ATOM 2197 C CA . ASP A 1 284 ? -6.232 -4.109 26.918 1.00 89.75 284 ASP A CA 1
ATOM 2198 C C . ASP A 1 284 ? -5.822 -4.434 25.479 1.00 89.75 284 ASP A C 1
ATOM 2200 O O . ASP A 1 284 ? -5.546 -3.517 24.712 1.00 89.75 284 ASP A O 1
ATOM 2204 N N . ARG A 1 285 ? -5.826 -5.720 25.097 1.00 92.06 285 ARG A N 1
ATOM 2205 C CA . ARG A 1 285 ? -5.491 -6.164 23.735 1.00 92.06 285 ARG A CA 1
ATOM 2206 C C . ARG A 1 285 ? -6.456 -5.603 22.695 1.00 92.06 285 ARG A C 1
ATOM 2208 O O . ARG A 1 285 ? -6.009 -5.124 21.662 1.00 92.06 285 ARG A O 1
ATOM 2215 N N . VAL A 1 286 ? -7.758 -5.631 22.976 1.00 89.00 286 VAL A N 1
ATOM 2216 C CA . VAL A 1 286 ? -8.790 -5.115 22.062 1.00 89.00 286 VAL A CA 1
ATOM 2217 C C . VAL A 1 286 ? -8.641 -3.605 21.909 1.00 89.00 286 VAL A C 1
ATOM 2219 O O . VAL A 1 286 ? -8.579 -3.095 20.796 1.00 89.00 286 VAL A O 1
ATOM 2222 N N . ARG A 1 287 ? -8.494 -2.894 23.033 1.00 93.38 287 ARG A N 1
ATOM 2223 C CA . ARG A 1 287 ? -8.329 -1.432 23.043 1.00 93.38 287 ARG A CA 1
ATOM 2224 C C . ARG A 1 287 ? -7.043 -1.018 22.329 1.00 93.38 287 ARG A C 1
ATOM 2226 O O . ARG A 1 287 ? -7.061 -0.073 21.549 1.00 93.38 287 ARG A O 1
ATOM 2233 N N . PHE A 1 288 ? -5.954 -1.758 22.536 1.00 94.31 288 PHE A N 1
ATOM 2234 C CA . PHE A 1 288 ? -4.700 -1.572 21.808 1.00 94.31 288 PHE A CA 1
ATOM 2235 C C . PHE A 1 288 ? -4.854 -1.826 20.312 1.00 94.31 288 PHE A C 1
ATOM 2237 O O . PHE A 1 288 ? -4.385 -1.012 19.527 1.00 94.31 288 PHE A O 1
ATOM 2244 N N . ASN A 1 289 ? -5.516 -2.909 19.907 1.00 91.38 289 ASN A N 1
ATOM 2245 C CA . ASN A 1 289 ? -5.740 -3.198 18.493 1.00 91.38 289 ASN A CA 1
ATOM 2246 C C . ASN A 1 289 ? -6.538 -2.081 17.822 1.00 91.38 289 ASN A C 1
ATOM 2248 O O . ASN A 1 289 ? -6.093 -1.568 16.803 1.00 91.38 289 ASN A O 1
ATOM 2252 N N . TRP A 1 290 ? -7.635 -1.623 18.429 1.00 92.81 290 TRP A N 1
ATOM 2253 C CA . TRP A 1 290 ? -8.382 -0.469 17.917 1.00 92.81 290 TRP A CA 1
ATOM 2254 C C . TRP A 1 290 ? -7.503 0.763 17.762 1.00 92.81 290 TRP A C 1
ATOM 2256 O O . TRP A 1 290 ? -7.488 1.375 16.701 1.00 92.81 290 TRP A O 1
ATOM 2266 N N . GLY A 1 291 ? -6.712 1.075 18.791 1.00 95.31 291 GLY A N 1
ATOM 2267 C CA . GLY A 1 291 ? -5.736 2.149 18.705 1.00 95.31 291 GLY A CA 1
ATOM 2268 C C . GLY A 1 291 ? -4.814 1.954 17.508 1.00 95.31 291 GLY A C 1
ATOM 2269 O O . GLY A 1 291 ? -4.670 2.859 16.699 1.00 95.31 291 GLY A O 1
ATOM 2270 N N . PHE A 1 292 ? -4.218 0.771 17.372 1.00 95.31 292 PHE A N 1
ATOM 2271 C CA . PHE A 1 292 ? -3.262 0.443 16.319 1.00 95.31 292 PHE A CA 1
ATOM 2272 C C . PHE A 1 292 ? -3.836 0.637 14.918 1.00 95.31 292 PHE A C 1
ATOM 2274 O O . PHE A 1 292 ? -3.230 1.355 14.123 1.00 95.31 292 PHE A O 1
ATOM 2281 N N . HIS A 1 293 ? -5.010 0.077 14.635 1.00 91.62 293 HIS A N 1
ATOM 2282 C CA . HIS A 1 293 ? -5.642 0.217 13.325 1.00 91.62 293 HIS A CA 1
ATOM 2283 C C . HIS A 1 293 ? -6.036 1.677 13.047 1.00 91.62 293 HIS A C 1
ATOM 2285 O O . HIS A 1 293 ? -5.694 2.197 11.982 1.00 91.62 293 HIS A O 1
ATOM 2291 N N . ASP A 1 294 ? -6.603 2.393 14.025 1.00 93.44 294 ASP A N 1
ATOM 2292 C CA . ASP A 1 294 ? -6.900 3.828 13.892 1.00 93.44 294 ASP A CA 1
ATOM 2293 C C . ASP A 1 294 ? -5.633 4.651 13.620 1.00 93.44 294 ASP A C 1
ATOM 2295 O O . ASP A 1 294 ? -5.626 5.548 12.777 1.00 93.44 294 ASP A O 1
ATOM 2299 N N . GLY A 1 295 ? -4.537 4.323 14.307 1.00 94.81 295 GLY A N 1
ATOM 2300 C CA . GLY A 1 295 ? -3.238 4.961 14.129 1.00 94.81 295 GLY A CA 1
ATOM 2301 C C . GLY A 1 295 ? -2.667 4.737 12.732 1.00 94.81 295 GLY A C 1
ATOM 2302 O O . GLY A 1 295 ? -2.200 5.689 12.107 1.00 94.81 295 GLY A O 1
ATOM 2303 N N . THR A 1 296 ? -2.736 3.506 12.214 1.00 91.94 296 THR A N 1
ATOM 2304 C CA . THR A 1 296 ? -2.301 3.204 10.839 1.00 91.94 296 THR A CA 1
ATOM 2305 C C . THR A 1 296 ? -3.148 3.943 9.801 1.00 91.94 296 THR A C 1
ATOM 2307 O O . THR A 1 296 ? -2.590 4.607 8.929 1.00 91.94 296 THR A O 1
ATOM 2310 N N . ALA A 1 297 ? -4.477 3.917 9.941 1.00 85.81 297 ALA A N 1
ATOM 2311 C CA . ALA A 1 297 ? -5.407 4.544 9.004 1.00 85.81 297 ALA A CA 1
ATOM 2312 C C . ALA A 1 297 ? -5.306 6.079 9.004 1.00 85.81 297 ALA A C 1
ATOM 2314 O O . ALA A 1 297 ? -5.465 6.736 7.974 1.00 85.81 297 ALA A O 1
ATOM 2315 N N . GLU A 1 298 ? -5.041 6.698 10.154 1.00 90.88 298 GLU A N 1
ATOM 2316 C CA . GLU A 1 298 ? -4.843 8.147 10.216 1.00 90.88 298 GLU A CA 1
ATOM 2317 C C . GLU A 1 298 ? -3.464 8.582 9.722 1.00 90.88 298 GLU A C 1
ATOM 2319 O O . GLU A 1 298 ? -3.354 9.648 9.109 1.00 90.88 298 GLU A O 1
ATOM 2324 N N . ALA A 1 299 ? -2.425 7.771 9.937 1.00 85.31 299 ALA A N 1
ATOM 2325 C CA . ALA A 1 299 ? -1.102 8.024 9.377 1.00 85.31 299 ALA A CA 1
ATOM 2326 C C . ALA A 1 299 ? -1.113 7.954 7.842 1.00 85.31 299 ALA A C 1
ATOM 2328 O O . ALA A 1 299 ? -0.556 8.844 7.197 1.00 85.31 299 ALA A O 1
ATOM 2329 N N . GLU A 1 300 ? -1.827 6.984 7.268 1.00 86.06 300 GLU A N 1
ATOM 2330 C CA . GLU A 1 300 ? -2.092 6.879 5.827 1.00 86.06 300 GLU A CA 1
ATOM 2331 C C . GLU A 1 300 ? -2.714 8.158 5.252 1.00 86.06 300 GLU A C 1
ATOM 2333 O O . GLU A 1 300 ? -2.301 8.657 4.207 1.00 86.06 300 GLU A O 1
ATOM 2338 N N . ARG A 1 301 ? -3.653 8.763 5.985 1.00 82.75 301 ARG A N 1
ATOM 2339 C CA . ARG A 1 301 ? -4.337 10.005 5.587 1.00 82.75 301 ARG A CA 1
ATOM 2340 C C . ARG A 1 301 ? -3.579 11.284 5.958 1.00 82.75 301 ARG A C 1
ATOM 2342 O O . ARG A 1 301 ? -4.130 12.371 5.782 1.00 82.75 301 ARG A O 1
ATOM 2349 N N . ALA A 1 302 ? -2.371 11.180 6.516 1.00 86.50 302 ALA A N 1
ATOM 2350 C CA . ALA A 1 302 ? -1.599 12.297 7.068 1.00 86.50 302 ALA A CA 1
ATOM 2351 C C . ALA A 1 302 ? -2.365 13.135 8.125 1.00 86.50 302 ALA A C 1
ATOM 2353 O O . ALA A 1 302 ? -2.235 14.359 8.184 1.00 86.50 302 ALA A O 1
ATOM 2354 N N . LYS A 1 303 ? -3.176 12.482 8.974 1.00 88.31 303 LYS A N 1
ATOM 2355 C CA . LYS A 1 303 ? -4.032 13.106 10.006 1.00 88.31 303 LYS A CA 1
ATOM 2356 C C . LYS A 1 303 ? -3.756 12.573 11.419 1.00 88.31 303 LYS A C 1
ATOM 2358 O O . LYS A 1 303 ? -4.677 12.207 12.139 1.00 88.31 303 LYS A O 1
ATOM 2363 N N . VAL A 1 304 ? -2.491 12.550 11.834 1.00 89.19 304 VAL A N 1
ATOM 2364 C CA . VAL A 1 304 ? -2.095 12.044 13.161 1.00 89.19 304 VAL A CA 1
ATOM 2365 C C . VAL A 1 304 ? -2.573 12.976 14.287 1.00 89.19 304 VAL A C 1
ATOM 2367 O O . VAL A 1 304 ? -2.330 14.184 14.249 1.00 89.19 304 VAL A O 1
ATOM 2370 N N . ARG A 1 305 ? -3.236 12.411 15.302 1.00 91.81 305 ARG A N 1
ATOM 2371 C CA . ARG A 1 305 ? -3.716 13.100 16.511 1.00 91.81 305 ARG A CA 1
ATOM 2372 C C . ARG A 1 305 ? -2.690 13.035 17.644 1.00 91.81 305 ARG A C 1
ATOM 2374 O O . ARG A 1 305 ? -1.912 12.089 17.745 1.00 91.81 305 ARG A O 1
ATOM 2381 N N . ASP A 1 306 ? -2.739 14.026 18.534 1.00 91.31 306 ASP A N 1
ATOM 2382 C CA . ASP A 1 306 ? -2.029 13.974 19.815 1.00 91.31 306 ASP A CA 1
ATOM 2383 C C . ASP A 1 306 ? -2.782 13.065 20.799 1.00 91.31 306 ASP A C 1
ATOM 2385 O O . ASP A 1 306 ? -3.968 13.267 21.074 1.00 91.31 306 ASP A O 1
ATOM 2389 N N . MET A 1 307 ? -2.080 12.060 21.322 1.00 94.31 307 MET A N 1
ATOM 2390 C CA . MET A 1 307 ? -2.624 11.037 22.212 1.00 94.31 307 MET A CA 1
ATOM 2391 C C . MET A 1 307 ? -2.159 11.181 23.665 1.00 94.31 307 MET A C 1
ATOM 2393 O O . MET A 1 307 ? -2.572 10.374 24.499 1.00 94.31 307 MET A O 1
ATOM 2397 N N . GLU A 1 308 ? -1.355 12.198 24.009 1.00 88.50 308 GLU A N 1
ATOM 2398 C CA . GLU A 1 308 ? -0.821 12.373 25.372 1.00 88.50 308 GLU A CA 1
ATOM 2399 C C . GLU A 1 308 ? -1.919 12.524 26.436 1.00 88.50 308 GLU A C 1
ATOM 2401 O O . GLU A 1 308 ? -1.763 12.086 27.577 1.00 88.50 308 GLU A O 1
ATOM 2406 N N . SER A 1 309 ? -3.053 13.120 26.063 1.00 89.38 309 SER A N 1
ATOM 2407 C CA . SER A 1 309 ? -4.180 13.377 26.970 1.00 89.38 309 SER A CA 1
ATOM 2408 C C . SER A 1 309 ? -5.252 12.281 26.974 1.00 89.38 309 SER A C 1
ATOM 2410 O O . SER A 1 309 ? -6.266 12.415 27.667 1.00 89.38 309 SER A O 1
ATOM 2412 N N . ASN A 1 310 ? -5.058 11.192 26.222 1.00 91.06 310 ASN A N 1
ATOM 2413 C CA . ASN A 1 310 ? -6.056 10.134 26.138 1.00 91.06 310 ASN A CA 1
ATOM 2414 C C . ASN A 1 310 ? -6.093 9.306 27.438 1.00 91.06 310 ASN A C 1
ATOM 2416 O O . ASN A 1 310 ? -5.069 8.850 27.947 1.00 91.06 310 ASN A O 1
ATOM 2420 N N . GLN A 1 311 ? -7.295 9.121 27.989 1.00 92.38 311 GLN A N 1
ATOM 2421 C CA . GLN A 1 311 ? -7.500 8.389 29.243 1.00 92.38 311 GLN A CA 1
ATOM 2422 C C . GLN A 1 311 ? -7.296 6.877 29.074 1.00 92.38 311 GLN A C 1
ATOM 2424 O O . GLN A 1 311 ? -6.900 6.196 30.023 1.00 92.38 311 GLN A O 1
ATOM 2429 N N . ASP A 1 312 ? -7.529 6.351 27.871 1.00 93.19 312 ASP A N 1
ATOM 2430 C CA . ASP A 1 312 ? -7.295 4.955 27.545 1.00 93.19 312 ASP A CA 1
ATOM 2431 C C . ASP A 1 312 ? -5.846 4.742 27.099 1.00 93.19 312 ASP A C 1
ATOM 2433 O O . ASP A 1 312 ? -5.483 4.912 25.935 1.00 93.19 312 ASP A O 1
ATOM 2437 N N . ARG A 1 313 ? -5.005 4.336 28.052 1.00 92.94 313 ARG A N 1
ATOM 2438 C CA . ARG A 1 313 ? -3.579 4.095 27.799 1.00 92.94 313 ARG A CA 1
ATOM 2439 C C . ARG A 1 313 ? -3.316 2.985 26.786 1.00 92.94 313 ARG A C 1
ATOM 2441 O O . ARG A 1 313 ? -2.354 3.100 26.034 1.00 92.94 313 ARG A O 1
ATOM 2448 N N . SER A 1 314 ? -4.119 1.921 26.781 1.00 94.25 314 SER A N 1
ATOM 2449 C CA . SER A 1 314 ? -3.918 0.790 25.868 1.00 94.25 314 SER A CA 1
ATOM 2450 C C . SER A 1 314 ? -4.227 1.212 24.440 1.00 94.25 314 SER A C 1
ATOM 2452 O O . SER A 1 314 ? -3.407 0.987 23.553 1.00 94.25 314 SER A O 1
ATOM 2454 N N . TYR A 1 315 ? -5.345 1.915 24.242 1.00 95.06 315 TYR A N 1
ATOM 2455 C CA . TYR A 1 315 ? -5.692 2.515 22.957 1.00 95.06 315 TYR A CA 1
ATOM 2456 C C . TYR A 1 315 ? -4.652 3.544 22.506 1.00 95.06 315 TYR A C 1
ATOM 2458 O O . TYR A 1 315 ? -4.158 3.463 21.387 1.00 95.06 315 TYR A O 1
ATOM 2466 N N . ALA A 1 316 ? -4.236 4.464 23.383 1.00 94.94 316 ALA A N 1
ATOM 2467 C CA . ALA A 1 316 ? -3.217 5.461 23.054 1.00 94.94 316 ALA A CA 1
ATOM 2468 C C . ALA A 1 316 ? -1.889 4.827 22.617 1.00 94.94 316 ALA A C 1
ATOM 2470 O O . ALA A 1 316 ? -1.288 5.258 21.633 1.00 94.94 316 ALA A O 1
ATOM 2471 N N . HIS A 1 317 ? -1.451 3.770 23.306 1.00 94.19 317 HIS A N 1
ATOM 2472 C CA . HIS A 1 317 ? -0.258 3.022 22.919 1.00 94.19 317 HIS A CA 1
ATOM 2473 C C . HIS A 1 317 ? -0.421 2.311 21.582 1.00 94.19 317 HIS A C 1
ATOM 2475 O O . HIS A 1 317 ? 0.490 2.383 20.757 1.00 94.19 317 HIS A O 1
ATOM 2481 N N . GLY A 1 318 ? -1.559 1.646 21.379 1.00 95.56 318 GLY A N 1
ATOM 2482 C CA . GLY A 1 318 ? -1.913 1.039 20.104 1.00 95.56 318 GLY A CA 1
ATOM 2483 C C . GLY A 1 318 ? -1.788 2.053 18.980 1.00 95.56 318 GLY A C 1
ATOM 2484 O O . GLY A 1 318 ? -1.016 1.846 18.051 1.00 95.56 318 GLY A O 1
ATOM 2485 N N . TYR A 1 319 ? -2.439 3.204 19.139 1.00 96.38 319 TYR A N 1
ATOM 2486 C CA . TYR A 1 319 ? -2.448 4.296 18.172 1.00 96.38 319 TYR A CA 1
ATOM 2487 C C . TYR A 1 319 ? -1.055 4.787 17.811 1.00 96.38 319 TYR A C 1
ATOM 2489 O O . TYR A 1 319 ? -0.686 4.791 16.638 1.00 96.38 319 TYR A O 1
ATOM 2497 N N . VAL A 1 320 ? -0.232 5.120 18.807 1.00 95.25 320 VAL A N 1
ATOM 2498 C CA . VAL A 1 320 ? 1.144 5.567 18.555 1.00 95.25 320 VAL A CA 1
ATOM 2499 C C . VAL A 1 320 ? 1.950 4.483 17.833 1.00 95.25 320 VAL A C 1
ATOM 2501 O O . VAL A 1 320 ? 2.714 4.790 16.919 1.00 95.25 320 VAL A O 1
ATOM 2504 N N . ARG A 1 321 ? 1.771 3.206 18.195 1.00 94.62 321 ARG A N 1
ATOM 2505 C CA . ARG A 1 321 ? 2.443 2.090 17.515 1.00 94.62 321 ARG A CA 1
ATOM 2506 C C . ARG A 1 321 ? 1.958 1.902 16.081 1.00 94.62 321 ARG A C 1
ATOM 2508 O O . ARG A 1 321 ? 2.797 1.646 15.227 1.00 94.62 321 ARG A O 1
ATOM 2515 N N . GLY A 1 322 ? 0.668 2.077 15.816 1.00 94.06 322 GLY A N 1
ATOM 2516 C CA . GLY A 1 322 ? 0.097 2.025 14.472 1.00 94.06 322 GLY A CA 1
ATOM 2517 C C . GLY A 1 322 ? 0.652 3.123 13.569 1.00 94.06 322 GLY A C 1
ATOM 2518 O O . GLY A 1 322 ? 1.144 2.843 12.478 1.00 94.06 322 GLY A O 1
ATOM 2519 N N . VAL A 1 323 ? 0.692 4.362 14.069 1.00 93.25 323 VAL A N 1
ATOM 2520 C CA . VAL A 1 323 ? 1.300 5.499 13.355 1.00 93.25 323 VAL A CA 1
ATOM 2521 C C . VAL A 1 323 ? 2.773 5.229 13.033 1.00 93.25 323 VAL A C 1
ATOM 2523 O O . VAL A 1 323 ? 3.223 5.468 11.913 1.00 93.25 323 VAL A O 1
ATOM 2526 N N . LEU A 1 324 ? 3.538 4.719 14.005 1.00 88.75 324 LEU A N 1
ATOM 2527 C CA . LEU A 1 324 ? 4.951 4.386 13.808 1.00 88.75 324 LEU A CA 1
ATOM 2528 C C . LEU A 1 324 ? 5.147 3.230 12.824 1.00 88.75 324 LEU A C 1
ATOM 2530 O O . LEU A 1 324 ? 6.078 3.281 12.024 1.00 88.75 324 LEU A O 1
ATOM 2534 N N . ALA A 1 325 ? 4.293 2.207 12.875 1.00 88.12 325 ALA A N 1
ATOM 2535 C CA . ALA A 1 325 ? 4.354 1.070 11.967 1.00 88.12 325 ALA A CA 1
ATOM 2536 C C . ALA A 1 325 ? 4.122 1.520 10.519 1.00 88.12 325 ALA A C 1
ATOM 2538 O O . ALA A 1 325 ? 4.964 1.247 9.667 1.00 88.12 325 ALA A O 1
ATOM 2539 N N . TRP A 1 326 ? 3.076 2.316 10.272 1.00 87.38 326 TRP A N 1
ATOM 2540 C CA . TRP A 1 326 ? 2.834 2.926 8.962 1.00 87.38 326 TRP A CA 1
ATOM 2541 C C . TRP A 1 326 ? 4.026 3.773 8.496 1.00 87.38 326 TRP A C 1
ATOM 2543 O O . TRP A 1 326 ? 4.524 3.593 7.390 1.00 87.38 326 TRP A O 1
ATOM 2553 N N . LYS A 1 327 ? 4.543 4.663 9.357 1.00 82.44 327 LYS A N 1
ATOM 2554 C CA . LYS A 1 327 ? 5.682 5.538 9.020 1.00 82.44 327 LYS A CA 1
ATOM 2555 C C . LYS A 1 327 ? 6.958 4.759 8.676 1.00 82.44 327 LYS A C 1
ATOM 2557 O O . LYS A 1 327 ? 7.772 5.249 7.901 1.00 82.44 327 LYS A O 1
ATOM 2562 N N . ASN A 1 328 ? 7.166 3.596 9.292 1.00 77.06 328 ASN A N 1
ATOM 2563 C CA . ASN A 1 328 ? 8.350 2.773 9.062 1.00 77.06 328 ASN A CA 1
ATOM 2564 C C . ASN A 1 328 ? 8.227 1.873 7.831 1.00 77.06 328 ASN A C 1
ATOM 2566 O O . ASN A 1 328 ? 9.239 1.637 7.182 1.00 77.06 328 ASN A O 1
ATOM 2570 N N . LEU A 1 329 ? 7.031 1.350 7.552 1.00 78.12 329 LEU A N 1
ATOM 2571 C CA . LEU A 1 329 ? 6.803 0.390 6.469 1.00 78.12 329 LEU A CA 1
ATOM 2572 C C . LEU A 1 329 ? 6.377 1.057 5.156 1.00 78.12 329 LEU A C 1
ATOM 2574 O O . LEU A 1 329 ? 6.623 0.506 4.091 1.00 78.12 329 LEU A O 1
ATOM 2578 N N . GLY A 1 330 ? 5.719 2.216 5.219 1.00 76.06 330 GLY A N 1
ATOM 2579 C CA . GLY A 1 330 ? 5.108 2.863 4.054 1.00 76.06 330 GLY A CA 1
ATOM 2580 C C . GLY A 1 330 ? 3.804 2.203 3.582 1.00 76.06 330 GLY A C 1
ATOM 2581 O O . GLY A 1 330 ? 3.235 2.637 2.585 1.00 76.06 330 GLY A O 1
ATOM 2582 N N . TYR A 1 331 ? 3.323 1.177 4.289 1.00 76.69 331 TYR A N 1
ATOM 2583 C CA . TYR A 1 331 ? 2.052 0.491 4.047 1.00 76.69 331 TYR A CA 1
ATOM 2584 C C . TYR A 1 331 ? 1.417 0.029 5.367 1.00 76.69 331 TYR A C 1
ATOM 2586 O O . TYR A 1 331 ? 2.052 0.066 6.429 1.00 76.69 331 TYR A O 1
ATOM 2594 N N . ARG A 1 332 ? 0.147 -0.396 5.309 1.00 80.25 332 ARG A N 1
ATOM 2595 C CA . ARG A 1 332 ? -0.610 -0.856 6.480 1.00 80.25 332 ARG A CA 1
ATOM 2596 C C . ARG A 1 332 ? -0.132 -2.256 6.886 1.00 80.25 332 ARG A C 1
ATOM 2598 O O . ARG A 1 332 ? -0.211 -3.166 6.066 1.00 80.25 332 ARG A O 1
ATOM 2605 N N . PRO A 1 333 ? 0.351 -2.452 8.123 1.00 80.31 333 PRO A N 1
ATOM 2606 C CA . PRO A 1 333 ? 0.694 -3.778 8.624 1.00 80.31 333 PRO A CA 1
ATOM 2607 C C . PRO A 1 333 ? -0.540 -4.686 8.665 1.00 80.31 333 PRO A C 1
ATOM 2609 O O . PRO A 1 333 ? -1.599 -4.255 9.116 1.00 80.31 333 PRO A O 1
ATOM 2612 N N . GLU A 1 334 ? -0.379 -5.953 8.282 1.00 79.25 334 GLU A N 1
ATOM 2613 C CA . GLU A 1 334 ? -1.447 -6.968 8.326 1.00 79.25 334 GLU A CA 1
ATOM 2614 C C . GLU A 1 334 ? -1.862 -7.345 9.762 1.00 79.25 334 GLU A C 1
ATOM 2616 O O . GLU A 1 334 ? -2.955 -7.853 9.988 1.00 79.25 334 GLU A O 1
ATOM 2621 N N . SER A 1 335 ? -0.993 -7.112 10.753 1.00 88.44 335 SER A N 1
ATOM 2622 C CA . SER A 1 335 ? -1.241 -7.468 12.153 1.00 88.44 335 SER A CA 1
ATOM 2623 C C . SER A 1 335 ? -0.601 -6.476 13.127 1.00 88.44 335 SER A C 1
ATOM 2625 O O . SER A 1 335 ? 0.439 -5.870 12.860 1.00 88.44 335 SER A O 1
ATOM 2627 N N . SER A 1 336 ? -1.213 -6.352 14.305 1.00 92.56 336 SER A N 1
ATOM 2628 C CA . SER A 1 336 ? -0.698 -5.608 15.455 1.00 92.56 336 SER A CA 1
ATOM 2629 C C . SER A 1 336 ? 0.183 -6.452 16.391 1.00 92.56 336 SER A C 1
ATOM 2631 O O . SER A 1 336 ? 0.653 -5.935 17.407 1.00 92.56 336 SER A O 1
ATOM 2633 N N . ASP A 1 337 ? 0.417 -7.739 16.104 1.00 87.25 337 ASP A N 1
ATOM 2634 C CA . ASP A 1 337 ? 1.034 -8.687 17.046 1.00 87.25 337 ASP A CA 1
ATOM 2635 C C . ASP A 1 337 ? 2.452 -8.325 17.469 1.00 87.25 337 ASP A C 1
ATOM 2637 O O . ASP A 1 337 ? 2.806 -8.456 18.646 1.00 87.25 337 ASP A O 1
ATOM 2641 N N . GLU A 1 338 ? 3.262 -7.830 16.538 1.00 84.19 338 GLU A N 1
ATOM 2642 C CA . GLU A 1 338 ? 4.614 -7.371 16.845 1.00 84.19 338 GLU A CA 1
ATOM 2643 C C . GLU A 1 338 ? 4.568 -6.154 17.783 1.00 84.19 338 GLU A C 1
ATOM 2645 O O . GLU A 1 338 ? 5.208 -6.135 18.840 1.00 84.19 338 GLU A O 1
ATOM 2650 N N . ALA A 1 339 ? 3.732 -5.167 17.451 1.00 89.44 339 ALA A N 1
ATOM 2651 C CA . ALA A 1 339 ? 3.534 -3.968 18.259 1.00 89.44 339 ALA A CA 1
ATOM 2652 C C . ALA A 1 339 ? 2.962 -4.288 19.649 1.00 89.44 339 ALA A C 1
ATOM 2654 O O . ALA A 1 339 ? 3.368 -3.683 20.647 1.00 89.44 339 ALA A O 1
ATOM 2655 N N . TRP A 1 340 ? 2.053 -5.258 19.727 1.00 91.38 340 TRP A N 1
ATOM 2656 C CA . TRP A 1 340 ? 1.487 -5.742 20.977 1.00 91.38 340 TRP A CA 1
ATOM 2657 C C . TRP A 1 340 ? 2.521 -6.472 21.834 1.00 91.38 340 TRP A C 1
ATOM 2659 O O . TRP A 1 340 ? 2.608 -6.229 23.037 1.00 91.38 340 TRP A O 1
ATOM 2669 N N . SER A 1 341 ? 3.353 -7.320 21.228 1.00 84.75 341 SER A N 1
ATOM 2670 C CA . SER A 1 341 ? 4.431 -8.021 21.934 1.00 84.75 341 SER A CA 1
ATOM 2671 C C . SER A 1 341 ? 5.410 -7.025 22.564 1.00 84.75 341 SER A C 1
ATOM 2673 O O . SER A 1 341 ? 5.802 -7.175 23.724 1.00 84.75 341 SER A O 1
ATOM 2675 N N . MET A 1 342 ? 5.732 -5.939 21.849 1.00 82.00 342 MET A N 1
ATOM 2676 C CA . MET A 1 342 ? 6.524 -4.831 22.397 1.00 82.00 342 MET A CA 1
ATOM 2677 C C . MET A 1 342 ? 5.806 -4.094 23.536 1.00 82.00 342 MET A C 1
ATOM 2679 O O . MET A 1 342 ? 6.455 -3.678 24.495 1.00 82.00 342 MET A O 1
ATOM 2683 N N . TYR A 1 343 ? 4.484 -3.923 23.453 1.00 86.75 343 TYR A N 1
ATOM 2684 C CA . TYR A 1 343 ? 3.685 -3.317 24.524 1.00 86.75 343 TYR A CA 1
ATOM 2685 C C . TYR A 1 343 ? 3.699 -4.168 25.804 1.00 86.75 343 TYR A C 1
ATOM 2687 O O . TYR A 1 343 ? 3.857 -3.624 26.894 1.00 86.75 343 TYR A O 1
ATOM 2695 N N . GLN A 1 344 ? 3.621 -5.496 25.687 1.00 88.12 344 GLN A N 1
ATOM 2696 C CA . GLN A 1 344 ? 3.653 -6.401 26.841 1.00 88.12 344 GLN A CA 1
ATOM 2697 C C . GLN A 1 344 ? 5.042 -6.523 27.496 1.00 88.12 344 GLN A C 1
ATOM 2699 O O . GLN A 1 344 ? 5.134 -6.784 28.695 1.00 88.12 344 GLN A O 1
ATOM 2704 N N . GLY A 1 345 ? 6.123 -6.339 26.729 1.00 74.12 345 GLY A N 1
ATOM 2705 C CA . GLY A 1 345 ? 7.504 -6.545 27.184 1.00 74.12 345 GLY A CA 1
ATOM 2706 C C . GLY A 1 345 ? 8.145 -5.389 27.965 1.00 74.12 345 GLY A C 1
ATOM 2707 O O . GLY A 1 345 ? 9.219 -5.575 28.540 1.00 74.12 345 GLY A O 1
ATOM 2708 N N . HIS A 1 346 ? 7.524 -4.207 28.014 1.00 56.81 346 HIS A N 1
ATOM 2709 C CA . HIS A 1 346 ? 8.093 -3.033 28.681 1.00 56.81 346 HIS A CA 1
ATOM 2710 C C . HIS A 1 346 ? 7.342 -2.685 29.978 1.00 56.81 346 HIS A C 1
ATOM 2712 O O . HIS A 1 346 ? 6.223 -2.173 29.913 1.00 56.81 346 HIS A O 1
ATOM 2718 N N . PRO A 1 347 ? 7.940 -2.884 31.174 1.00 49.06 347 PRO A N 1
ATOM 2719 C CA . PRO A 1 347 ? 7.403 -2.288 32.390 1.00 49.06 347 PRO A CA 1
ATOM 2720 C C . PRO A 1 347 ? 7.415 -0.764 32.235 1.00 49.06 347 PRO A C 1
ATOM 2722 O O . PRO A 1 347 ? 8.445 -0.163 31.930 1.00 49.06 347 PRO A O 1
ATOM 2725 N N . PHE A 1 348 ? 6.246 -0.156 32.414 1.00 41.94 348 PHE A N 1
ATOM 2726 C CA . PHE A 1 348 ? 6.012 1.274 32.247 1.00 41.94 348 PHE A CA 1
ATOM 2727 C C . PHE A 1 348 ? 6.943 2.091 33.156 1.00 41.94 348 PHE A C 1
ATOM 2729 O O . PHE A 1 348 ? 6.689 2.242 34.352 1.00 41.94 348 PHE A O 1
ATOM 2736 N N . VAL A 1 349 ? 8.014 2.650 32.593 1.00 40.03 349 VAL A N 1
ATOM 2737 C CA . VAL A 1 349 ? 8.705 3.788 33.200 1.00 40.03 349 VAL A CA 1
ATOM 2738 C C . VAL A 1 349 ? 7.961 5.014 32.701 1.00 40.03 349 VAL A C 1
ATOM 2740 O O . VAL A 1 349 ? 8.092 5.387 31.539 1.00 40.03 349 VAL A O 1
ATOM 2743 N N . SER A 1 350 ? 7.122 5.593 33.563 1.00 38.34 350 SER A N 1
ATOM 2744 C CA . SER A 1 350 ? 6.481 6.876 33.274 1.00 38.34 350 SER A CA 1
ATOM 2745 C C . SER A 1 350 ? 7.583 7.863 32.888 1.00 38.34 350 SER A C 1
ATOM 2747 O O . SER A 1 350 ? 8.488 8.062 33.705 1.00 38.34 350 SER A O 1
ATOM 2749 N N . PRO A 1 351 ? 7.546 8.473 31.692 1.00 41.91 351 PRO A N 1
ATOM 2750 C CA . PRO A 1 351 ? 8.437 9.578 31.392 1.00 41.91 351 PRO A CA 1
ATOM 2751 C C . PRO A 1 351 ? 8.193 10.634 32.465 1.00 41.91 351 PRO A C 1
ATOM 2753 O O . PRO A 1 351 ? 7.039 10.966 32.760 1.00 41.91 351 PRO A O 1
ATOM 2756 N N . GLU A 1 352 ? 9.255 11.109 33.112 1.00 39.59 352 GLU A N 1
ATOM 2757 C CA . GLU A 1 352 ? 9.149 12.301 33.942 1.00 39.59 352 GLU A CA 1
ATOM 2758 C C . GLU A 1 352 ? 8.497 13.399 33.096 1.00 39.59 352 GLU A C 1
ATOM 2760 O O . GLU A 1 352 ? 8.944 13.700 31.986 1.00 39.59 352 GLU A O 1
ATOM 2765 N N . ALA A 1 353 ? 7.386 13.933 33.605 1.00 42.03 353 ALA A N 1
ATOM 2766 C CA . ALA A 1 353 ? 6.583 14.944 32.943 1.00 42.03 353 ALA A CA 1
ATOM 2767 C C . ALA A 1 353 ? 7.473 16.123 32.520 1.00 42.03 353 ALA A C 1
ATOM 2769 O O . ALA A 1 353 ? 7.960 16.868 33.369 1.00 42.03 353 ALA A O 1
ATOM 2770 N N . GLY A 1 354 ? 7.693 16.286 31.214 1.00 37.88 354 GLY A N 1
ATOM 2771 C CA . GLY A 1 354 ? 8.358 17.473 30.673 1.00 37.88 354 GLY A CA 1
ATOM 2772 C C . GLY A 1 354 ? 9.390 17.245 29.576 1.00 37.88 354 GLY A C 1
ATOM 2773 O O . GLY A 1 354 ? 9.822 18.223 28.972 1.00 37.88 354 GLY A O 1
ATOM 2774 N N . LYS A 1 355 ? 9.763 16.004 29.255 1.00 35.59 355 LYS A N 1
ATOM 2775 C CA . LYS A 1 355 ? 10.405 15.722 27.969 1.00 35.59 355 LYS A CA 1
ATOM 2776 C C . LYS A 1 355 ? 9.454 14.896 27.131 1.00 35.59 355 LYS A C 1
ATOM 2778 O O . LYS A 1 355 ? 9.396 13.678 27.279 1.00 35.59 355 LYS A O 1
ATOM 2783 N N . VAL A 1 356 ? 8.749 15.588 26.233 1.00 38.16 356 VAL A N 1
ATOM 2784 C CA . VAL A 1 356 ? 8.412 15.030 24.920 1.00 38.16 356 VAL A CA 1
ATOM 2785 C C . VAL A 1 356 ? 9.626 14.191 24.534 1.00 38.16 356 VAL A C 1
ATOM 2787 O O . VAL A 1 356 ? 10.754 14.700 24.579 1.00 38.16 356 VAL A O 1
ATOM 2790 N N . LEU A 1 357 ? 9.439 12.895 24.270 1.00 40.44 357 LEU A N 1
ATOM 2791 C CA . LEU A 1 357 ? 10.408 12.201 23.439 1.00 40.44 357 LEU A CA 1
ATOM 2792 C C . LEU A 1 357 ? 10.379 13.021 22.156 1.00 40.44 357 LEU A C 1
ATOM 2794 O O . LEU A 1 357 ? 9.496 12.829 21.325 1.00 40.44 357 LEU A O 1
ATOM 2798 N N . GLU A 1 358 ? 11.264 14.017 22.050 1.00 41.03 358 GLU A N 1
ATOM 2799 C CA . GLU A 1 358 ? 11.651 14.552 20.768 1.00 41.03 358 GLU A CA 1
ATOM 2800 C C . GLU A 1 358 ? 12.025 13.281 20.033 1.00 41.03 358 GLU A C 1
ATOM 2802 O O . GLU A 1 358 ? 13.056 12.658 20.319 1.00 41.03 358 GLU A O 1
ATOM 2807 N N . THR A 1 359 ? 11.140 12.855 19.134 1.00 45.97 359 THR A N 1
ATOM 2808 C CA . THR A 1 359 ? 11.465 12.012 17.998 1.00 45.97 359 THR A CA 1
ATOM 2809 C C . THR A 1 359 ? 12.426 12.838 17.154 1.00 45.97 359 THR A C 1
ATOM 2811 O O . THR A 1 359 ? 12.100 13.247 16.047 1.00 45.97 359 THR A O 1
ATOM 2814 N N . SER A 1 360 ? 13.557 13.187 17.766 1.00 45.38 360 SER A N 1
ATOM 2815 C CA . SER A 1 360 ? 14.754 13.740 17.192 1.00 45.38 360 SER A CA 1
ATOM 2816 C C . SER A 1 360 ? 14.982 12.850 16.004 1.00 45.38 360 SER A C 1
ATOM 2818 O O . SER A 1 360 ? 15.079 11.633 16.166 1.00 45.38 360 SER A O 1
ATOM 2820 N N . ASP A 1 361 ? 14.804 13.478 14.848 1.00 59.19 361 ASP A N 1
ATOM 2821 C CA . ASP A 1 361 ? 14.504 12.880 13.566 1.00 59.19 361 ASP A CA 1
ATOM 2822 C C . ASP A 1 361 ? 15.218 11.540 13.396 1.00 59.19 361 ASP A C 1
ATOM 2824 O O . ASP A 1 361 ? 16.328 11.464 12.885 1.00 59.19 361 ASP A O 1
ATOM 2828 N N . LEU A 1 362 ? 14.576 10.436 13.795 1.00 60.78 362 LEU A N 1
ATOM 2829 C CA . LEU A 1 362 ? 15.131 9.098 13.551 1.00 60.78 362 LEU A CA 1
ATOM 2830 C C . LEU A 1 362 ? 15.324 8.879 12.044 1.00 60.78 362 LEU A C 1
ATOM 2832 O O . LEU A 1 362 ? 16.099 8.030 11.629 1.00 60.78 362 LEU A O 1
ATOM 2836 N N . ASN A 1 363 ? 14.632 9.679 11.234 1.00 69.31 363 ASN A N 1
ATOM 2837 C CA . ASN A 1 363 ? 14.762 9.724 9.793 1.00 69.31 363 ASN A CA 1
ATOM 2838 C C . ASN A 1 363 ? 15.914 10.616 9.292 1.00 69.31 363 ASN A C 1
ATOM 2840 O O . ASN A 1 363 ? 16.240 10.502 8.121 1.00 69.31 363 ASN A O 1
ATOM 2844 N N . SER A 1 364 ? 16.540 11.459 10.122 1.00 84.25 364 SER A N 1
ATOM 2845 C CA . SER A 1 364 ? 17.694 12.286 9.730 1.00 84.25 364 SER A CA 1
ATOM 2846 C C . SER A 1 364 ? 19.039 11.625 9.996 1.00 84.25 364 SER A C 1
ATOM 2848 O O . SER A 1 364 ? 20.068 12.222 9.696 1.00 84.25 364 SER A O 1
ATOM 2850 N N . ASP A 1 365 ? 19.062 10.446 10.619 1.00 92.31 365 ASP A N 1
ATOM 2851 C CA . ASP A 1 365 ? 20.287 9.665 10.771 1.00 92.31 365 ASP A CA 1
ATOM 2852 C C . ASP A 1 365 ? 20.506 8.818 9.502 1.00 92.31 365 ASP A C 1
ATOM 2854 O O . ASP A 1 365 ? 19.716 7.899 9.243 1.00 92.31 365 ASP A O 1
ATOM 2858 N N . PRO A 1 366 ? 21.575 9.074 8.717 1.00 95.19 366 PRO A N 1
ATOM 2859 C CA . PRO A 1 366 ? 21.902 8.275 7.540 1.00 95.19 366 PRO A CA 1
ATOM 2860 C C . PRO A 1 366 ? 21.971 6.772 7.831 1.00 95.19 366 PRO A C 1
ATOM 2862 O O . PRO A 1 366 ? 21.551 5.974 6.998 1.00 95.19 366 PRO A O 1
ATOM 2865 N N . ALA A 1 367 ? 22.422 6.362 9.023 1.00 94.56 367 ALA A N 1
ATOM 2866 C CA . ALA A 1 367 ? 22.522 4.947 9.377 1.00 94.56 367 ALA A CA 1
ATOM 2867 C C . ALA A 1 367 ? 21.147 4.266 9.480 1.00 94.56 367 ALA A C 1
ATOM 2869 O O . ALA A 1 367 ? 21.008 3.090 9.136 1.00 94.56 367 ALA A O 1
ATOM 2870 N N . VAL A 1 368 ? 20.119 4.997 9.924 1.00 89.75 368 VAL A N 1
ATOM 2871 C CA . VAL A 1 368 ? 18.742 4.488 9.989 1.00 89.75 368 VAL A CA 1
ATOM 2872 C C . VAL A 1 368 ? 18.163 4.344 8.584 1.00 89.75 368 VAL A C 1
ATOM 2874 O O . VAL A 1 368 ? 17.530 3.330 8.286 1.00 89.75 368 VAL A O 1
ATOM 2877 N N . ILE A 1 369 ? 18.418 5.314 7.702 1.00 94.19 369 ILE A N 1
ATOM 2878 C CA . ILE A 1 369 ? 18.010 5.234 6.294 1.00 94.19 369 ILE A CA 1
ATOM 2879 C C . ILE A 1 369 ? 18.700 4.065 5.584 1.00 94.19 369 ILE A C 1
ATOM 2881 O O . ILE A 1 369 ? 18.029 3.263 4.938 1.00 94.19 369 ILE A O 1
ATOM 2885 N N . GLU A 1 370 ? 20.014 3.911 5.745 1.00 95.69 370 GLU A N 1
ATOM 2886 C CA . GLU A 1 370 ? 20.761 2.800 5.146 1.00 95.69 370 GLU A CA 1
ATOM 2887 C C . GLU A 1 370 ? 20.242 1.434 5.612 1.00 95.69 370 GLU A C 1
ATOM 2889 O O . GLU A 1 370 ? 20.160 0.497 4.816 1.00 95.69 370 GLU A O 1
ATOM 2894 N N . ALA A 1 371 ? 19.858 1.312 6.887 1.00 93.00 371 ALA A N 1
ATOM 2895 C CA . ALA A 1 371 ? 19.262 0.089 7.412 1.00 93.00 371 ALA A CA 1
ATOM 2896 C C . ALA A 1 371 ? 17.904 -0.224 6.759 1.00 93.00 371 ALA A C 1
ATOM 2898 O O . ALA A 1 371 ? 17.635 -1.389 6.460 1.00 93.00 371 ALA A O 1
ATOM 2899 N N . ARG A 1 372 ? 17.072 0.795 6.494 1.00 92.62 372 ARG A N 1
ATOM 2900 C CA . ARG A 1 372 ? 15.794 0.630 5.777 1.00 92.62 372 ARG A CA 1
ATOM 2901 C C . ARG A 1 372 ? 16.000 0.216 4.326 1.00 92.62 372 ARG A C 1
ATOM 2903 O O . ARG A 1 372 ? 15.419 -0.773 3.896 1.00 92.62 372 ARG A O 1
ATOM 2910 N N . VAL A 1 373 ? 16.895 0.897 3.612 1.00 95.56 373 VAL A N 1
ATOM 2911 C CA . VAL A 1 373 ? 17.263 0.540 2.233 1.00 95.56 373 VAL A CA 1
ATOM 2912 C C . VAL A 1 373 ? 17.733 -0.913 2.141 1.00 95.56 373 VAL A C 1
ATOM 2914 O O . VAL A 1 373 ? 17.339 -1.650 1.234 1.00 95.56 373 VAL A O 1
ATOM 2917 N N . LEU A 1 374 ? 18.552 -1.352 3.100 1.00 95.75 374 LEU A N 1
ATOM 2918 C CA . LEU A 1 374 ? 19.021 -2.731 3.153 1.00 95.75 374 LEU A CA 1
ATOM 2919 C C . LEU A 1 374 ? 17.878 -3.725 3.411 1.00 95.75 374 LEU A C 1
ATOM 2921 O O . LEU A 1 374 ? 17.869 -4.790 2.795 1.00 95.75 374 LEU A O 1
ATOM 2925 N N . ALA A 1 375 ? 16.934 -3.394 4.296 1.00 92.06 375 ALA A N 1
ATOM 2926 C CA . ALA A 1 375 ? 15.780 -4.239 4.596 1.00 92.06 375 ALA A CA 1
ATOM 2927 C C . ALA A 1 375 ? 14.863 -4.417 3.370 1.00 92.06 375 ALA A C 1
ATOM 2929 O O . ALA A 1 375 ? 14.525 -5.552 3.027 1.00 92.06 375 ALA A O 1
ATOM 2930 N N . ASP A 1 376 ? 14.5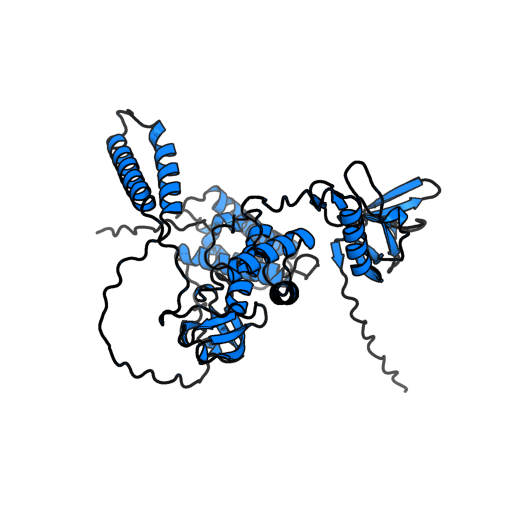48 -3.332 2.659 1.00 92.31 376 ASP A N 1
ATOM 2931 C CA . ASP A 1 376 ? 13.765 -3.369 1.415 1.00 92.31 376 ASP A CA 1
ATOM 2932 C C . ASP A 1 376 ? 14.437 -4.239 0.353 1.00 92.31 376 ASP A C 1
ATOM 2934 O O . ASP A 1 376 ? 13.824 -5.132 -0.237 1.00 92.31 376 ASP A O 1
ATOM 2938 N N . TYR A 1 377 ? 15.734 -4.016 0.136 1.00 96.88 377 TYR A N 1
ATOM 2939 C CA . TYR A 1 377 ? 16.505 -4.802 -0.815 1.00 96.88 377 TYR A CA 1
ATOM 2940 C C . TYR A 1 377 ? 16.523 -6.291 -0.437 1.00 96.88 377 TYR A C 1
ATOM 2942 O O . TYR A 1 377 ? 16.328 -7.145 -1.301 1.00 96.88 377 TYR A O 1
ATOM 2950 N N . GLN A 1 378 ? 16.706 -6.630 0.844 1.00 96.00 378 GLN A N 1
ATOM 2951 C CA . GLN A 1 378 ? 16.662 -8.020 1.313 1.00 96.00 378 GLN A CA 1
ATOM 2952 C C . GLN A 1 378 ? 15.296 -8.670 1.084 1.00 96.00 378 GLN A C 1
ATOM 2954 O O . GLN A 1 378 ? 15.241 -9.843 0.717 1.00 96.00 378 GLN A O 1
ATOM 2959 N N . HIS A 1 379 ? 14.207 -7.919 1.259 1.00 91.88 379 HIS A N 1
ATOM 2960 C CA . HIS A 1 379 ? 12.855 -8.399 0.983 1.00 91.88 379 HIS A CA 1
ATOM 2961 C C . HIS A 1 379 ? 12.643 -8.717 -0.507 1.00 91.88 379 HIS A C 1
ATOM 2963 O O . HIS A 1 379 ? 11.939 -9.673 -0.855 1.00 91.88 379 HIS A O 1
ATOM 2969 N N . MET A 1 380 ? 13.269 -7.928 -1.383 1.00 95.12 380 MET A N 1
ATOM 2970 C CA . MET A 1 380 ? 13.141 -8.037 -2.837 1.00 95.12 380 MET A CA 1
ATOM 2971 C C . MET A 1 380 ? 14.152 -8.990 -3.482 1.00 95.12 380 MET A C 1
ATOM 2973 O O . MET A 1 380 ? 13.904 -9.484 -4.584 1.00 95.12 380 MET A O 1
ATOM 2977 N N . LEU A 1 381 ? 15.267 -9.289 -2.814 1.00 97.19 381 LEU A N 1
ATOM 2978 C CA . LEU A 1 381 ? 16.340 -10.128 -3.337 1.00 97.19 381 LEU A CA 1
ATOM 2979 C C . LEU A 1 381 ? 15.824 -11.498 -3.809 1.00 97.19 381 LEU A C 1
ATOM 2981 O O . LEU A 1 381 ? 15.211 -12.257 -3.061 1.00 97.19 381 LEU A O 1
ATOM 2985 N N . GLY A 1 382 ? 16.101 -11.831 -5.071 1.00 96.31 382 GLY A N 1
ATOM 2986 C CA . GLY A 1 382 ? 15.686 -13.079 -5.711 1.00 96.31 382 GLY A CA 1
ATOM 2987 C C . GLY A 1 382 ? 14.249 -13.087 -6.241 1.00 96.31 382 GLY A C 1
ATOM 2988 O O . GLY A 1 382 ? 13.895 -14.013 -6.976 1.00 96.31 382 GLY A O 1
ATOM 2989 N N . ARG A 1 383 ? 13.429 -12.072 -5.934 1.00 96.69 383 ARG A N 1
ATOM 2990 C CA . ARG A 1 383 ? 12.081 -11.941 -6.504 1.00 96.69 383 ARG A CA 1
ATOM 2991 C C . ARG A 1 383 ? 12.152 -11.544 -7.975 1.00 96.69 383 ARG A C 1
ATOM 2993 O O . ARG A 1 383 ? 13.052 -10.817 -8.399 1.00 96.69 383 ARG A O 1
ATOM 3000 N N . THR A 1 384 ? 11.181 -12.022 -8.748 1.00 97.56 384 THR A N 1
ATOM 3001 C CA . THR A 1 384 ? 10.970 -11.600 -10.135 1.00 97.56 384 THR A CA 1
ATOM 3002 C C . THR A 1 384 ? 9.988 -10.432 -10.142 1.00 97.56 384 THR A C 1
ATOM 3004 O O . THR A 1 384 ? 8.928 -10.513 -9.526 1.00 97.56 384 THR A O 1
ATOM 3007 N N . VAL A 1 385 ? 10.319 -9.357 -10.845 1.00 96.94 385 VAL A N 1
ATOM 3008 C CA . VAL A 1 385 ? 9.508 -8.143 -10.964 1.00 96.94 385 VAL A CA 1
ATOM 3009 C C . VAL A 1 385 ? 9.327 -7.756 -12.429 1.00 96.94 385 VAL A C 1
ATOM 3011 O O . VAL A 1 385 ? 10.153 -8.083 -13.285 1.00 96.94 385 VAL A O 1
ATOM 3014 N N . LEU A 1 386 ? 8.232 -7.062 -12.721 1.00 97.25 386 LEU A N 1
ATOM 3015 C CA . LEU A 1 386 ? 7.976 -6.408 -14.001 1.00 97.25 386 LEU A CA 1
ATOM 3016 C C . LEU A 1 386 ? 8.470 -4.966 -13.941 1.00 97.25 386 LEU A C 1
ATOM 3018 O O . LEU A 1 386 ? 8.069 -4.225 -13.047 1.00 97.25 386 LEU A O 1
ATOM 3022 N N . VAL A 1 387 ? 9.312 -4.565 -14.894 1.00 97.25 387 VAL A N 1
ATOM 3023 C CA . VAL A 1 387 ? 9.928 -3.230 -14.913 1.00 97.25 387 VAL A CA 1
ATOM 3024 C C . VAL A 1 387 ? 9.764 -2.523 -16.252 1.00 97.25 387 VAL A C 1
ATOM 3026 O O . VAL A 1 387 ? 9.844 -3.132 -17.324 1.00 97.25 387 VAL A O 1
ATOM 3029 N N . ARG A 1 388 ? 9.527 -1.210 -16.189 1.00 97.25 388 ARG A N 1
ATOM 3030 C CA . ARG A 1 388 ? 9.370 -0.325 -17.362 1.00 97.25 388 ARG A CA 1
ATOM 3031 C C . ARG A 1 388 ? 10.665 0.358 -17.766 1.00 97.25 388 ARG A C 1
ATOM 3033 O O . ARG A 1 388 ? 10.777 0.798 -18.909 1.00 97.25 388 ARG A O 1
ATOM 3040 N N . VAL A 1 389 ? 11.614 0.466 -16.848 1.00 97.81 389 VAL A N 1
ATOM 3041 C CA . VAL A 1 389 ? 12.917 1.073 -17.090 1.00 97.81 389 VAL A CA 1
ATOM 3042 C C . VAL A 1 389 ? 13.977 0.132 -16.550 1.00 97.81 389 VAL A C 1
ATOM 3044 O O . VAL A 1 389 ? 13.821 -0.448 -15.480 1.00 97.81 389 VAL A O 1
ATOM 3047 N N . VAL A 1 390 ? 15.030 -0.055 -17.334 1.00 98.00 390 VAL A N 1
ATOM 3048 C CA . VAL A 1 390 ? 16.259 -0.716 -16.903 1.00 98.00 390 VAL A CA 1
ATOM 3049 C C . VAL A 1 390 ? 17.411 0.171 -17.327 1.00 98.00 390 VAL A C 1
ATOM 3051 O O . VAL A 1 390 ? 17.473 0.607 -18.482 1.00 98.00 390 VAL A O 1
ATOM 3054 N N . SER A 1 391 ? 18.325 0.407 -16.403 1.00 98.31 391 SER A N 1
ATOM 3055 C CA . SER A 1 391 ? 19.583 1.084 -16.665 1.00 98.31 391 SER A CA 1
ATOM 3056 C C . SER A 1 391 ? 20.680 0.048 -16.887 1.00 98.31 391 SER A C 1
ATOM 3058 O O . SER A 1 391 ? 20.604 -1.095 -16.432 1.00 98.31 391 SER A O 1
ATOM 3060 N N . GLY A 1 392 ? 21.693 0.407 -17.662 1.00 98.06 392 GLY A N 1
ATOM 3061 C CA . GLY A 1 392 ? 22.800 -0.490 -17.966 1.00 98.06 392 GLY A CA 1
ATOM 3062 C C . GLY A 1 392 ? 23.884 0.209 -18.764 1.00 98.06 392 GLY A C 1
ATOM 3063 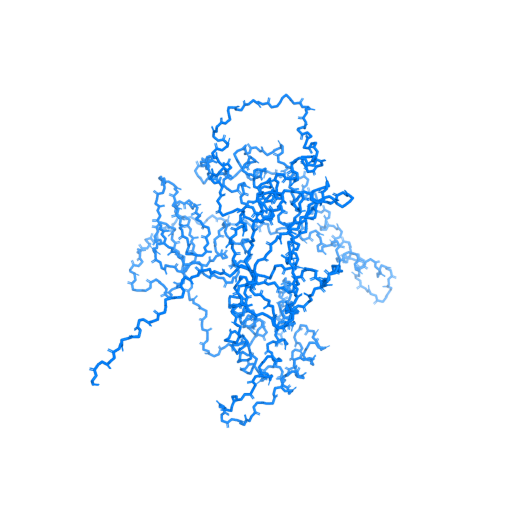O O . GLY A 1 392 ? 23.779 1.394 -19.074 1.00 98.06 392 GLY A O 1
ATOM 3064 N N . TYR A 1 393 ? 24.920 -0.528 -19.156 1.00 98.19 393 TYR A N 1
ATOM 3065 C CA . TYR A 1 393 ? 25.972 0.016 -20.012 1.00 98.19 393 TYR A CA 1
ATOM 3066 C C . TYR A 1 393 ? 25.830 -0.444 -21.460 1.00 98.19 393 TYR A C 1
ATOM 3068 O O . TYR A 1 393 ? 25.709 -1.640 -21.744 1.00 98.19 393 TYR A O 1
ATOM 3076 N N . ARG A 1 394 ? 25.957 0.505 -22.394 1.00 97.50 394 ARG A N 1
ATOM 3077 C CA . ARG A 1 394 ? 26.188 0.245 -23.819 1.00 97.50 394 ARG A CA 1
ATOM 3078 C C . ARG A 1 394 ? 27.597 0.713 -24.170 1.00 97.50 394 ARG A C 1
ATOM 3080 O O . ARG A 1 394 ? 27.848 1.896 -24.366 1.00 97.50 394 ARG A O 1
ATOM 3087 N N . GLY A 1 395 ? 28.540 -0.225 -24.231 1.00 96.00 395 GLY A N 1
ATOM 3088 C CA . GLY A 1 395 ? 29.958 0.136 -24.302 1.00 96.00 395 GLY A CA 1
ATOM 3089 C C . GLY A 1 395 ? 30.424 0.730 -22.970 1.00 96.00 395 GLY A C 1
ATOM 3090 O O . GLY A 1 395 ? 30.348 0.035 -21.955 1.00 96.00 395 GLY A O 1
ATOM 3091 N N . SER A 1 396 ? 30.918 1.971 -22.976 1.00 96.69 396 SER A N 1
ATOM 3092 C CA . SER A 1 396 ? 31.328 2.730 -21.779 1.00 96.69 396 SER A CA 1
ATOM 3093 C C . SER A 1 396 ? 30.219 3.584 -21.172 1.00 96.69 396 SER A C 1
ATOM 3095 O O . SER A 1 396 ? 30.369 4.030 -20.040 1.00 96.69 396 SER A O 1
ATOM 3097 N N . ASP A 1 397 ? 29.136 3.810 -21.911 1.00 97.38 397 ASP A N 1
ATOM 3098 C CA . ASP A 1 397 ? 28.144 4.817 -21.553 1.00 97.38 397 ASP A CA 1
ATOM 3099 C C . ASP A 1 397 ? 27.005 4.158 -20.778 1.00 97.38 397 ASP A C 1
ATOM 3101 O O . ASP A 1 397 ? 26.502 3.103 -21.187 1.00 97.38 397 ASP A O 1
ATOM 3105 N N . SER A 1 398 ? 26.611 4.767 -19.659 1.00 97.25 398 SER A N 1
ATOM 3106 C CA . SER A 1 398 ? 25.383 4.399 -18.964 1.00 97.25 398 SER A CA 1
ATOM 3107 C C . SER A 1 398 ? 24.182 4.895 -19.767 1.00 97.25 398 SER A C 1
ATOM 3109 O O . SER A 1 398 ? 24.183 6.000 -20.314 1.00 97.25 398 SER A O 1
ATOM 3111 N N . VAL A 1 399 ? 23.164 4.049 -19.884 1.00 97.81 399 VAL A N 1
ATOM 3112 C CA . VAL A 1 399 ? 21.938 4.343 -20.623 1.00 97.81 399 VAL A CA 1
ATOM 3113 C C . VAL A 1 399 ? 20.727 3.880 -19.827 1.00 97.81 399 VAL A C 1
ATOM 3115 O O . VAL A 1 399 ? 20.712 2.754 -19.332 1.00 97.81 399 VAL A O 1
ATOM 3118 N N . ASP A 1 400 ? 19.698 4.722 -19.779 1.00 97.75 400 ASP A N 1
ATOM 3119 C CA . ASP A 1 400 ? 18.386 4.367 -19.239 1.00 97.75 400 ASP A CA 1
ATOM 3120 C C . ASP A 1 400 ? 17.472 3.949 -20.388 1.00 97.75 400 ASP A C 1
ATOM 3122 O O . ASP A 1 400 ? 17.294 4.675 -21.374 1.00 97.75 400 ASP A O 1
ATOM 3126 N N . ILE A 1 401 ? 16.896 2.755 -20.290 1.00 98.06 401 ILE A N 1
ATOM 3127 C CA . ILE A 1 401 ? 16.142 2.145 -21.382 1.00 98.06 401 ILE A CA 1
ATOM 3128 C C . ILE A 1 401 ? 14.707 1.948 -20.932 1.00 98.06 401 ILE A C 1
ATOM 3130 O O . ILE A 1 401 ? 14.419 1.111 -20.081 1.00 98.06 401 ILE A O 1
ATOM 3134 N N . ARG A 1 402 ? 13.789 2.685 -21.561 1.00 97.69 402 ARG A N 1
ATOM 3135 C CA . ARG A 1 402 ? 12.347 2.467 -21.405 1.00 97.69 402 ARG A CA 1
ATOM 3136 C C . ARG A 1 402 ? 11.901 1.277 -22.251 1.00 97.69 402 ARG A C 1
ATOM 3138 O O . ARG A 1 402 ? 12.140 1.244 -23.462 1.00 97.69 402 ARG A O 1
ATOM 3145 N N . LEU A 1 403 ? 11.251 0.316 -21.614 1.00 97.44 403 LEU A N 1
ATOM 3146 C CA . LEU A 1 403 ? 10.903 -0.986 -22.167 1.00 97.44 403 LEU A CA 1
ATOM 3147 C C . LEU A 1 403 ? 9.427 -1.031 -22.562 1.00 97.44 403 LEU A C 1
ATOM 3149 O O . LEU A 1 403 ? 8.551 -0.618 -21.801 1.00 97.44 403 LEU A O 1
ATOM 3153 N N . ASN A 1 404 ? 9.165 -1.516 -23.773 1.00 96.00 404 ASN A N 1
ATOM 3154 C CA . ASN A 1 404 ? 7.831 -1.785 -24.278 1.00 96.00 404 ASN A CA 1
ATOM 3155 C C . ASN A 1 404 ? 7.837 -3.074 -25.132 1.00 96.00 404 ASN A C 1
ATOM 3157 O O . ASN A 1 404 ? 8.355 -3.050 -26.255 1.00 96.00 404 ASN A O 1
ATOM 3161 N N . PRO A 1 405 ? 7.258 -4.185 -24.638 1.00 96.81 405 PRO A N 1
ATOM 3162 C CA . PRO A 1 405 ? 6.558 -4.319 -23.351 1.00 96.81 405 PRO A CA 1
ATOM 3163 C C . PRO A 1 405 ? 7.507 -4.197 -22.136 1.00 96.81 405 PRO A C 1
ATOM 3165 O O . PRO A 1 405 ? 8.721 -4.184 -22.313 1.00 96.81 405 PRO A O 1
ATOM 3168 N N . PRO A 1 406 ? 6.993 -4.088 -20.897 1.00 97.81 406 PRO A N 1
ATOM 3169 C CA . PRO A 1 406 ? 7.828 -4.188 -19.699 1.00 97.81 406 PRO A CA 1
ATOM 3170 C C . PRO A 1 406 ? 8.614 -5.508 -19.650 1.00 97.81 406 PRO A C 1
ATOM 3172 O O . PRO A 1 406 ? 8.104 -6.549 -20.073 1.00 97.81 406 PRO A O 1
ATOM 3175 N N . ALA A 1 407 ? 9.836 -5.493 -19.109 1.00 97.56 407 ALA A N 1
ATOM 3176 C CA . ALA A 1 407 ? 10.631 -6.714 -18.961 1.00 97.56 407 ALA A CA 1
ATOM 3177 C C . ALA A 1 407 ? 10.390 -7.387 -17.611 1.00 97.56 407 ALA A C 1
ATOM 3179 O O . ALA A 1 407 ? 10.202 -6.7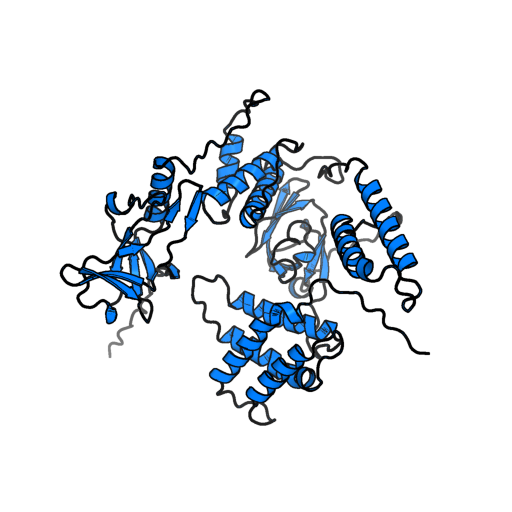22 -16.594 1.00 97.56 407 ALA A O 1
ATOM 3180 N N . LYS A 1 408 ? 10.482 -8.719 -17.599 1.00 97.75 408 LYS A N 1
ATOM 3181 C CA . LYS A 1 408 ? 10.616 -9.493 -16.365 1.00 97.75 408 LYS A CA 1
ATOM 3182 C C . LYS A 1 408 ? 12.084 -9.587 -15.988 1.00 97.75 408 LYS A C 1
ATOM 3184 O O . LYS A 1 408 ? 12.891 -10.147 -16.738 1.00 97.75 408 LYS A O 1
ATOM 3189 N N . VAL A 1 409 ? 12.419 -9.071 -14.818 1.00 97.88 409 VAL A N 1
ATOM 3190 C CA . VAL A 1 409 ? 13.775 -9.110 -14.276 1.00 97.88 409 VAL A CA 1
ATOM 3191 C C . VAL A 1 409 ? 13.754 -9.697 -12.873 1.00 97.88 409 VAL A C 1
ATOM 3193 O O . VAL A 1 409 ? 12.750 -9.620 -12.173 1.00 97.88 409 VAL A O 1
ATOM 3196 N N . ARG A 1 410 ? 14.847 -10.325 -12.460 1.00 98.06 410 ARG A N 1
ATOM 3197 C CA . ARG A 1 410 ? 15.026 -10.862 -11.114 1.00 98.06 410 ARG A CA 1
ATOM 3198 C C . ARG A 1 410 ? 15.996 -9.981 -10.359 1.00 98.06 410 ARG A C 1
ATOM 3200 O O . ARG A 1 410 ? 17.076 -9.712 -10.877 1.00 98.06 410 ARG A O 1
ATOM 3207 N N . ILE A 1 411 ? 15.634 -9.570 -9.148 1.00 98.19 411 ILE A N 1
ATOM 3208 C CA . ILE A 1 411 ? 16.535 -8.794 -8.294 1.00 98.19 411 ILE A CA 1
ATOM 3209 C C . ILE A 1 411 ? 17.717 -9.681 -7.905 1.00 98.19 411 ILE A C 1
ATOM 3211 O O . ILE A 1 411 ? 17.542 -10.745 -7.304 1.00 98.19 411 ILE A O 1
ATOM 3215 N N . ALA A 1 412 ? 18.914 -9.259 -8.292 1.00 98.25 412 ALA A N 1
ATOM 3216 C CA . ALA A 1 412 ? 20.153 -9.993 -8.122 1.00 98.25 412 ALA A CA 1
ATOM 3217 C C . ALA A 1 412 ? 20.966 -9.441 -6.947 1.00 98.25 412 ALA A C 1
ATOM 3219 O O . ALA A 1 412 ? 20.614 -8.448 -6.304 1.00 98.25 412 ALA A O 1
ATOM 3220 N N . LYS A 1 413 ? 22.083 -10.113 -6.650 1.00 98.25 413 LYS A N 1
ATOM 3221 C CA . LYS A 1 413 ? 22.979 -9.666 -5.589 1.00 98.25 413 LYS A CA 1
ATOM 3222 C C . LYS A 1 413 ? 23.629 -8.335 -5.978 1.00 98.25 413 LYS A C 1
ATOM 3224 O O . LYS A 1 413 ? 24.441 -8.297 -6.894 1.00 98.25 413 LYS A O 1
ATOM 3229 N N . THR A 1 414 ? 23.320 -7.292 -5.221 1.00 98.19 414 THR A N 1
ATOM 3230 C CA . THR A 1 414 ? 23.852 -5.939 -5.382 1.00 98.19 414 THR A CA 1
ATOM 3231 C C . THR A 1 414 ? 24.958 -5.663 -4.364 1.00 98.19 414 THR A C 1
ATOM 3233 O O . THR A 1 414 ? 24.913 -6.146 -3.228 1.00 98.19 414 THR A O 1
ATOM 3236 N N . GLU A 1 415 ? 25.982 -4.917 -4.774 1.00 97.94 415 GLU A N 1
ATOM 3237 C CA . GLU A 1 415 ? 27.052 -4.475 -3.880 1.00 97.94 415 GLU A CA 1
ATOM 3238 C C . GLU A 1 415 ? 26.555 -3.416 -2.890 1.00 97.94 415 GLU A C 1
ATOM 3240 O O . GLU A 1 415 ? 25.758 -2.546 -3.237 1.00 97.94 415 GLU A O 1
ATOM 3245 N N . GLU A 1 416 ? 27.074 -3.447 -1.660 1.00 96.94 416 GLU A N 1
ATOM 3246 C CA . GLU A 1 416 ? 26.647 -2.542 -0.585 1.00 96.94 416 GLU A CA 1
ATOM 3247 C C . GLU A 1 416 ? 26.820 -1.060 -0.952 1.00 96.94 416 GLU A C 1
ATOM 3249 O O . GLU A 1 416 ? 25.966 -0.245 -0.619 1.00 96.94 416 GLU A O 1
ATOM 3254 N N . ALA A 1 417 ? 27.872 -0.711 -1.699 1.00 97.38 417 ALA A N 1
ATOM 3255 C CA . ALA A 1 417 ? 28.100 0.660 -2.158 1.00 97.38 417 ALA A CA 1
ATOM 3256 C C . ALA A 1 417 ? 27.001 1.174 -3.107 1.00 97.38 417 ALA A C 1
ATOM 3258 O O . ALA A 1 417 ? 26.734 2.371 -3.129 1.00 97.38 417 ALA A O 1
ATOM 3259 N N . SER A 1 418 ? 26.352 0.281 -3.860 1.00 97.56 418 SER A N 1
ATOM 3260 C CA . SER A 1 418 ? 25.234 0.630 -4.748 1.00 97.56 418 SER A CA 1
ATOM 3261 C C . SER A 1 418 ? 23.914 0.743 -3.990 1.00 97.56 418 SER A C 1
ATOM 3263 O O . SER A 1 418 ? 23.048 1.515 -4.383 1.00 97.56 418 SER A O 1
ATOM 3265 N N . LEU A 1 419 ? 23.773 0.014 -2.878 1.00 97.50 419 LEU A N 1
ATOM 3266 C CA . LEU A 1 419 ? 22.636 0.163 -1.967 1.00 97.50 419 LEU A CA 1
ATOM 3267 C C . LEU A 1 419 ? 22.738 1.461 -1.156 1.00 97.50 419 LEU A C 1
ATOM 3269 O O . LEU A 1 419 ? 21.732 2.086 -0.866 1.00 97.50 419 LEU A O 1
ATOM 3273 N N . LYS A 1 420 ? 23.948 1.890 -0.800 1.00 97.00 420 LYS A N 1
ATOM 3274 C CA . LYS A 1 420 ? 24.199 3.103 -0.004 1.00 97.00 420 LYS A CA 1
ATOM 3275 C C . LYS A 1 420 ? 24.591 4.289 -0.880 1.00 97.00 420 LYS A C 1
ATOM 3277 O O . LYS A 1 420 ? 25.541 5.016 -0.582 1.00 97.00 420 LYS A O 1
ATOM 3282 N N . HIS A 1 421 ? 23.907 4.436 -2.009 1.00 96.81 421 HIS A N 1
ATOM 3283 C CA . HIS A 1 421 ? 24.195 5.495 -2.960 1.00 96.81 421 HIS A CA 1
ATOM 3284 C C . HIS A 1 421 ? 23.498 6.788 -2.531 1.00 96.81 421 HIS A C 1
ATOM 3286 O O . HIS A 1 421 ? 22.314 6.986 -2.777 1.00 96.81 421 HIS A O 1
ATOM 3292 N N . TRP A 1 422 ? 24.246 7.661 -1.861 1.00 97.25 422 TRP A N 1
ATOM 3293 C CA . TRP A 1 422 ? 23.754 8.969 -1.442 1.00 97.25 422 TRP A CA 1
ATOM 3294 C C . TRP A 1 422 ? 23.919 10.007 -2.552 1.00 97.25 422 TRP A C 1
ATOM 3296 O O . TRP A 1 422 ? 25.020 10.199 -3.076 1.00 97.25 422 TRP A O 1
ATOM 3306 N N . ASN A 1 423 ? 22.827 10.695 -2.861 1.00 95.69 423 ASN A N 1
ATOM 3307 C CA . ASN A 1 423 ? 22.754 11.818 -3.777 1.00 95.69 423 ASN A CA 1
ATOM 3308 C C . ASN A 1 423 ? 22.098 12.997 -3.046 1.00 95.69 423 ASN A C 1
ATOM 3310 O O . ASN A 1 423 ? 20.890 13.017 -2.810 1.00 95.69 423 ASN A O 1
ATOM 3314 N N . ASP A 1 424 ? 22.923 13.960 -2.639 1.00 95.56 424 ASP A N 1
ATOM 3315 C CA . ASP A 1 424 ? 22.544 15.021 -1.705 1.00 95.56 424 ASP A CA 1
ATOM 3316 C C . ASP A 1 424 ? 21.949 14.439 -0.403 1.00 95.56 424 ASP A C 1
ATOM 3318 O O . ASP A 1 424 ? 22.604 13.651 0.282 1.00 95.56 424 ASP A O 1
ATOM 3322 N N . ASP A 1 425 ? 20.715 14.815 -0.064 1.00 96.62 425 ASP A N 1
ATOM 3323 C CA . ASP A 1 425 ? 20.004 14.378 1.143 1.00 96.62 425 ASP A CA 1
ATOM 3324 C C . ASP A 1 425 ? 19.151 13.109 0.916 1.00 96.62 425 ASP A C 1
ATOM 3326 O O . ASP A 1 425 ? 18.415 12.684 1.816 1.00 96.62 425 ASP A O 1
ATOM 3330 N N . TRP A 1 426 ? 19.227 12.509 -0.279 1.00 96.88 426 TRP A N 1
ATOM 3331 C CA . TRP A 1 426 ? 18.541 11.271 -0.654 1.00 96.88 426 TRP A CA 1
ATOM 3332 C C . TRP A 1 426 ? 19.505 10.083 -0.689 1.00 96.88 426 TRP A C 1
ATOM 3334 O O . TRP A 1 426 ? 20.608 10.169 -1.224 1.00 96.88 426 TRP A O 1
ATOM 3344 N N . CYS A 1 427 ? 19.071 8.947 -0.154 1.00 97.38 427 CYS A N 1
ATOM 3345 C CA . CYS A 1 427 ? 19.675 7.648 -0.417 1.00 97.38 427 CYS A CA 1
ATOM 3346 C C . CYS A 1 427 ? 18.886 6.979 -1.549 1.00 97.38 427 CYS A C 1
ATOM 3348 O O . CYS A 1 427 ? 17.735 6.587 -1.340 1.00 97.38 427 CYS A O 1
ATOM 3350 N N . ASP A 1 428 ? 19.510 6.879 -2.723 1.00 96.69 428 ASP A N 1
ATOM 3351 C CA . ASP A 1 428 ? 18.939 6.421 -3.993 1.00 96.69 428 ASP A CA 1
ATOM 3352 C C . ASP A 1 428 ? 19.577 5.078 -4.406 1.00 96.69 428 ASP A C 1
ATOM 3354 O O . ASP A 1 428 ? 20.483 5.051 -5.246 1.00 96.69 428 ASP A O 1
ATOM 3358 N N . PRO A 1 429 ? 19.175 3.942 -3.805 1.00 97.44 429 PRO A N 1
ATOM 3359 C CA . PRO A 1 429 ? 19.806 2.655 -4.075 1.00 97.44 429 PRO A CA 1
ATOM 3360 C C . PRO A 1 429 ? 19.617 2.204 -5.523 1.00 97.44 429 PRO A C 1
ATOM 3362 O O . PRO A 1 429 ? 18.519 2.273 -6.076 1.00 97.44 429 PRO A O 1
ATOM 3365 N N . TYR A 1 430 ? 20.654 1.596 -6.091 1.00 97.50 430 TYR A N 1
ATOM 3366 C CA . TYR A 1 430 ? 20.533 0.791 -7.305 1.00 97.50 430 TYR A CA 1
ATOM 3367 C C . TYR A 1 430 ? 20.419 -0.682 -6.934 1.00 97.50 430 TYR A C 1
ATOM 3369 O O . TYR A 1 430 ? 21.151 -1.164 -6.069 1.00 97.50 430 TYR A O 1
ATOM 3377 N N . TRP A 1 431 ? 19.522 -1.407 -7.599 1.00 98.06 431 TRP A N 1
ATOM 3378 C CA . TRP A 1 431 ? 19.392 -2.857 -7.487 1.00 98.06 431 TRP A CA 1
ATOM 3379 C C . TRP A 1 431 ? 19.849 -3.504 -8.789 1.00 98.06 431 TRP A C 1
ATOM 3381 O O . TRP A 1 431 ? 19.263 -3.265 -9.843 1.00 98.06 431 TRP A O 1
ATOM 3391 N N . GLU A 1 432 ? 20.883 -4.337 -8.721 1.00 98.38 432 GLU A N 1
ATOM 3392 C CA . GLU A 1 432 ? 21.316 -5.171 -9.842 1.00 98.38 432 GLU A CA 1
ATOM 3393 C C . GLU A 1 432 ? 20.198 -6.148 -10.211 1.00 98.38 432 GLU A C 1
ATOM 3395 O O . GLU A 1 432 ? 19.542 -6.728 -9.338 1.00 98.38 432 GLU A O 1
ATOM 3400 N N . VAL A 1 433 ? 19.982 -6.355 -11.507 1.00 98.38 433 VAL A N 1
ATOM 3401 C CA . VAL A 1 433 ? 18.919 -7.230 -12.001 1.00 98.38 433 VAL A CA 1
ATOM 3402 C C . VAL A 1 433 ? 19.400 -8.170 -13.094 1.00 98.38 433 VAL A C 1
ATOM 3404 O O . VAL A 1 433 ? 20.205 -7.818 -13.954 1.00 98.38 433 VAL A O 1
ATOM 3407 N N . GLU A 1 434 ? 18.843 -9.376 -13.096 1.00 98.19 434 GLU A N 1
ATOM 3408 C CA . GLU A 1 434 ? 19.018 -10.369 -14.151 1.00 98.19 434 GLU A CA 1
ATOM 3409 C C . GLU A 1 434 ? 17.767 -10.424 -15.026 1.00 98.19 434 GLU A C 1
ATOM 3411 O O . GLU A 1 434 ? 16.655 -10.632 -14.540 1.00 98.19 434 GLU A O 1
ATOM 3416 N N . VAL A 1 435 ? 17.931 -10.273 -16.338 1.00 97.50 435 VAL A N 1
ATOM 3417 C CA . VAL A 1 435 ? 16.820 -10.396 -17.288 1.00 97.50 435 VAL A CA 1
ATOM 3418 C C . VAL A 1 435 ? 16.354 -11.856 -17.342 1.00 97.50 435 VAL A C 1
ATOM 3420 O O . VAL A 1 435 ? 17.118 -12.738 -17.732 1.00 97.50 435 VAL A O 1
ATOM 3423 N N . VAL A 1 436 ? 15.099 -12.119 -16.957 1.00 97.50 436 VAL A N 1
ATOM 3424 C CA . VAL A 1 436 ? 14.545 -13.486 -16.870 1.00 97.50 436 VAL A CA 1
ATOM 3425 C C . VAL A 1 436 ? 14.144 -14.017 -18.245 1.00 97.50 436 VAL A C 1
ATOM 3427 O O . VAL A 1 436 ? 14.334 -15.196 -18.538 1.00 97.50 436 VAL A O 1
ATOM 3430 N N . GLU A 1 437 ? 13.612 -13.145 -19.101 1.00 95.31 437 GLU A N 1
ATOM 3431 C CA . GLU A 1 437 ? 13.170 -13.470 -20.459 1.00 95.31 437 GLU A CA 1
ATOM 3432 C C . GLU A 1 437 ? 13.889 -12.562 -21.469 1.00 95.31 437 GLU A C 1
ATOM 3434 O O . GLU A 1 437 ? 13.948 -11.351 -21.245 1.00 95.31 437 GLU A O 1
ATOM 3439 N N . PRO A 1 438 ? 14.430 -13.089 -22.588 1.00 97.12 438 PRO A N 1
ATOM 3440 C CA . PRO A 1 438 ? 15.122 -12.270 -23.579 1.00 97.12 438 PRO A CA 1
ATOM 3441 C C . PRO A 1 438 ? 14.274 -11.080 -24.042 1.00 97.12 438 PRO A C 1
ATOM 3443 O O . PRO A 1 438 ? 13.187 -11.258 -24.589 1.00 97.12 438 PRO A O 1
ATOM 3446 N N . HIS A 1 439 ? 14.797 -9.867 -23.867 1.00 97.94 439 HIS A N 1
ATOM 3447 C CA . HIS A 1 439 ? 14.098 -8.640 -24.231 1.00 97.94 439 HIS A CA 1
ATOM 3448 C C . HIS A 1 439 ? 14.798 -7.938 -25.410 1.00 97.94 439 HIS A C 1
ATOM 3450 O O . HIS A 1 439 ? 15.966 -7.559 -25.274 1.00 97.94 439 HIS A O 1
ATOM 3456 N N . PRO A 1 440 ? 14.127 -7.701 -26.558 1.00 97.88 440 PRO A N 1
ATOM 3457 C CA . PRO A 1 440 ? 14.765 -7.146 -27.759 1.00 97.88 440 PRO A CA 1
ATOM 3458 C C . PRO A 1 440 ? 15.471 -5.800 -27.541 1.00 97.88 440 PRO A C 1
ATOM 3460 O O . PRO A 1 440 ? 16.525 -5.555 -28.121 1.00 97.88 440 PRO A O 1
ATOM 3463 N N . GLN A 1 441 ? 14.925 -4.935 -26.678 1.00 98.25 441 GLN A N 1
ATOM 3464 C CA . GLN A 1 441 ? 15.523 -3.624 -26.379 1.00 98.25 441 GLN A CA 1
ATOM 3465 C C . GLN A 1 441 ? 16.745 -3.689 -25.445 1.00 98.25 441 GLN A C 1
ATOM 3467 O O . GLN A 1 441 ? 17.469 -2.702 -25.339 1.00 98.25 441 GLN A O 1
ATOM 3472 N N . LEU A 1 442 ? 16.986 -4.830 -24.786 1.00 98.00 442 LEU A N 1
ATOM 3473 C CA . LEU A 1 442 ? 18.116 -5.031 -23.867 1.00 98.00 442 LEU A CA 1
ATOM 3474 C C . LEU A 1 442 ? 19.289 -5.782 -24.520 1.00 98.00 442 LEU A C 1
ATOM 3476 O O . LEU A 1 442 ? 20.287 -6.079 -23.865 1.00 98.00 442 LEU A O 1
ATOM 3480 N N . VAL A 1 443 ? 19.210 -6.081 -25.821 1.00 97.75 443 VAL A N 1
ATOM 3481 C CA . VAL A 1 443 ? 20.290 -6.763 -26.544 1.00 97.75 443 VAL A CA 1
ATOM 3482 C C . VAL A 1 443 ? 21.565 -5.914 -26.528 1.00 97.75 443 VAL A C 1
ATOM 3484 O O . VAL A 1 443 ? 21.577 -4.766 -26.973 1.00 97.75 443 VAL A O 1
ATOM 3487 N N . GLY A 1 444 ? 22.656 -6.504 -26.034 1.00 96.81 444 GLY A N 1
ATOM 3488 C CA . GLY A 1 444 ? 23.969 -5.858 -25.950 1.00 96.81 444 GLY A CA 1
ATOM 3489 C C . GLY A 1 444 ? 24.144 -4.905 -24.763 1.00 96.81 444 GLY A C 1
ATOM 3490 O O . GLY A 1 444 ? 25.180 -4.247 -24.678 1.00 96.81 444 GLY A O 1
ATOM 3491 N N . ILE A 1 445 ? 23.165 -4.832 -23.860 1.00 98.38 445 ILE A N 1
ATOM 3492 C CA . ILE A 1 445 ? 23.279 -4.103 -22.595 1.00 98.38 445 ILE A CA 1
ATOM 3493 C C . ILE A 1 445 ? 23.936 -5.015 -21.559 1.00 98.38 445 ILE A C 1
ATOM 3495 O O . ILE A 1 445 ? 23.598 -6.194 -21.460 1.00 98.38 445 ILE A O 1
ATOM 3499 N N . ARG A 1 446 ? 24.904 -4.480 -20.812 1.00 97.62 446 ARG A N 1
ATOM 3500 C CA . ARG A 1 446 ? 25.639 -5.205 -19.761 1.00 97.62 446 ARG A CA 1
ATOM 3501 C C . ARG A 1 446 ? 25.450 -4.528 -18.408 1.00 97.62 446 ARG A C 1
ATOM 3503 O O . ARG A 1 446 ? 25.274 -3.312 -18.390 1.00 97.62 446 ARG A O 1
ATOM 3510 N N . SER A 1 447 ? 25.586 -5.305 -17.328 1.00 97.19 447 SER A N 1
ATOM 3511 C CA . SER A 1 447 ? 25.452 -4.847 -15.933 1.00 97.19 447 SER A CA 1
ATOM 3512 C C . SER A 1 447 ? 24.162 -4.055 -15.759 1.00 97.19 447 SER A C 1
ATOM 3514 O O . SER A 1 447 ? 24.192 -2.836 -15.789 1.00 97.19 447 SER A O 1
ATOM 3516 N N . THR A 1 448 ? 23.026 -4.744 -15.758 1.00 98.19 448 THR A N 1
ATOM 3517 C CA . THR A 1 448 ? 21.708 -4.109 -15.719 1.00 98.19 448 THR A CA 1
ATOM 3518 C C . THR A 1 448 ? 21.266 -3.861 -14.287 1.00 98.19 448 THR A C 1
ATOM 3520 O O . THR A 1 448 ? 21.309 -4.783 -13.479 1.00 98.19 448 THR A O 1
ATOM 3523 N N . TRP A 1 449 ? 20.758 -2.666 -14.002 1.00 98.38 449 TRP A N 1
ATOM 3524 C CA . TRP A 1 449 ? 20.186 -2.306 -12.705 1.00 98.38 449 TRP A CA 1
ATOM 3525 C C . TRP A 1 449 ? 18.868 -1.539 -12.862 1.00 98.38 449 TRP A C 1
ATOM 3527 O O . TRP A 1 449 ? 18.516 -1.085 -13.954 1.00 98.38 449 TRP A O 1
ATOM 3537 N N . ILE A 1 450 ? 18.136 -1.417 -11.760 1.00 98.12 450 ILE A N 1
ATOM 3538 C CA . ILE A 1 450 ? 16.956 -0.556 -11.609 1.00 98.12 450 ILE A CA 1
ATOM 3539 C C . ILE A 1 450 ? 17.101 0.305 -10.352 1.00 98.12 450 ILE A C 1
ATOM 3541 O O . ILE A 1 450 ? 17.943 0.015 -9.497 1.00 98.12 450 ILE A O 1
ATOM 3545 N N . SER A 1 451 ? 16.275 1.338 -10.222 1.00 97.12 451 SER A N 1
ATOM 3546 C CA . SER A 1 451 ? 16.213 2.158 -9.008 1.00 97.12 451 SER A CA 1
ATOM 3547 C C . SER A 1 451 ? 15.394 1.443 -7.927 1.00 97.12 451 SE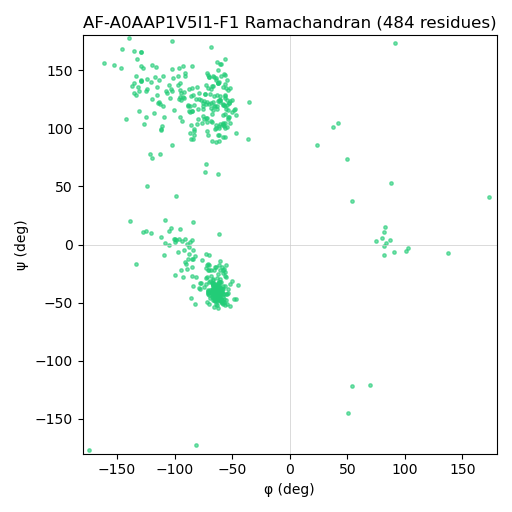R A C 1
ATOM 3549 O O . SER A 1 451 ? 14.287 0.970 -8.196 1.00 97.12 451 SER A O 1
ATOM 3551 N N . GLY A 1 452 ? 15.931 1.345 -6.710 1.00 96.31 452 GLY A N 1
ATOM 3552 C CA . GLY A 1 452 ? 15.202 0.870 -5.533 1.00 96.31 452 GLY A CA 1
ATOM 3553 C C . GLY A 1 452 ? 14.339 1.961 -4.889 1.00 96.31 452 GLY A C 1
ATOM 3554 O O . GLY A 1 452 ? 14.189 3.051 -5.435 1.00 96.31 452 GLY A O 1
ATOM 3555 N N . SER A 1 453 ? 13.763 1.673 -3.719 1.00 94.44 453 SER A N 1
ATOM 3556 C CA . SER A 1 453 ? 13.065 2.687 -2.912 1.00 94.44 453 SER A CA 1
ATOM 3557 C C . SER A 1 453 ? 14.052 3.738 -2.397 1.00 94.44 453 SER A C 1
ATOM 3559 O O . SER A 1 453 ? 15.047 3.387 -1.762 1.00 94.44 453 SER A O 1
ATOM 3561 N N . CYS A 1 454 ? 13.755 5.014 -2.633 1.00 95.44 454 CYS A N 1
ATOM 3562 C CA . CYS A 1 454 ? 14.581 6.145 -2.222 1.00 95.44 454 CYS A CA 1
ATOM 3563 C C . CYS A 1 454 ? 14.088 6.750 -0.907 1.00 95.44 454 CYS A C 1
ATOM 3565 O O . CYS A 1 454 ? 12.881 6.847 -0.665 1.00 95.44 454 CYS A O 1
ATOM 3567 N N . TYR A 1 455 ? 15.022 7.227 -0.087 1.00 94.69 455 TYR A N 1
ATOM 3568 C CA . TYR A 1 455 ? 14.733 7.758 1.246 1.00 94.69 455 TYR A CA 1
ATOM 3569 C C . TYR A 1 455 ? 15.483 9.059 1.507 1.00 94.69 455 TYR A C 1
ATOM 3571 O O . TYR A 1 455 ? 16.698 9.119 1.348 1.00 94.69 455 TYR A O 1
ATOM 3579 N N . HIS A 1 456 ? 14.772 10.082 1.970 1.00 95.25 456 HIS A N 1
ATOM 3580 C CA . HIS A 1 456 ? 15.338 11.386 2.300 1.00 95.25 456 HIS A CA 1
ATOM 3581 C C . HIS A 1 456 ? 15.518 11.572 3.809 1.00 95.25 456 HIS A C 1
ATOM 3583 O O . HIS A 1 456 ? 14.711 11.079 4.602 1.00 95.25 456 HIS A O 1
ATOM 3589 N N . LEU A 1 457 ? 16.500 12.381 4.218 1.00 92.75 457 LEU A N 1
ATOM 3590 C CA . LEU A 1 457 ? 16.801 12.680 5.631 1.00 92.75 457 LEU A CA 1
ATOM 3591 C C . LEU A 1 457 ? 15.658 13.362 6.413 1.00 92.75 457 LEU A C 1
ATOM 3593 O O . LEU A 1 457 ? 15.637 13.354 7.639 1.00 92.75 457 LEU A O 1
ATOM 3597 N N . ASN A 1 458 ? 14.667 13.942 5.735 1.00 89.25 458 ASN A N 1
ATOM 3598 C CA . ASN A 1 458 ? 13.455 14.473 6.386 1.00 89.25 458 ASN A CA 1
ATOM 3599 C C . ASN A 1 458 ? 12.347 13.411 6.571 1.00 89.25 458 ASN A C 1
ATOM 3601 O O . ASN A 1 458 ? 11.255 13.730 7.039 1.00 89.25 458 ASN A O 1
ATOM 3605 N N . GLY A 1 459 ? 12.597 12.159 6.174 1.00 84.88 459 GLY A N 1
ATOM 3606 C CA . GLY A 1 459 ? 11.630 11.067 6.225 1.00 84.88 459 GLY A CA 1
ATOM 3607 C C . GLY A 1 459 ? 10.715 10.919 5.015 1.00 84.88 459 GLY A C 1
ATOM 3608 O O . GLY A 1 459 ? 9.828 10.071 5.069 1.00 84.88 459 GLY A O 1
ATOM 3609 N N . GLN A 1 460 ? 10.889 11.712 3.956 1.00 86.81 460 GLN A N 1
ATOM 3610 C CA . GLN A 1 460 ? 10.221 11.453 2.682 1.00 86.81 460 GLN A CA 1
ATOM 3611 C C . GLN A 1 460 ? 10.745 10.158 2.058 1.00 86.81 460 GLN A C 1
ATOM 3613 O O . GLN A 1 460 ? 11.926 9.828 2.168 1.00 86.81 460 GLN A O 1
ATOM 3618 N N . GLN A 1 461 ? 9.848 9.444 1.388 1.00 89.56 461 GLN A N 1
ATOM 3619 C CA . GLN A 1 461 ? 10.138 8.210 0.673 1.00 89.56 461 GLN A CA 1
ATOM 3620 C C . GLN A 1 461 ? 9.576 8.318 -0.742 1.00 89.56 461 GLN A C 1
ATOM 3622 O O . GLN A 1 461 ? 8.480 8.847 -0.942 1.00 89.56 461 GLN A O 1
ATOM 3627 N N . ALA A 1 462 ? 10.319 7.797 -1.712 1.00 87.56 462 ALA A N 1
ATOM 3628 C CA . ALA A 1 462 ? 9.826 7.541 -3.055 1.00 87.56 462 ALA A CA 1
ATOM 3629 C C . ALA A 1 462 ? 9.961 6.042 -3.336 1.00 87.56 462 ALA A C 1
ATOM 3631 O O . ALA A 1 462 ? 11.038 5.470 -3.187 1.00 87.56 462 ALA A O 1
ATOM 3632 N N . ASN A 1 463 ? 8.861 5.395 -3.715 1.00 84.38 463 ASN A N 1
ATOM 3633 C CA . ASN A 1 463 ? 8.875 3.974 -4.059 1.00 84.38 463 ASN A CA 1
ATOM 3634 C C . ASN A 1 463 ? 9.761 3.721 -5.286 1.00 84.38 463 ASN A C 1
ATOM 3636 O O . ASN A 1 463 ? 9.958 4.624 -6.102 1.00 84.38 463 ASN A O 1
ATOM 3640 N N . ALA A 1 464 ? 10.239 2.481 -5.431 1.00 84.06 464 ALA A N 1
ATOM 3641 C CA . ALA A 1 464 ? 10.998 2.017 -6.592 1.00 84.06 464 ALA A CA 1
ATOM 3642 C C . ALA A 1 464 ? 10.207 2.247 -7.894 1.00 84.06 464 ALA A C 1
ATOM 3644 O O . ALA A 1 464 ? 9.388 1.424 -8.303 1.00 84.06 464 ALA A O 1
ATOM 3645 N N . SER A 1 465 ? 10.436 3.393 -8.535 1.00 79.50 465 SER A N 1
ATOM 3646 C CA . SER A 1 465 ? 9.609 3.917 -9.632 1.00 79.50 465 SER A CA 1
ATOM 3647 C C . SER A 1 465 ? 9.643 3.050 -10.893 1.00 79.50 465 SER A C 1
ATOM 3649 O O . SER A 1 465 ? 8.738 3.116 -11.728 1.00 79.50 465 SER A O 1
ATOM 3651 N N . ASP A 1 466 ? 10.666 2.206 -11.008 1.00 86.06 466 ASP A N 1
ATOM 3652 C CA . ASP A 1 466 ? 10.869 1.309 -12.136 1.00 86.06 466 ASP A CA 1
ATOM 3653 C C . ASP A 1 466 ? 10.103 -0.016 -11.990 1.00 86.06 466 ASP A C 1
ATOM 3655 O O . ASP A 1 466 ? 9.869 -0.689 -13.000 1.00 86.06 466 ASP A O 1
ATOM 3659 N N . VAL A 1 467 ? 9.687 -0.380 -10.766 1.00 85.88 467 VAL A N 1
ATOM 3660 C CA . VAL A 1 467 ? 8.967 -1.623 -10.449 1.00 85.88 467 VAL A CA 1
ATOM 3661 C C . VAL A 1 467 ? 7.465 -1.421 -10.623 1.00 85.88 467 VAL A C 1
ATOM 3663 O O . VAL A 1 467 ? 6.828 -0.672 -9.894 1.00 85.88 467 VAL A O 1
ATOM 3666 N N . ILE A 1 468 ? 6.887 -2.137 -11.586 1.00 88.12 468 ILE A N 1
ATOM 3667 C CA . ILE A 1 468 ? 5.443 -2.143 -11.840 1.00 88.12 468 ILE A CA 1
ATOM 3668 C C . ILE A 1 468 ? 4.763 -3.110 -10.883 1.00 88.12 468 ILE A C 1
ATOM 3670 O O . ILE A 1 468 ? 3.792 -2.749 -10.245 1.00 88.12 468 ILE A O 1
ATOM 3674 N N . SER A 1 469 ? 5.252 -4.346 -10.792 1.00 89.38 469 SER A N 1
ATOM 3675 C CA . SER A 1 469 ? 4.664 -5.366 -9.923 1.00 89.38 469 SER A CA 1
ATOM 3676 C C . SER A 1 469 ? 5.627 -6.507 -9.638 1.00 89.38 469 SER A C 1
ATOM 3678 O O . SER A 1 469 ? 6.557 -6.780 -10.404 1.00 89.38 469 SER A O 1
ATOM 3680 N N . VAL A 1 470 ? 5.390 -7.192 -8.518 1.00 87.81 470 VAL A N 1
ATOM 3681 C CA . VAL A 1 470 ? 6.053 -8.455 -8.188 1.00 87.81 470 VAL A CA 1
ATOM 3682 C C . VAL A 1 470 ? 5.333 -9.577 -8.923 1.00 87.81 470 VAL A C 1
ATOM 3684 O O . VAL A 1 470 ? 4.123 -9.737 -8.800 1.00 87.81 470 VAL A O 1
ATOM 3687 N N . VAL A 1 471 ? 6.077 -10.363 -9.696 1.00 89.44 471 VAL A N 1
ATOM 3688 C CA . VAL A 1 471 ? 5.531 -11.528 -10.389 1.00 89.44 471 VAL A CA 1
ATOM 3689 C C . VAL A 1 471 ? 5.552 -12.696 -9.414 1.00 89.44 471 VAL A C 1
ATOM 3691 O O . VAL A 1 471 ? 6.626 -13.145 -9.007 1.00 89.44 471 VAL A O 1
ATOM 3694 N N . SER A 1 472 ? 4.376 -13.199 -9.046 1.00 82.06 472 SER A N 1
ATOM 3695 C CA . SER A 1 472 ? 4.241 -14.420 -8.255 1.00 82.06 472 SER A CA 1
ATOM 3696 C C . SER A 1 472 ? 4.966 -15.555 -8.978 1.00 82.06 472 SER A C 1
ATOM 3698 O O . SER A 1 472 ? 4.572 -15.964 -10.071 1.00 82.06 472 SER A O 1
ATOM 3700 N N . ASN A 1 473 ? 6.059 -16.049 -8.392 1.00 64.38 473 ASN A N 1
ATOM 3701 C CA . ASN A 1 473 ? 6.761 -17.232 -8.883 1.00 64.38 473 ASN A CA 1
ATOM 3702 C C . ASN A 1 473 ? 5.926 -18.476 -8.533 1.00 64.38 473 ASN A C 1
ATOM 3704 O O . ASN A 1 473 ? 6.373 -19.325 -7.763 1.00 64.38 473 ASN A O 1
ATOM 3708 N N . GLU A 1 474 ? 4.709 -18.596 -9.062 1.00 58.78 474 GLU A N 1
ATOM 3709 C CA . GLU A 1 474 ? 4.055 -19.896 -9.055 1.00 58.78 474 GLU A CA 1
ATOM 3710 C C . GLU A 1 474 ? 4.860 -20.809 -9.984 1.00 58.78 474 GLU A C 1
ATOM 3712 O O . GLU A 1 474 ? 5.098 -20.455 -11.148 1.00 58.78 474 GLU A O 1
ATOM 3717 N N . PRO A 1 475 ? 5.363 -21.955 -9.494 1.00 56.06 475 PRO A N 1
ATOM 3718 C CA . PRO A 1 475 ? 6.032 -22.906 -10.356 1.00 56.06 475 PRO A CA 1
ATOM 3719 C C . PRO A 1 475 ? 5.033 -23.305 -11.435 1.00 56.06 475 PRO A C 1
ATOM 3721 O O . PRO A 1 475 ? 4.030 -23.952 -11.149 1.00 56.06 475 PRO A O 1
ATOM 3724 N N . SER A 1 476 ? 5.302 -22.899 -12.678 1.00 48.34 476 SER A N 1
ATOM 3725 C CA . SER A 1 476 ? 4.545 -23.347 -13.840 1.00 48.34 476 SER A CA 1
ATOM 3726 C C . SER A 1 476 ? 4.574 -24.876 -13.814 1.00 48.34 476 SER A C 1
ATOM 3728 O O . SER A 1 476 ? 5.585 -25.486 -14.186 1.00 48.34 476 SER A O 1
ATOM 3730 N N . HIS A 1 477 ? 3.488 -25.497 -13.351 1.00 42.34 477 HIS A N 1
ATOM 3731 C CA . HIS A 1 477 ? 3.260 -26.920 -13.509 1.00 42.34 477 HIS A CA 1
ATOM 3732 C C . HIS A 1 477 ? 3.194 -27.155 -15.014 1.00 42.34 477 HIS A C 1
ATOM 3734 O O . HIS A 1 477 ? 2.160 -26.965 -15.650 1.00 42.34 477 HIS A O 1
ATOM 3740 N N . LYS A 1 478 ? 4.335 -27.513 -15.615 1.00 50.22 478 LYS A N 1
ATOM 3741 C CA . LYS A 1 478 ? 4.336 -28.074 -16.959 1.00 50.22 478 LYS A CA 1
ATOM 3742 C C . LYS A 1 478 ? 3.424 -29.295 -16.878 1.00 50.22 478 LYS A C 1
ATOM 3744 O O . LYS A 1 478 ? 3.723 -30.175 -16.070 1.00 50.22 478 LYS A O 1
ATOM 3749 N N . PRO A 1 479 ? 2.323 -29.355 -17.644 1.00 51.34 479 PRO A N 1
ATOM 3750 C CA . PRO A 1 479 ? 1.552 -30.578 -17.716 1.00 51.34 479 PRO A CA 1
ATOM 3751 C C . PRO A 1 479 ? 2.507 -31.658 -18.216 1.00 51.34 479 PRO A C 1
ATOM 3753 O O . PRO A 1 479 ? 3.117 -31.498 -19.278 1.00 51.34 479 PRO A O 1
ATOM 3756 N N . ASP A 1 480 ? 2.688 -32.708 -17.416 1.00 51.78 480 ASP A N 1
ATOM 3757 C CA . ASP A 1 480 ? 3.436 -33.886 -17.825 1.00 51.78 480 ASP A CA 1
ATOM 3758 C C . ASP A 1 480 ? 2.822 -34.369 -19.135 1.00 51.78 480 ASP A C 1
ATOM 3760 O O . ASP A 1 480 ? 1.689 -34.854 -19.185 1.00 51.78 480 ASP A O 1
ATOM 3764 N N . SER A 1 481 ? 3.551 -34.167 -20.232 1.00 57.22 481 SER A N 1
ATOM 3765 C CA . SER A 1 481 ? 3.155 -34.684 -21.526 1.00 57.22 481 SER A CA 1
ATOM 3766 C C . SER A 1 481 ? 3.207 -36.202 -21.415 1.00 57.22 481 SER A C 1
ATOM 3768 O O . SER A 1 481 ? 4.284 -36.798 -21.490 1.00 57.22 481 SER A O 1
ATOM 3770 N N . LEU A 1 482 ? 2.047 -36.822 -21.200 1.00 56.53 482 LEU A N 1
ATOM 3771 C CA . LEU A 1 482 ? 1.859 -38.255 -21.351 1.00 56.53 482 LEU A CA 1
ATOM 3772 C C . LEU A 1 482 ? 2.279 -38.621 -22.774 1.00 56.53 482 LEU A C 1
ATOM 3774 O O . LEU A 1 482 ? 1.545 -38.410 -23.741 1.00 56.53 482 LEU A O 1
ATOM 3778 N N . ALA A 1 483 ? 3.499 -39.141 -22.891 1.00 54.16 483 ALA A N 1
ATOM 3779 C CA . ALA A 1 483 ? 3.980 -39.796 -24.085 1.00 54.16 483 ALA A CA 1
ATOM 3780 C C . ALA A 1 483 ? 3.026 -40.959 -24.379 1.00 54.16 483 ALA A C 1
ATOM 3782 O O . ALA A 1 483 ? 3.039 -41.985 -23.702 1.00 54.16 483 ALA A O 1
ATOM 3783 N N . SER A 1 484 ? 2.161 -40.762 -25.371 1.00 52.69 484 SER A N 1
ATOM 3784 C CA . SER A 1 484 ? 1.389 -41.840 -25.971 1.00 52.69 484 SER A CA 1
ATOM 3785 C C . SER A 1 484 ? 2.356 -42.685 -26.790 1.00 52.69 484 SER A C 1
ATOM 3787 O O . SER A 1 484 ? 2.722 -42.323 -27.905 1.00 52.69 484 SER A O 1
ATOM 3789 N N . SER A 1 485 ? 2.814 -43.785 -26.207 1.00 59.34 485 SER A N 1
ATOM 3790 C CA . SER A 1 485 ? 3.430 -44.887 -26.931 1.00 59.34 485 SER A CA 1
ATOM 3791 C C . SER A 1 485 ? 2.338 -45.679 -27.655 1.00 59.34 485 SER A C 1
ATOM 3793 O O . SER A 1 485 ? 1.572 -46.410 -27.026 1.00 59.34 485 SER A O 1
ATOM 3795 N N . LEU A 1 486 ? 2.301 -45.536 -28.980 1.00 57.22 486 LEU A N 1
ATOM 3796 C CA . LEU A 1 486 ? 1.786 -46.523 -29.930 1.00 57.22 486 LEU A CA 1
ATOM 3797 C C . LEU A 1 486 ? 2.814 -46.720 -31.042 1.00 57.22 486 LEU A C 1
ATOM 3799 O O . LEU A 1 486 ? 3.360 -45.695 -31.514 1.00 57.22 486 LEU A O 1
#